Protein AF-A0A7Y2E750-F1 (afdb_monomer_lite)

Radius of gyration: 50.38 Å; chains: 1; bounding box: 94×84×151 Å

Organism: Eiseniibacteriota bacterium (NCBI:txid2212470)

pLDDT: mean 72.68, std 21.28, range [25.08, 98.31]

Foldseek 3Di:
DDDDDDDQPDVVPPPDPPPDPDPDDPDDDDDDPPDDDDDDDPPPDDPVRSVVVCVVVVVVPPDADEDEDADDDPPDDPVVVVVVVVVVVPDPPDPHDYDYQAHDDDDDPPDVRNCRRCPPVLNVQFPCPPCVVVVVPPDDVVVVVVVVVCVVPPDCLPPPLDFFEFEAAPDPDRCVVVVVCVVPPHDGLAYEHFFQDKDFDDPDDDDDPPPPRIGGGHGRSSRVSVLVSLLVVLCVVCVVDDSVLSVLLQSLQQCAFQDHRYHDSLSSLQLSQDFLVCCPPDVRHSVSLQQLQQQDDVALDGDGPSARELSSLSVLVVVQVVQVVQVPPPPSPPDQCCDSSQNQSPSGRHDQAWAAHDLRSPSHQAWDWAQFQNDTDTDRRHTDTSLQSSLRCCLDPSYPYDPVSSCVSNVVNDPFFAKDWDKDWAQEDAAPDWTKIKIAIAGRGSNHGDADWFWKKAKDKDQWDKPDRIDIADRRRIDMTIIHHHPPDFKMKMKMKTADPVGHIDIDIDMHGYDWWKAWPAKWKKKKKWKKKWWDPPDPDIDIDTFDIDIDTDRDDDADKDKDKDKDWDWDDDPRKTKIKMKMKIKIWDFPDDRGHGQKIKIKIKIKIKMFIPDDDLPIFMKIKIKMKIKMKIKMFTHDFWWWKWKWKAWPAQWKWKWKDWDPDTDIATNHPPDPDDHDPPNIRGDTDTGGGGMMMIMIMDIHMDIDGRPPDDRDMDMDIIIMIIMMGIHDGDHDDPPPD

InterPro domains:
  IPR000209 Peptidase S8/S53 domain [PF00082] (153-251)
  IPR036852 Peptidase S8/S53 domain superfamily [G3DSA:3.40.50.200] (2-276)
  IPR036852 Peptidase S8/S53 domain superfamily [SSF52743] (8-253)

Secondary structure (DSSP, 8-state):
-------S--STT-S--SS-------------TT--------TT--HHHHHHHHHHHHTTT-S--B-------TTS-HHHHHHHHHHTT--TT---B-----------TTSHHHHHHH-SHHHHHHH-S-THHHHHHH-THHHHHHHHHHHHS--GGG-TT---EEEE---S-TTTTHHHHTTSS---SEEEE-SSEEEE----SSSS--TTSEEEE-SHHHHHHHHHHHHHHHHHH-TTS-HHHHHHHHHHHHHTSSSTTB--HHHHHHTTSPPGGGTTTSS---HHHHHHH--B-SSSSB---S-BSHHHHHHHHHHHHHHHHHHTSTT--------TT-SS-SS-SSSS--B---SSSSSS-SEEEEEETTEEEEEETTSB-HHHHHHHHHHSTTB-S-HHHHHHH-GGGSSS-PEEEEEE--SEE-TTS-EEEEEEEEEEETTEEEE-TT-EEEEEEESEEES-SEEE--TTSEEEEEEEE-TT-SEEEEEEEEE-TTS-EEEEEEEEEEP--EEEEEEEEEEEEEEEEEEESSTT-EEEEEEEEEEEEE---TTS-EEEEEEEEEEEEETTEEEEEEEEEEEEEEEEEETTEEEEEEEEEEEEEEEEEE---TT--EEEEEEEEEEEEEEEEE-SS-EEEEEEEEE-SS-EEEEEEETTEEEEEE--TTS-S-----SSEEEEEEEPSEEEEEEEEEEEEEEPPTT--S--EEEEEEEEEEEEEEEEE-PPPPP--

Structure (mmCIF, N/CA/C/O backbone):
data_AF-A0A7Y2E750-F1
#
_entry.id   AF-A0A7Y2E750-F1
#
loop_
_atom_site.group_PDB
_atom_site.id
_atom_site.type_symbol
_atom_site.label_atom_id
_atom_site.label_alt_id
_atom_site.label_comp_id
_atom_site.label_asym_id
_atom_site.label_entity_id
_atom_site.label_seq_id
_atom_site.pdbx_PDB_ins_code
_atom_site.Cartn_x
_atom_site.Cartn_y
_atom_site.Cartn_z
_atom_site.occupancy
_atom_site.B_iso_or_equiv
_atom_site.auth_seq_id
_atom_site.auth_comp_id
_atom_site.auth_asym_id
_atom_site.auth_atom_id
_atom_site.pdbx_PDB_model_num
ATOM 1 N N . GLN A 1 1 ? 20.613 -9.552 -49.155 1.00 27.88 1 GLN A N 1
ATOM 2 C CA . GLN A 1 1 ? 21.102 -8.613 -50.188 1.00 27.88 1 GLN A CA 1
ATOM 3 C C . GLN A 1 1 ? 20.060 -7.504 -50.235 1.00 27.88 1 GLN A C 1
ATOM 5 O O . GLN A 1 1 ? 19.144 -7.605 -51.031 1.00 27.88 1 GLN A O 1
ATOM 10 N N . GLY A 1 2 ? 19.993 -6.578 -49.285 1.00 30.22 2 GLY A N 1
ATOM 11 C CA . GLY A 1 2 ? 21.050 -6.000 -48.458 1.00 30.22 2 GLY A CA 1
ATOM 12 C C . GLY A 1 2 ? 21.365 -4.631 -49.043 1.00 30.22 2 GLY A C 1
ATOM 13 O O . GLY A 1 2 ? 22.200 -4.575 -49.936 1.00 30.22 2 GLY A O 1
ATOM 14 N N . GLU A 1 3 ? 20.629 -3.615 -48.597 1.00 25.08 3 GLU A N 1
ATOM 15 C CA . GLU A 1 3 ? 20.937 -2.186 -48.717 1.00 25.08 3 GLU A CA 1
ATOM 16 C C . GLU A 1 3 ? 20.095 -1.474 -47.645 1.00 25.08 3 GLU A C 1
ATOM 18 O O . GLU A 1 3 ? 18.920 -1.169 -47.845 1.00 25.08 3 GLU A O 1
ATOM 23 N N . ASP A 1 4 ? 20.708 -1.343 -46.469 1.00 29.77 4 ASP A N 1
ATOM 24 C CA . ASP A 1 4 ? 20.207 -0.614 -45.310 1.00 29.77 4 ASP A CA 1
ATOM 25 C C . ASP A 1 4 ? 20.499 0.887 -45.441 1.00 29.77 4 ASP A C 1
ATOM 27 O O . ASP A 1 4 ? 21.545 1.293 -45.949 1.00 29.77 4 ASP A O 1
ATOM 31 N N . GLY A 1 5 ? 19.568 1.685 -44.912 1.00 30.70 5 GLY A N 1
ATOM 32 C CA . GLY A 1 5 ? 19.874 2.803 -44.018 1.00 30.70 5 GLY A CA 1
ATOM 33 C C . GLY A 1 5 ? 20.587 4.025 -44.595 1.00 30.70 5 GLY A C 1
ATOM 34 O O . GLY A 1 5 ? 21.800 4.156 -44.478 1.00 30.70 5 GLY A O 1
ATOM 35 N N . ASN A 1 6 ? 19.813 4.997 -45.088 1.00 25.23 6 ASN A N 1
ATOM 36 C CA . ASN A 1 6 ? 20.119 6.421 -44.890 1.00 25.23 6 ASN A CA 1
ATOM 37 C C . ASN A 1 6 ? 18.873 7.270 -45.202 1.00 25.23 6 ASN A C 1
ATOM 39 O O . ASN A 1 6 ? 18.643 7.664 -46.343 1.00 25.23 6 ASN A O 1
ATOM 43 N N . LEU A 1 7 ? 18.029 7.512 -44.193 1.00 28.56 7 LEU A N 1
ATOM 44 C CA . LEU A 1 7 ? 16.773 8.271 -44.329 1.00 28.56 7 LEU A CA 1
ATOM 45 C C . LEU A 1 7 ? 16.793 9.647 -43.627 1.00 28.56 7 LEU A C 1
ATOM 47 O O . LEU A 1 7 ? 15.766 10.310 -43.570 1.00 28.56 7 LEU A O 1
ATOM 51 N N . GLY A 1 8 ? 17.956 10.126 -43.165 1.00 25.86 8 GLY A N 1
ATOM 52 C CA . GLY A 1 8 ? 18.073 11.385 -42.406 1.00 25.86 8 GLY A CA 1
ATOM 53 C C . GLY A 1 8 ? 18.707 12.591 -43.117 1.00 25.86 8 GLY A C 1
ATOM 54 O O . GLY A 1 8 ? 18.756 13.669 -42.538 1.00 25.86 8 GLY A O 1
ATOM 55 N N . PHE A 1 9 ? 19.196 12.475 -44.356 1.00 26.25 9 PHE A N 1
ATOM 56 C CA . PHE A 1 9 ? 20.067 13.506 -44.950 1.00 26.25 9 PHE A CA 1
ATOM 57 C C . PHE A 1 9 ? 19.548 14.094 -46.266 1.00 26.25 9 PHE A C 1
ATOM 59 O O . PHE A 1 9 ? 20.241 14.019 -47.272 1.00 26.25 9 PHE A O 1
ATOM 66 N N . HIS A 1 10 ? 18.364 14.718 -46.307 1.00 27.97 10 HIS A N 1
ATOM 67 C CA . HIS A 1 10 ? 17.957 15.434 -47.534 1.00 27.97 10 HIS A CA 1
ATOM 68 C C . HIS A 1 10 ? 17.258 16.789 -47.372 1.00 27.97 10 HIS A C 1
ATOM 70 O O . HIS A 1 10 ? 16.951 17.412 -48.387 1.00 27.97 10 HIS A O 1
ATOM 76 N N . LEU A 1 11 ? 17.124 17.341 -46.162 1.00 27.88 11 LEU A N 1
ATOM 77 C CA . LEU A 1 11 ? 16.728 18.753 -46.024 1.00 27.88 11 LEU A CA 1
ATOM 78 C C . LEU A 1 11 ? 17.884 19.729 -46.318 1.00 27.88 11 LEU A C 1
ATOM 80 O O . LEU A 1 11 ? 17.647 20.820 -46.827 1.00 27.88 11 LEU A O 1
ATOM 84 N N . ALA A 1 12 ? 19.141 19.311 -46.138 1.00 26.64 12 ALA A N 1
ATOM 85 C CA . ALA A 1 12 ? 20.311 20.140 -46.454 1.00 26.64 12 ALA A CA 1
ATOM 86 C C . ALA A 1 12 ? 20.675 20.184 -47.958 1.00 26.64 12 ALA A C 1
ATOM 88 O O . ALA A 1 12 ? 21.522 20.973 -48.369 1.00 26.64 12 ALA A O 1
ATOM 89 N N . GLY A 1 13 ? 20.055 19.344 -48.798 1.00 28.19 13 GLY A N 1
ATOM 90 C CA . GLY A 1 13 ? 20.457 19.161 -50.200 1.00 28.19 13 GLY A CA 1
ATOM 91 C C . GLY A 1 13 ? 19.719 20.010 -51.240 1.00 28.19 13 GLY A C 1
ATOM 92 O O . GLY A 1 13 ? 20.098 19.984 -52.409 1.00 28.19 13 GLY A O 1
ATOM 93 N N . ILE A 1 14 ? 18.671 20.752 -50.872 1.00 31.77 14 ILE A N 1
ATOM 94 C CA . ILE A 1 14 ? 17.829 21.481 -51.841 1.00 31.77 14 ILE A CA 1
ATOM 95 C C . ILE A 1 14 ? 18.023 22.990 -51.687 1.00 31.77 14 ILE A C 1
ATOM 97 O O . ILE A 1 14 ? 17.073 23.749 -51.535 1.00 31.77 14 ILE A O 1
ATOM 101 N N . ILE A 1 15 ? 19.272 23.458 -51.714 1.00 30.50 15 ILE A N 1
ATOM 102 C CA . ILE A 1 15 ? 19.567 24.894 -51.787 1.00 30.50 15 ILE A CA 1
ATOM 103 C C . ILE A 1 15 ? 20.721 25.108 -52.756 1.00 30.50 15 ILE A C 1
ATOM 105 O O . ILE A 1 15 ? 21.885 24.928 -52.417 1.00 30.50 15 ILE A O 1
ATOM 109 N N . GLY A 1 16 ? 20.375 25.503 -53.983 1.00 33.34 16 GLY A N 1
ATOM 110 C CA . GLY A 1 16 ? 21.351 25.925 -54.989 1.00 33.34 16 GLY A CA 1
ATOM 111 C C . GLY A 1 16 ? 21.148 25.320 -56.375 1.00 33.34 16 GLY A C 1
ATOM 112 O O . GLY A 1 16 ? 22.087 24.787 -56.951 1.00 33.34 16 GLY A O 1
ATOM 113 N N . ALA A 1 17 ? 19.954 25.419 -56.961 1.00 29.28 17 ALA A N 1
ATOM 114 C CA . ALA A 1 17 ? 19.755 25.042 -58.361 1.00 29.28 17 ALA A CA 1
ATOM 115 C C . ALA A 1 17 ? 19.159 26.203 -59.160 1.00 29.28 17 ALA A C 1
ATOM 117 O O . ALA A 1 17 ? 17.967 26.239 -59.440 1.00 29.28 17 ALA A O 1
ATOM 118 N N . ASN A 1 18 ? 20.007 27.160 -59.544 1.00 30.09 18 ASN A N 1
ATOM 119 C CA . ASN A 1 18 ? 19.663 28.126 -60.594 1.00 30.09 18 ASN A CA 1
ATOM 120 C C . ASN A 1 18 ? 20.735 28.248 -61.689 1.00 30.09 18 ASN A C 1
ATOM 122 O O . ASN A 1 18 ? 20.714 29.198 -62.464 1.00 30.09 18 ASN A O 1
ATOM 126 N N . TYR A 1 19 ? 21.663 27.288 -61.785 1.00 32.31 19 TYR A N 1
ATOM 127 C CA . TYR A 1 19 ? 22.736 27.343 -62.784 1.00 32.31 19 TYR A CA 1
ATOM 128 C C . TYR A 1 19 ? 23.097 25.995 -63.424 1.00 32.31 19 TYR A C 1
ATOM 130 O O . TYR A 1 19 ? 24.265 25.731 -63.669 1.00 32.31 19 TYR A O 1
ATOM 138 N N . PHE A 1 20 ? 22.122 25.148 -63.773 1.00 32.81 20 PHE A N 1
ATOM 139 C CA . PHE A 1 20 ? 22.387 24.013 -64.673 1.00 32.81 20 PHE A CA 1
ATOM 140 C C . PHE A 1 20 ? 21.208 23.746 -65.622 1.00 32.81 20 PHE A C 1
ATOM 142 O O . PHE A 1 20 ? 20.169 23.234 -65.222 1.00 32.81 20 PHE A O 1
ATOM 149 N N . ASP A 1 21 ? 21.400 24.043 -66.910 1.00 32.78 21 ASP A N 1
ATOM 150 C CA . ASP A 1 21 ? 20.479 23.766 -68.030 1.00 32.78 21 ASP A CA 1
ATOM 151 C C . ASP A 1 21 ? 20.374 22.259 -68.388 1.00 32.78 21 ASP A C 1
ATOM 153 O O . ASP A 1 21 ? 20.282 21.896 -69.564 1.00 32.78 21 ASP A O 1
ATOM 157 N N . ASN A 1 22 ? 20.410 21.335 -67.418 1.00 31.98 22 ASN A N 1
ATOM 158 C CA . ASN A 1 22 ? 20.314 19.900 -67.715 1.00 31.98 22 ASN A CA 1
ATOM 159 C C . ASN A 1 22 ? 19.293 19.173 -66.815 1.00 31.98 22 ASN A C 1
ATOM 161 O O . ASN A 1 22 ? 19.544 19.008 -65.623 1.00 31.98 22 ASN A O 1
ATOM 165 N N . PRO A 1 23 ? 18.151 18.700 -67.356 1.00 31.08 23 PRO A N 1
ATOM 166 C CA . PRO A 1 23 ? 17.017 18.200 -66.574 1.00 31.08 23 PRO A CA 1
ATOM 167 C C . PRO A 1 23 ? 17.150 16.727 -66.145 1.00 31.08 23 PRO A C 1
ATOM 169 O O . PRO A 1 23 ? 16.158 16.004 -66.112 1.00 31.08 23 PRO A O 1
ATOM 172 N N . SER A 1 24 ? 18.350 16.233 -65.842 1.00 32.84 24 SER A N 1
ATOM 173 C CA . SER A 1 24 ? 18.533 14.831 -65.443 1.00 32.84 24 SER A CA 1
ATOM 174 C C . SER A 1 24 ? 19.296 14.704 -64.131 1.00 32.84 24 SER A C 1
ATOM 176 O O . SER A 1 24 ? 20.501 14.460 -64.134 1.00 32.84 24 SER A O 1
ATOM 178 N N . PHE A 1 25 ? 18.569 14.806 -63.019 1.00 30.20 25 PHE A N 1
ATOM 179 C CA . PHE A 1 25 ? 18.956 14.169 -61.765 1.00 30.20 25 PHE A CA 1
ATOM 180 C C . PHE A 1 25 ? 17.997 13.010 -61.494 1.00 30.20 25 PHE A C 1
ATOM 182 O O . PHE A 1 25 ? 16.807 13.199 -61.265 1.00 30.20 25 PHE A O 1
ATOM 189 N N . SER A 1 26 ? 18.532 11.793 -61.568 1.00 32.25 26 SER A N 1
ATOM 190 C CA . SER A 1 26 ? 17.916 10.575 -61.049 1.00 32.25 26 SER A CA 1
ATOM 191 C C . SER A 1 26 ? 18.435 10.356 -59.627 1.00 32.25 26 SER A C 1
ATOM 193 O O . SER A 1 26 ? 19.367 9.581 -59.422 1.00 32.25 26 SER A O 1
ATOM 195 N N . GLY A 1 27 ? 17.888 11.097 -58.665 1.00 28.20 27 GLY A N 1
ATOM 196 C CA . GLY A 1 27 ? 17.943 10.715 -57.254 1.00 28.20 27 GLY A CA 1
ATOM 197 C C . GLY A 1 27 ? 16.797 9.745 -56.975 1.00 28.20 27 GLY A C 1
ATOM 198 O O . GLY A 1 27 ? 15.706 9.917 -57.520 1.00 28.20 27 GLY A O 1
ATOM 199 N N . ALA A 1 28 ? 17.046 8.692 -56.200 1.00 28.95 28 ALA A N 1
ATOM 200 C CA . ALA A 1 28 ? 16.019 7.727 -55.830 1.00 28.95 28 ALA A CA 1
ATOM 201 C C . ALA A 1 28 ? 14.971 8.409 -54.935 1.00 28.95 28 ALA A C 1
ATOM 203 O O . ALA A 1 28 ? 15.183 8.581 -53.743 1.00 28.95 28 ALA A O 1
ATOM 204 N N . HIS A 1 29 ? 13.848 8.823 -55.522 1.00 33.81 29 HIS A N 1
ATOM 205 C CA . HIS A 1 29 ? 12.656 9.221 -54.779 1.00 33.81 29 HIS A CA 1
ATOM 206 C C . HIS A 1 29 ? 11.906 7.954 -54.337 1.00 33.81 29 HIS A C 1
ATOM 208 O O . HIS A 1 29 ? 11.419 7.224 -55.209 1.00 33.81 29 HIS A O 1
ATOM 214 N N . PRO A 1 30 ? 11.756 7.673 -53.029 1.00 32.94 30 PRO A N 1
ATOM 215 C CA . PRO A 1 30 ? 10.702 6.782 -52.576 1.00 32.94 30 PRO A CA 1
ATOM 216 C C . PRO A 1 30 ? 9.374 7.532 -52.739 1.00 32.94 30 PRO A C 1
ATOM 218 O O . PRO A 1 30 ? 9.250 8.696 -52.361 1.00 32.94 30 PRO A O 1
ATOM 221 N N . GLY A 1 31 ? 8.409 6.900 -53.404 1.00 34.06 31 GLY A N 1
ATOM 222 C CA . GLY A 1 31 ? 7.156 7.523 -53.826 1.00 34.06 31 GLY A CA 1
ATOM 223 C C . GLY A 1 31 ? 6.238 7.911 -52.667 1.00 34.06 31 GLY A C 1
ATOM 224 O O . GLY A 1 31 ? 5.344 7.147 -52.318 1.00 34.06 31 GLY A O 1
ATOM 225 N N . PHE A 1 32 ? 6.422 9.115 -52.131 1.00 37.34 32 PHE A N 1
ATOM 226 C CA . PHE A 1 32 ? 5.449 9.783 -51.273 1.00 37.34 32 PHE A CA 1
ATOM 227 C C . PHE A 1 32 ? 4.779 10.923 -52.046 1.00 37.34 32 PHE A C 1
ATOM 229 O O . PHE A 1 32 ? 5.407 11.931 -52.355 1.00 37.34 32 PHE A O 1
ATOM 236 N N . ASP A 1 33 ? 3.478 10.783 -52.311 1.00 35.47 33 ASP A N 1
ATOM 237 C CA . ASP A 1 33 ? 2.610 11.795 -52.941 1.00 35.47 33 ASP A CA 1
ATOM 238 C C . ASP A 1 33 ? 2.315 13.012 -52.019 1.00 35.47 33 ASP A C 1
ATOM 240 O O . ASP A 1 33 ? 1.374 13.766 -52.267 1.00 35.47 33 ASP A O 1
ATOM 244 N N . GLN A 1 34 ? 3.057 13.195 -50.918 1.00 38.00 34 GLN A N 1
ATOM 245 C CA . GLN A 1 34 ? 2.706 14.137 -49.840 1.00 38.00 34 GLN A CA 1
ATOM 246 C C . GLN A 1 34 ? 3.651 15.336 -49.679 1.00 38.00 34 GLN A C 1
ATOM 248 O O . GLN A 1 34 ? 3.257 16.308 -49.039 1.00 38.00 34 GLN A O 1
ATOM 253 N N . LEU A 1 35 ? 4.843 15.323 -50.288 1.00 36.50 35 LEU A N 1
ATOM 254 C CA . LEU A 1 35 ? 5.761 16.466 -50.264 1.00 36.50 35 LEU A CA 1
ATOM 255 C C . LEU A 1 35 ? 5.878 17.073 -51.669 1.00 36.50 35 LEU A C 1
ATOM 257 O O . LEU A 1 35 ? 6.577 16.548 -52.535 1.00 36.50 35 LEU A O 1
ATOM 261 N N . GLU A 1 36 ? 5.167 18.173 -51.908 1.00 36.91 36 GLU A N 1
ATOM 262 C CA . GLU A 1 36 ? 5.161 18.877 -53.194 1.00 36.91 36 GLU A CA 1
ATOM 263 C C . GLU A 1 36 ? 6.026 20.143 -53.075 1.00 36.91 36 GLU A C 1
ATOM 265 O O . GLU A 1 36 ? 5.681 21.088 -52.367 1.00 36.91 36 GLU A O 1
ATOM 270 N N . VAL A 1 37 ? 7.196 20.144 -53.720 1.00 39.38 37 VAL A N 1
ATOM 271 C CA . VAL A 1 37 ? 8.151 21.263 -53.664 1.00 39.38 37 VAL A CA 1
ATOM 272 C C . VAL A 1 37 ? 7.850 22.244 -54.798 1.00 39.38 37 VAL A C 1
ATOM 274 O O . VAL A 1 37 ? 7.981 21.901 -55.974 1.00 39.38 37 VAL A O 1
ATOM 277 N N . PHE A 1 38 ? 7.480 23.481 -54.457 1.00 37.00 38 PHE A N 1
ATOM 278 C CA . PHE A 1 38 ? 7.175 24.535 -55.428 1.00 37.00 38 PHE A CA 1
ATOM 279 C C . PHE A 1 38 ? 8.268 25.606 -55.471 1.00 37.00 38 PHE A C 1
ATOM 281 O O . PHE A 1 38 ? 8.682 26.133 -54.444 1.00 37.00 38 PHE A O 1
ATOM 288 N N . GLY A 1 39 ? 8.693 25.978 -56.681 1.00 39.69 39 GLY A N 1
ATOM 289 C CA . GLY A 1 39 ? 9.563 27.131 -56.913 1.00 39.69 39 GLY A CA 1
ATOM 290 C C . GLY A 1 39 ? 8.783 28.283 -57.541 1.00 39.69 39 GLY A C 1
ATOM 291 O O . GLY A 1 39 ? 8.276 28.144 -58.654 1.00 39.69 39 GLY A O 1
ATOM 292 N N . VAL A 1 40 ? 8.710 29.432 -56.863 1.00 40.09 40 VAL A N 1
ATOM 293 C CA . VAL A 1 40 ? 8.120 30.655 -57.430 1.00 40.09 40 VAL A CA 1
ATOM 294 C C . VAL A 1 40 ? 9.242 31.602 -57.865 1.00 40.09 40 VAL A C 1
ATOM 296 O O . VAL A 1 40 ? 10.016 32.063 -57.026 1.00 40.09 40 VAL A O 1
ATOM 299 N N . PRO A 1 41 ? 9.367 31.931 -59.163 1.00 41.38 41 PRO A N 1
ATOM 300 C CA . PRO A 1 41 ? 10.330 32.926 -59.610 1.00 41.38 41 PRO A CA 1
ATOM 301 C C . PRO A 1 41 ? 9.868 34.327 -59.186 1.00 41.38 41 PRO A C 1
ATOM 303 O O . PRO A 1 41 ? 8.884 34.863 -59.693 1.00 41.38 41 PRO A O 1
ATOM 306 N N . ILE A 1 42 ? 10.610 34.927 -58.258 1.00 41.81 42 ILE A N 1
ATOM 307 C CA . ILE A 1 42 ? 10.311 36.224 -57.625 1.00 41.81 42 ILE A CA 1
ATOM 308 C C . ILE A 1 42 ? 10.884 37.441 -58.378 1.00 41.81 42 ILE A C 1
ATOM 310 O O . ILE A 1 42 ? 10.867 38.568 -57.886 1.00 41.81 42 ILE A O 1
ATOM 314 N N . THR A 1 43 ? 11.398 37.253 -59.594 1.00 41.56 43 THR A N 1
ATOM 315 C CA . THR A 1 43 ? 12.030 38.331 -60.369 1.00 41.56 43 THR A CA 1
ATOM 316 C C . THR A 1 43 ? 10.995 39.311 -60.936 1.00 41.56 43 THR A C 1
ATOM 318 O O . THR A 1 43 ? 10.129 38.929 -61.720 1.00 41.56 43 THR A O 1
ATOM 321 N N . GLY A 1 44 ? 11.134 40.601 -60.604 1.00 45.12 44 GLY A N 1
ATOM 322 C CA . GLY A 1 44 ? 10.372 41.699 -61.218 1.00 45.12 44 GLY A CA 1
ATOM 323 C C . GLY A 1 44 ? 9.145 42.196 -60.447 1.00 45.12 44 GLY A C 1
ATOM 324 O O . GLY A 1 44 ? 8.477 43.100 -60.944 1.00 45.12 44 GLY A O 1
ATOM 325 N N . TYR A 1 45 ? 8.870 41.658 -59.258 1.00 46.50 45 TYR A N 1
ATOM 326 C CA . TYR A 1 45 ? 7.860 42.195 -58.342 1.00 46.50 45 TYR A CA 1
ATOM 327 C C . TYR A 1 45 ? 8.507 43.166 -57.350 1.00 46.50 45 TYR A C 1
ATOM 329 O O . TYR A 1 45 ? 9.643 42.955 -56.910 1.00 46.50 45 TYR A O 1
ATOM 337 N N . ASP A 1 46 ? 7.806 44.251 -57.019 1.00 52.56 46 ASP A N 1
ATOM 338 C CA . ASP A 1 46 ? 8.158 45.028 -55.836 1.00 52.56 46 ASP A CA 1
ATOM 339 C C . ASP A 1 46 ? 7.651 44.325 -54.567 1.00 52.56 46 ASP A C 1
ATOM 341 O O . ASP A 1 46 ? 6.939 43.324 -54.637 1.00 52.56 46 ASP A O 1
ATOM 345 N N . VAL A 1 47 ? 8.091 44.802 -53.404 1.00 42.78 47 VAL A N 1
ATOM 346 C CA . VAL A 1 47 ? 7.818 44.153 -52.112 1.00 42.78 47 VAL A CA 1
ATOM 347 C C . VAL A 1 47 ? 6.316 44.028 -51.848 1.00 42.78 47 VAL A C 1
ATOM 349 O O . VAL A 1 47 ? 5.878 43.011 -51.325 1.00 42.78 47 VAL A O 1
ATOM 352 N N . PHE A 1 48 ? 5.527 45.021 -52.263 1.00 49.25 48 PHE A N 1
ATOM 353 C CA . PHE A 1 48 ? 4.087 45.038 -52.028 1.00 49.25 48 PHE A CA 1
ATOM 354 C C . PHE A 1 48 ? 3.363 44.063 -52.968 1.00 49.25 48 PHE A C 1
ATOM 356 O O . PHE A 1 48 ? 2.460 43.345 -52.551 1.00 49.25 48 PHE A O 1
ATOM 363 N N . ASP A 1 49 ? 3.801 43.973 -54.226 1.00 51.88 49 ASP A N 1
ATOM 364 C CA . ASP A 1 49 ? 3.284 42.990 -55.181 1.00 51.88 49 ASP A CA 1
ATOM 365 C C . ASP A 1 49 ? 3.675 41.545 -54.819 1.00 51.88 49 ASP A C 1
ATOM 367 O O . ASP A 1 49 ? 2.924 40.614 -55.121 1.00 51.88 49 ASP A O 1
ATOM 371 N N . LEU A 1 50 ? 4.844 41.344 -54.198 1.00 49.75 50 LEU A N 1
ATOM 372 C CA . LEU A 1 50 ? 5.312 40.030 -53.750 1.00 49.75 50 LEU A CA 1
ATOM 373 C C . LEU A 1 50 ? 4.487 39.522 -52.565 1.00 49.75 50 LEU A C 1
ATOM 375 O O . LEU A 1 50 ? 4.027 38.383 -52.589 1.00 49.75 50 LEU A O 1
ATOM 379 N N . ASP A 1 51 ? 4.270 40.395 -51.584 1.00 49.09 51 ASP A N 1
ATOM 380 C CA . ASP A 1 51 ? 3.485 40.132 -50.381 1.00 49.09 51 ASP A CA 1
ATOM 381 C C . ASP A 1 51 ? 2.027 39.790 -50.722 1.00 49.09 51 ASP A C 1
ATOM 383 O O . ASP A 1 51 ? 1.527 38.721 -50.371 1.00 49.09 51 ASP A O 1
ATOM 387 N N . VAL A 1 52 ? 1.380 40.618 -51.553 1.00 56.97 52 VAL A N 1
ATOM 388 C CA . VAL A 1 52 ? 0.008 40.376 -52.027 1.00 56.97 52 VAL A CA 1
ATOM 389 C C . VAL A 1 52 ? -0.092 39.074 -52.828 1.00 56.97 52 VAL A C 1
ATOM 391 O O . VAL A 1 52 ? -1.087 38.355 -52.712 1.00 56.97 52 VAL A O 1
ATOM 394 N N . LYS A 1 53 ? 0.913 38.738 -53.649 1.00 55.56 53 LYS A N 1
ATOM 395 C CA . LYS A 1 53 ? 0.900 37.492 -54.428 1.00 55.56 53 LYS A CA 1
ATOM 396 C C . LYS A 1 53 ? 1.114 36.254 -53.580 1.00 55.56 53 LYS A C 1
ATOM 398 O O . LYS A 1 53 ? 0.449 35.266 -53.859 1.00 55.56 53 LYS A O 1
ATOM 403 N N . LEU A 1 54 ? 2.018 36.294 -52.606 1.00 52.84 54 LEU A N 1
ATOM 404 C CA . LEU A 1 54 ? 2.231 35.189 -51.676 1.00 52.84 54 LEU A CA 1
ATOM 405 C C . LEU A 1 54 ? 0.976 34.957 -50.839 1.00 52.84 54 LEU A C 1
ATOM 407 O O . LEU A 1 54 ? 0.478 33.841 -50.855 1.00 52.84 54 LEU A O 1
ATOM 411 N N . HIS A 1 55 ? 0.383 36.003 -50.261 1.00 54.62 55 HIS A N 1
ATOM 412 C CA . HIS A 1 55 ? -0.879 35.898 -49.522 1.00 54.62 55 HIS A CA 1
ATOM 413 C C . HIS A 1 55 ? -2.018 35.322 -50.374 1.00 54.62 55 HIS A C 1
ATOM 415 O O . HIS A 1 55 ? -2.635 34.331 -49.999 1.00 54.62 55 HIS A O 1
ATOM 421 N N . THR A 1 56 ? -2.223 35.844 -51.590 1.00 57.00 56 THR A N 1
ATOM 422 C CA . THR A 1 56 ? -3.259 35.321 -52.506 1.00 57.00 56 THR A CA 1
ATOM 423 C C . THR A 1 56 ? -3.015 33.852 -52.894 1.00 57.00 56 THR A C 1
ATOM 425 O O . THR A 1 56 ? -3.959 33.140 -53.220 1.00 57.00 56 THR A O 1
ATOM 428 N N . TYR A 1 57 ? -1.759 33.396 -52.910 1.00 52.06 57 TYR A N 1
ATOM 429 C CA . TYR A 1 57 ? -1.393 32.026 -53.284 1.00 52.06 57 TYR A CA 1
ATOM 430 C C . TYR A 1 57 ? -1.440 31.057 -52.093 1.00 52.06 57 TYR A C 1
ATOM 432 O O . TYR A 1 57 ? -1.759 29.885 -52.277 1.00 52.06 57 TYR A O 1
ATOM 440 N N . LEU A 1 58 ? -1.123 31.538 -50.889 1.00 52.38 58 LEU A N 1
ATOM 441 C CA . LEU A 1 58 ? -1.096 30.768 -49.645 1.00 52.38 58 LEU A CA 1
ATOM 442 C C . LEU A 1 58 ? -2.508 30.558 -49.074 1.00 52.38 58 LEU A C 1
ATOM 444 O O . LEU A 1 58 ? -2.817 29.445 -48.645 1.00 52.38 58 LEU A O 1
ATOM 448 N N . ASP A 1 59 ? -3.389 31.560 -49.183 1.00 52.59 59 ASP A N 1
ATOM 449 C CA . ASP A 1 59 ? -4.801 31.475 -48.766 1.00 52.59 59 ASP A CA 1
ATOM 450 C C . ASP A 1 59 ? -5.592 30.388 -49.522 1.00 52.59 59 ASP A C 1
ATOM 452 O O . ASP A 1 59 ? -6.544 29.812 -48.994 1.00 52.59 59 ASP A O 1
ATOM 456 N N . ASP A 1 60 ? -5.194 30.063 -50.756 1.00 49.44 60 ASP A N 1
ATOM 457 C CA . ASP A 1 60 ? -5.887 29.085 -51.607 1.00 49.44 60 ASP A CA 1
ATOM 458 C C . ASP A 1 60 ? -5.534 27.616 -51.277 1.00 49.44 60 ASP A C 1
ATOM 460 O O . ASP A 1 60 ? -6.178 26.700 -51.800 1.00 49.44 60 ASP A O 1
ATOM 464 N N . LEU A 1 61 ? -4.520 27.349 -50.437 1.00 46.91 61 LEU A N 1
ATOM 465 C CA . LEU A 1 61 ? -3.896 26.017 -50.358 1.00 46.91 61 LEU A CA 1
ATOM 466 C C . LEU A 1 61 ? -4.059 25.258 -49.023 1.00 46.91 61 LEU A C 1
ATOM 468 O O . LEU A 1 61 ? -3.777 24.062 -49.012 1.00 46.91 61 LEU A O 1
ATOM 472 N N . ASN A 1 62 ? -4.575 25.877 -47.953 1.00 43.16 62 ASN A N 1
ATOM 473 C CA . ASN A 1 62 ? -5.091 25.234 -46.722 1.00 43.16 62 ASN A CA 1
ATOM 474 C C . ASN A 1 62 ? -4.266 24.027 -46.179 1.00 43.16 62 ASN A C 1
ATOM 476 O O . ASN A 1 62 ? -4.828 22.971 -45.871 1.00 43.16 62 ASN A O 1
ATOM 480 N N . LYS A 1 63 ? -2.931 24.151 -46.115 1.00 44.84 63 LYS A N 1
ATOM 481 C CA . LYS A 1 63 ? -1.969 23.114 -45.672 1.00 44.84 63 LYS A CA 1
ATOM 482 C C . LYS A 1 63 ? -0.868 23.725 -44.790 1.00 44.84 63 LYS A C 1
ATOM 484 O O . LYS A 1 63 ? -0.656 24.930 -44.856 1.00 44.84 63 LYS A O 1
ATOM 489 N N . ASN A 1 64 ? -0.157 22.893 -44.022 1.00 38.78 64 ASN A N 1
ATOM 490 C CA . ASN A 1 64 ? 1.028 23.279 -43.239 1.00 38.78 64 ASN A CA 1
ATOM 491 C C . ASN A 1 64 ? 2.250 23.416 -44.168 1.00 38.78 64 ASN A C 1
ATOM 493 O O . ASN A 1 64 ? 2.483 22.535 -45.001 1.00 38.78 64 ASN A O 1
ATOM 497 N N . TRP A 1 65 ? 3.025 24.498 -44.038 1.00 39.62 65 TRP A N 1
ATOM 498 C CA . TRP A 1 65 ? 4.172 24.801 -44.909 1.00 39.62 65 TRP A CA 1
ATOM 499 C C . TRP A 1 65 ? 5.486 24.836 -44.136 1.00 39.62 65 TRP A C 1
ATOM 501 O O . TRP A 1 65 ? 5.523 25.243 -42.981 1.00 39.62 65 TRP A O 1
ATOM 511 N N . VAL A 1 66 ? 6.575 24.524 -44.840 1.00 36.06 66 VAL A N 1
ATOM 512 C CA . VAL A 1 66 ? 7.931 24.952 -44.482 1.00 36.06 66 VAL A CA 1
ATOM 513 C C . VAL A 1 66 ? 8.386 25.911 -45.577 1.00 36.06 66 VAL A C 1
ATOM 515 O O . VAL A 1 66 ? 8.550 25.511 -46.732 1.00 36.06 66 VAL A O 1
ATOM 518 N N . LEU A 1 67 ? 8.536 27.194 -45.247 1.00 33.94 67 LEU A N 1
ATOM 519 C CA . LEU A 1 67 ? 8.962 28.214 -46.204 1.00 33.94 67 LEU A CA 1
ATOM 520 C C . LEU A 1 67 ? 10.490 28.360 -46.167 1.00 33.94 67 LEU A C 1
ATOM 522 O O . LEU A 1 67 ? 11.045 28.856 -45.193 1.00 33.94 67 LEU A O 1
ATOM 526 N N . ALA A 1 68 ? 11.168 27.990 -47.253 1.00 37.47 68 ALA A N 1
ATOM 527 C CA . ALA A 1 68 ? 12.582 28.298 -47.460 1.00 37.47 68 ALA A CA 1
ATOM 528 C C . ALA A 1 68 ? 12.701 29.398 -48.526 1.00 37.47 68 ALA A C 1
ATOM 530 O O . ALA A 1 68 ? 12.424 29.157 -49.702 1.00 37.47 68 ALA A O 1
ATOM 531 N N . THR A 1 69 ? 13.083 30.619 -48.137 1.00 36.12 69 THR A N 1
ATOM 532 C CA . THR A 1 69 ? 13.277 31.729 -49.090 1.00 36.12 69 THR A CA 1
ATOM 533 C C . THR A 1 69 ? 14.758 32.036 -49.293 1.00 36.12 69 THR A C 1
ATOM 535 O O . THR A 1 69 ? 15.560 31.939 -48.370 1.00 36.12 69 THR A O 1
ATOM 538 N N . CYS A 1 70 ? 15.111 32.441 -50.514 1.00 35.66 70 CYS A N 1
ATOM 539 C CA . CYS A 1 70 ? 16.386 33.073 -50.835 1.00 35.66 70 CYS A CA 1
ATOM 540 C C . CYS A 1 70 ? 16.067 34.402 -51.531 1.00 35.66 70 CYS A C 1
ATOM 542 O O . CYS A 1 70 ? 15.643 34.419 -52.691 1.00 35.66 70 CYS A O 1
ATOM 544 N N . LEU A 1 71 ? 16.202 35.520 -50.813 1.00 37.25 71 LEU A N 1
ATOM 545 C CA . LEU A 1 71 ? 15.955 36.856 -51.354 1.00 37.25 71 LEU A CA 1
ATOM 546 C C . LEU A 1 71 ? 17.265 37.415 -51.928 1.00 37.25 71 LEU A C 1
ATOM 548 O O . LEU A 1 71 ? 18.203 37.688 -51.187 1.00 37.25 71 LEU A O 1
ATOM 552 N N . VAL A 1 72 ? 17.342 37.595 -53.250 1.00 40.53 72 VAL A N 1
ATOM 553 C CA . VAL A 1 72 ? 18.511 38.204 -53.911 1.00 40.53 72 VAL A CA 1
ATOM 554 C C . VAL A 1 72 ? 18.062 39.430 -54.704 1.00 40.53 72 VAL A C 1
ATOM 556 O O . VAL A 1 72 ? 17.464 39.311 -55.775 1.00 40.53 72 VAL A O 1
ATOM 559 N N . ARG A 1 73 ? 18.353 40.626 -54.175 1.00 41.31 73 ARG A N 1
ATOM 560 C CA . ARG A 1 73 ? 18.071 41.928 -54.807 1.00 41.31 73 ARG A CA 1
ATOM 561 C C . ARG A 1 73 ? 19.354 42.769 -54.856 1.00 41.31 73 ARG A C 1
ATOM 563 O O . ARG A 1 73 ? 19.652 43.480 -53.903 1.00 41.31 73 ARG A O 1
ATOM 570 N N . PRO A 1 74 ? 20.133 42.725 -55.950 1.00 41.72 74 PRO A N 1
ATOM 571 C CA . PRO A 1 74 ? 21.403 43.453 -56.046 1.00 41.72 74 PRO A CA 1
ATOM 572 C C . PRO A 1 74 ? 21.249 44.988 -56.069 1.00 41.72 74 PRO A C 1
ATOM 574 O O . PRO A 1 74 ? 22.243 45.707 -56.048 1.00 41.72 74 PRO A O 1
ATOM 577 N N . ASP A 1 75 ? 20.019 45.501 -56.146 1.00 42.81 75 ASP A N 1
ATOM 578 C CA . ASP A 1 75 ? 19.670 46.923 -56.185 1.00 42.81 75 ASP A CA 1
ATOM 579 C C . ASP A 1 75 ? 19.353 47.541 -54.809 1.00 42.81 75 ASP A C 1
ATOM 581 O O . ASP A 1 75 ? 19.186 48.758 -54.725 1.00 42.81 75 ASP A O 1
ATOM 585 N N . ILE A 1 76 ? 19.276 46.737 -53.744 1.00 43.41 76 ILE A N 1
ATOM 586 C CA . ILE A 1 76 ? 18.964 47.196 -52.383 1.00 43.41 76 ILE A CA 1
ATOM 587 C C . ILE A 1 76 ? 20.242 47.164 -51.526 1.00 43.41 76 ILE A C 1
ATOM 589 O O . ILE A 1 76 ? 20.963 46.165 -51.574 1.00 43.41 76 ILE A O 1
ATOM 593 N N . PRO A 1 77 ? 20.544 48.207 -50.727 1.00 48.28 77 PRO A N 1
ATOM 594 C CA . PRO A 1 77 ? 21.660 48.178 -49.784 1.00 48.28 77 PRO A CA 1
ATOM 595 C C . PRO A 1 77 ? 21.578 46.979 -48.815 1.00 48.28 77 PRO A C 1
ATOM 597 O O . PRO A 1 77 ? 20.490 46.672 -48.334 1.00 48.28 77 PRO A O 1
ATOM 600 N N . PRO A 1 78 ? 22.699 46.316 -48.473 1.00 46.47 78 PRO A N 1
ATOM 601 C CA . PRO A 1 78 ? 22.697 45.097 -47.649 1.00 46.47 78 PRO A CA 1
ATOM 602 C C . PRO A 1 78 ? 21.978 45.222 -46.293 1.00 46.47 78 PRO A C 1
ATOM 604 O O . PRO A 1 78 ? 21.298 44.291 -45.873 1.00 46.47 78 PRO A O 1
ATOM 607 N N . MET A 1 79 ? 22.059 46.389 -45.645 1.00 42.94 79 MET A N 1
ATOM 608 C CA . MET A 1 79 ? 21.370 46.667 -44.375 1.00 42.94 79 MET A CA 1
ATOM 609 C C . MET A 1 79 ? 19.841 46.638 -44.528 1.00 42.94 79 MET A C 1
ATOM 611 O O . MET A 1 79 ? 19.138 46.107 -43.677 1.00 42.94 79 MET A O 1
ATOM 615 N N . ASP A 1 80 ? 19.327 47.145 -45.648 1.00 46.09 80 ASP A N 1
ATOM 616 C CA . ASP A 1 80 ? 17.892 47.158 -45.934 1.00 46.09 80 ASP A CA 1
ATOM 617 C C . ASP A 1 80 ? 17.389 45.751 -46.308 1.00 46.09 80 ASP A C 1
ATOM 619 O O . ASP A 1 80 ? 16.236 45.425 -46.041 1.00 46.09 80 ASP A O 1
ATOM 623 N N . GLN A 1 81 ? 18.249 44.888 -46.871 1.00 48.47 81 GLN A N 1
ATOM 624 C CA . GLN A 1 81 ? 17.934 43.468 -47.100 1.00 48.47 81 GLN A CA 1
ATOM 625 C C . GLN A 1 81 ? 17.816 42.690 -45.780 1.00 48.47 81 GLN A C 1
ATOM 627 O O . GLN A 1 81 ? 16.897 41.888 -45.632 1.00 48.47 81 GLN A O 1
ATOM 632 N N . ALA A 1 82 ? 18.701 42.960 -44.813 1.00 44.19 82 ALA A N 1
ATOM 633 C CA . ALA A 1 82 ? 18.636 42.375 -43.473 1.00 44.19 82 ALA A CA 1
ATOM 634 C C . ALA A 1 82 ? 17.392 42.852 -42.700 1.00 44.19 82 ALA A C 1
ATOM 636 O O . ALA A 1 82 ? 16.664 42.037 -42.141 1.00 44.19 82 ALA A O 1
ATOM 637 N N . VAL A 1 83 ? 17.080 44.153 -42.751 1.00 42.78 83 VAL A N 1
ATOM 638 C CA . VAL A 1 83 ? 15.857 44.718 -42.151 1.00 42.78 83 VAL A CA 1
ATOM 639 C C . VAL A 1 83 ? 14.590 44.143 -42.802 1.00 42.78 83 VAL A C 1
ATOM 641 O O . VAL A 1 83 ? 13.635 43.831 -42.099 1.00 42.78 83 VAL A O 1
ATOM 644 N N . LEU A 1 84 ? 14.575 43.929 -44.123 1.00 45.66 84 LEU A N 1
ATOM 645 C CA . LEU A 1 84 ? 13.455 43.286 -44.827 1.00 45.66 84 LEU A CA 1
ATOM 646 C C . LEU A 1 84 ? 13.243 41.823 -44.412 1.00 45.66 84 LEU A C 1
ATOM 648 O O . LEU A 1 84 ? 12.095 41.411 -44.271 1.00 45.66 84 LEU A O 1
ATOM 652 N N . ALA A 1 85 ? 14.317 41.054 -44.197 1.00 45.81 85 ALA A N 1
ATOM 653 C CA . ALA A 1 85 ? 14.231 39.674 -43.710 1.00 45.81 85 ALA A CA 1
ATOM 654 C C . ALA A 1 85 ? 13.675 39.596 -42.275 1.00 45.81 85 ALA A C 1
ATOM 656 O O . ALA A 1 85 ? 12.930 38.677 -41.954 1.00 45.81 85 ALA A O 1
ATOM 657 N N . VAL A 1 86 ? 13.990 40.593 -41.444 1.00 36.91 86 VAL A N 1
ATOM 658 C CA . VAL A 1 86 ? 13.476 40.744 -40.074 1.00 36.91 86 VAL A CA 1
ATOM 659 C C . VAL A 1 86 ? 12.007 41.199 -40.053 1.00 36.91 86 VAL A C 1
ATOM 661 O O . VAL A 1 86 ? 11.218 40.699 -39.259 1.00 36.91 86 VAL A O 1
ATOM 664 N N . MET A 1 87 ? 11.586 42.101 -40.949 1.00 36.53 87 MET A N 1
ATOM 665 C CA . MET A 1 87 ? 10.189 42.571 -41.018 1.00 36.53 87 MET A CA 1
ATOM 666 C C . MET A 1 87 ? 9.180 41.476 -41.410 1.00 36.53 87 MET A C 1
ATOM 668 O O . MET A 1 87 ? 7.999 41.616 -41.111 1.00 36.53 87 MET A O 1
ATOM 672 N N . TRP A 1 88 ? 9.624 40.382 -42.039 1.00 40.94 88 TRP A N 1
ATOM 673 C CA . TRP A 1 88 ? 8.782 39.218 -42.363 1.00 40.94 88 TRP A CA 1
ATOM 674 C C . TRP A 1 88 ? 8.378 38.384 -41.135 1.00 40.94 88 TRP A C 1
ATOM 676 O O . TRP A 1 88 ? 7.552 37.487 -41.253 1.00 40.94 88 TRP A O 1
ATOM 686 N N . GLN A 1 89 ? 8.937 38.681 -39.959 1.00 42.50 89 GLN A N 1
ATOM 687 C CA . GLN A 1 89 ? 8.670 37.974 -38.705 1.00 42.50 89 GLN A CA 1
ATOM 688 C C . GLN A 1 89 ? 7.433 38.509 -37.953 1.00 42.50 89 GLN A C 1
ATOM 690 O O . GLN A 1 89 ? 7.000 37.907 -36.976 1.00 42.50 89 GLN A O 1
ATOM 695 N N . GLN A 1 90 ? 6.864 39.647 -38.372 1.00 33.66 90 GLN A N 1
ATOM 696 C CA . GLN A 1 90 ? 5.839 40.369 -37.609 1.00 33.66 90 GLN A CA 1
ATOM 697 C C . GLN A 1 90 ? 4.402 40.113 -38.098 1.00 33.66 90 GLN A C 1
ATOM 699 O O . GLN A 1 90 ? 3.599 41.045 -38.136 1.00 33.66 90 GLN A O 1
ATOM 704 N N . ASP A 1 91 ? 4.073 38.869 -38.457 1.00 38.78 91 ASP A N 1
ATOM 705 C CA . ASP A 1 91 ? 2.685 38.467 -38.709 1.00 38.78 91 ASP A CA 1
ATOM 706 C C . ASP A 1 91 ? 2.268 37.336 -37.759 1.00 38.78 91 ASP A C 1
ATOM 708 O O . ASP A 1 91 ? 2.704 36.194 -37.875 1.00 38.78 91 ASP A O 1
ATOM 712 N N . THR A 1 92 ? 1.476 37.691 -36.747 1.00 39.75 92 THR A N 1
ATOM 713 C CA . THR A 1 92 ? 1.094 36.834 -35.613 1.00 39.75 92 THR A CA 1
ATOM 714 C C . THR A 1 92 ? -0.156 35.985 -35.876 1.00 39.75 92 THR A C 1
ATOM 716 O O . THR A 1 92 ? -0.685 35.395 -34.939 1.00 39.75 92 THR A O 1
ATOM 719 N N . GLU A 1 93 ? -0.689 35.962 -37.104 1.00 40.31 93 GLU A N 1
ATOM 720 C CA . GLU A 1 93 ? -1.952 35.271 -37.424 1.00 40.31 93 GLU A CA 1
ATOM 721 C C . GLU A 1 93 ? -1.784 33.879 -38.071 1.00 40.31 93 GLU A C 1
ATOM 723 O O . GLU A 1 93 ? -2.788 33.212 -38.322 1.00 40.31 93 GLU A O 1
ATOM 728 N N . LEU A 1 94 ? -0.556 33.401 -38.314 1.00 40.19 94 LEU A N 1
ATOM 729 C CA . LEU A 1 94 ? -0.307 32.117 -38.984 1.00 40.19 94 LEU A CA 1
ATOM 730 C C . LEU A 1 94 ? 0.555 31.173 -38.120 1.00 40.19 94 LEU A C 1
ATOM 732 O O . LEU A 1 94 ? 1.730 31.451 -37.891 1.00 40.19 94 LEU A O 1
ATOM 736 N N . ASP A 1 95 ? -0.009 30.034 -37.699 1.00 35.25 95 ASP A N 1
ATOM 737 C CA . ASP A 1 95 ? 0.712 28.911 -37.065 1.00 35.25 95 ASP A CA 1
ATOM 738 C C . ASP A 1 95 ? 1.667 28.252 -38.086 1.00 35.25 95 ASP A C 1
ATOM 740 O O . ASP A 1 95 ? 1.331 27.268 -38.750 1.00 35.25 95 ASP A O 1
ATOM 744 N N . LEU A 1 96 ? 2.851 28.837 -38.292 1.00 37.50 96 LEU A N 1
ATOM 745 C CA . LEU A 1 96 ? 3.840 28.396 -39.282 1.00 37.50 96 LEU A CA 1
ATOM 746 C C . LEU A 1 96 ? 5.230 28.205 -38.664 1.00 37.50 96 LEU A C 1
ATOM 748 O O . LEU A 1 96 ? 5.724 29.056 -37.930 1.00 37.50 96 LEU A O 1
ATOM 752 N N . PHE A 1 97 ? 5.911 27.125 -39.060 1.00 34.56 97 PHE A N 1
ATOM 753 C CA . PHE A 1 97 ? 7.324 26.888 -38.753 1.00 34.56 97 PHE A CA 1
ATOM 754 C C . PHE A 1 97 ? 8.215 27.464 -39.870 1.00 34.56 97 PHE A C 1
ATOM 756 O O . PHE A 1 97 ? 8.151 27.026 -41.024 1.00 34.56 97 PHE A O 1
ATOM 763 N N . LEU A 1 98 ? 9.058 28.451 -39.545 1.00 36.94 98 LEU A N 1
ATOM 764 C CA . LEU A 1 98 ? 9.982 29.099 -40.484 1.00 36.94 98 LEU A CA 1
ATOM 765 C C . LEU A 1 98 ? 11.435 28.698 -40.183 1.00 36.94 98 LEU A C 1
ATOM 767 O O . LEU A 1 98 ? 11.976 29.055 -39.142 1.00 36.94 98 LEU A O 1
ATOM 771 N N . HIS A 1 99 ? 12.099 28.030 -41.131 1.00 37.16 99 HIS A N 1
ATOM 772 C CA . HIS A 1 99 ? 13.535 27.736 -41.069 1.00 37.16 99 HIS A CA 1
ATOM 773 C C . HIS A 1 99 ? 14.269 28.450 -42.215 1.00 37.16 99 HIS A C 1
ATOM 775 O O . HIS A 1 99 ? 14.076 28.121 -43.387 1.00 37.16 99 HIS A O 1
ATOM 781 N N . VAL A 1 100 ? 15.123 29.428 -41.892 1.00 37.28 100 VAL A N 1
ATOM 782 C CA . VAL A 1 100 ? 15.925 30.176 -42.880 1.00 37.28 100 VAL A CA 1
ATOM 783 C C . VAL A 1 100 ? 17.375 29.704 -42.828 1.00 37.28 100 VAL A C 1
ATOM 785 O O . VAL A 1 100 ? 18.131 30.085 -41.939 1.00 37.28 100 VAL A O 1
ATOM 788 N N . SER A 1 101 ? 17.783 28.898 -43.805 1.00 35.78 101 SER A N 1
ATOM 789 C CA . SER A 1 101 ? 19.100 28.247 -43.809 1.00 35.78 101 SER A CA 1
ATOM 790 C C . SER A 1 101 ? 20.189 28.965 -44.618 1.00 35.78 101 SER A C 1
ATOM 792 O O . SER A 1 101 ? 21.363 28.667 -44.412 1.00 35.78 101 SER A O 1
ATOM 794 N N . LYS A 1 102 ? 19.873 29.916 -45.520 1.00 37.75 102 LYS A N 1
ATOM 795 C CA . LYS A 1 102 ? 20.903 30.688 -46.257 1.00 37.75 102 LYS A CA 1
ATOM 796 C C . LYS A 1 102 ? 20.380 31.985 -46.891 1.00 37.75 102 LYS A C 1
ATOM 798 O O . LYS A 1 102 ? 19.317 31.986 -47.503 1.00 37.75 102 LYS A O 1
ATOM 803 N N . ALA A 1 103 ? 21.179 33.058 -46.853 1.00 31.59 103 ALA A N 1
ATOM 804 C CA . ALA A 1 103 ? 20.934 34.309 -47.581 1.00 31.59 103 ALA A CA 1
ATOM 805 C C . ALA A 1 103 ? 22.059 34.606 -48.601 1.00 31.59 103 ALA A C 1
ATOM 807 O O . ALA A 1 103 ? 23.063 35.220 -48.258 1.00 31.59 103 ALA A O 1
ATOM 808 N N . GLY A 1 104 ? 21.870 34.193 -49.865 1.00 36.78 104 GLY A N 1
ATOM 809 C CA . GLY A 1 104 ? 22.701 34.592 -51.021 1.00 36.78 104 GLY A CA 1
ATOM 810 C C . GLY A 1 104 ? 24.121 33.998 -51.093 1.00 36.78 104 GLY A C 1
ATOM 811 O O . GLY A 1 104 ? 24.654 33.520 -50.101 1.00 36.78 104 GLY A O 1
ATOM 812 N N . ASP A 1 105 ? 24.724 33.977 -52.293 1.00 37.41 105 ASP A N 1
ATOM 813 C CA . ASP A 1 105 ? 26.045 33.348 -52.530 1.00 37.41 105 ASP A CA 1
ATOM 814 C C . ASP A 1 105 ? 26.854 33.997 -53.675 1.00 37.41 105 ASP A C 1
ATOM 816 O O . ASP A 1 105 ? 27.471 33.320 -54.492 1.00 37.41 105 ASP A O 1
ATOM 820 N N . THR A 1 106 ? 26.790 35.324 -53.834 1.00 36.94 106 THR A N 1
ATOM 821 C CA . THR A 1 106 ? 27.353 35.990 -55.032 1.00 36.94 106 THR A CA 1
ATOM 822 C C . THR A 1 106 ? 28.444 37.029 -54.759 1.00 36.94 106 THR A C 1
ATOM 824 O O . THR A 1 106 ? 28.720 37.842 -55.640 1.00 36.94 106 THR A O 1
ATOM 827 N N . GLY A 1 107 ? 29.067 37.031 -53.577 1.00 38.16 107 GLY A N 1
ATOM 828 C CA . GLY A 1 107 ? 30.196 37.920 -53.264 1.00 38.16 107 GLY A CA 1
ATOM 829 C C . GLY A 1 107 ? 31.559 37.294 -53.577 1.00 38.16 107 GLY A C 1
ATOM 830 O O . GLY A 1 107 ? 31.771 36.116 -53.306 1.00 38.16 107 GLY A O 1
ATOM 831 N N . GLU A 1 108 ? 32.506 38.071 -54.118 1.00 43.38 108 GLU A N 1
ATOM 832 C CA . GLU A 1 108 ? 33.922 37.664 -54.150 1.00 43.38 108 GLU A CA 1
ATOM 833 C C . GLU A 1 108 ? 34.479 37.601 -52.711 1.00 43.38 108 GLU A C 1
ATOM 835 O O . GLU A 1 108 ? 34.076 38.381 -51.845 1.00 43.38 108 GLU A O 1
ATOM 840 N N . ALA A 1 109 ? 35.404 36.671 -52.443 1.00 40.28 109 ALA A N 1
ATOM 841 C CA . ALA A 1 109 ? 35.970 36.450 -51.111 1.00 40.28 109 ALA A CA 1
ATOM 842 C C . ALA A 1 109 ? 36.553 37.749 -50.515 1.00 40.28 109 ALA A C 1
ATOM 844 O O . ALA A 1 109 ? 37.531 38.296 -51.030 1.00 40.28 109 ALA A O 1
ATOM 845 N N . GLY A 1 110 ? 35.942 38.228 -49.425 1.00 49.97 110 GLY A N 1
ATOM 846 C CA . GLY A 1 110 ? 36.291 39.481 -48.743 1.00 49.97 110 GLY A CA 1
ATOM 847 C C . GLY A 1 110 ? 35.291 40.632 -48.924 1.00 49.97 110 GLY A C 1
ATOM 848 O O . GLY A 1 110 ? 35.502 41.691 -48.337 1.00 49.97 110 GLY A O 1
ATOM 849 N N . ASP A 1 111 ? 34.214 40.453 -49.695 1.00 40.53 111 ASP A N 1
ATOM 850 C CA . ASP A 1 111 ? 33.111 41.421 -49.780 1.00 40.53 111 ASP A CA 1
ATOM 851 C C . ASP A 1 111 ? 31.998 41.124 -48.751 1.00 40.53 111 ASP A C 1
ATOM 853 O O . ASP A 1 111 ? 31.743 39.976 -48.378 1.00 40.53 111 ASP A O 1
ATOM 857 N N . TYR A 1 112 ? 31.289 42.170 -48.323 1.00 39.00 112 TYR A N 1
ATOM 858 C CA . TYR A 1 112 ? 30.214 42.143 -47.325 1.00 39.00 112 TYR A CA 1
ATOM 859 C C . TYR A 1 112 ? 29.069 41.178 -47.682 1.00 39.00 112 TYR A C 1
ATOM 861 O O . TYR A 1 112 ? 28.343 40.741 -46.798 1.00 39.00 112 TYR A O 1
ATOM 869 N N . THR A 1 113 ? 28.922 40.802 -48.955 1.00 36.75 113 THR A N 1
ATOM 870 C CA . THR A 1 113 ? 27.938 39.818 -49.439 1.00 36.75 113 THR A CA 1
ATOM 871 C C . THR A 1 113 ? 28.371 38.360 -49.251 1.00 36.75 113 THR A C 1
ATOM 873 O O . THR A 1 113 ? 27.512 37.513 -49.032 1.00 36.75 113 THR A O 1
ATOM 876 N N . ALA A 1 114 ? 29.673 38.053 -49.266 1.00 43.38 114 ALA A N 1
ATOM 877 C CA . ALA A 1 114 ? 30.184 36.742 -48.846 1.00 43.38 114 ALA A CA 1
ATOM 878 C C . ALA A 1 114 ? 30.111 36.597 -47.316 1.00 43.38 114 ALA A C 1
ATOM 880 O O . ALA A 1 114 ? 29.801 35.528 -46.798 1.00 43.38 114 ALA A O 1
ATOM 881 N N . ASN A 1 115 ? 30.295 37.707 -46.594 1.00 42.66 115 ASN A N 1
ATOM 882 C CA . ASN A 1 115 ? 30.026 37.760 -45.159 1.00 42.66 115 ASN A CA 1
ATOM 883 C C . ASN A 1 115 ? 28.525 37.683 -44.845 1.00 42.66 115 ASN A C 1
ATOM 885 O O . ASN A 1 115 ? 28.180 37.151 -43.800 1.00 42.66 115 ASN A O 1
ATOM 889 N N . ALA A 1 116 ? 27.635 38.107 -45.752 1.00 37.38 116 ALA A N 1
ATOM 890 C CA . ALA A 1 116 ? 26.187 38.014 -45.550 1.00 37.38 116 ALA A CA 1
ATOM 891 C C . ALA A 1 116 ? 25.673 36.565 -45.422 1.00 37.38 116 ALA A C 1
ATOM 893 O O . ALA A 1 116 ? 24.779 36.286 -44.623 1.00 37.38 116 ALA A O 1
ATOM 894 N N . ALA A 1 117 ? 26.299 35.622 -46.136 1.00 39.78 117 ALA A N 1
ATOM 895 C CA . ALA A 1 117 ? 26.040 34.187 -45.990 1.00 39.78 117 ALA A CA 1
ATOM 896 C C . ALA A 1 117 ? 26.425 33.655 -44.590 1.00 39.78 117 ALA A C 1
ATOM 898 O O . ALA A 1 117 ? 25.801 32.719 -44.090 1.00 39.78 117 ALA A O 1
ATOM 899 N N . ASN A 1 118 ? 27.393 34.304 -43.932 1.00 39.47 118 ASN A N 1
ATOM 900 C CA . ASN A 1 118 ? 27.796 34.054 -42.544 1.00 39.47 118 ASN A CA 1
ATOM 901 C C . ASN A 1 118 ? 27.040 34.931 -41.527 1.00 39.47 118 ASN A C 1
ATOM 903 O O . ASN A 1 118 ? 27.173 34.712 -40.325 1.00 39.47 118 ASN A O 1
ATOM 907 N N . THR A 1 119 ? 26.244 35.911 -41.979 1.00 36.59 119 THR A N 1
ATOM 908 C CA . THR A 1 119 ? 25.503 36.848 -41.117 1.00 36.59 119 THR A CA 1
ATOM 909 C C . THR A 1 119 ? 23.994 36.622 -41.113 1.00 36.59 119 THR A C 1
ATOM 911 O O . THR A 1 119 ? 23.243 37.505 -40.699 1.00 36.59 119 THR A O 1
ATOM 914 N N . SER A 1 120 ? 23.512 35.441 -41.516 1.00 38.34 120 SER A N 1
ATOM 915 C CA . SER A 1 120 ? 22.261 34.962 -40.920 1.00 38.34 120 SER A CA 1
ATOM 916 C C . SER A 1 120 ? 22.454 35.025 -39.404 1.00 38.34 120 SER A C 1
ATOM 918 O O . SER A 1 120 ? 23.458 34.516 -38.899 1.00 38.34 120 SER A O 1
ATOM 920 N N . HIS A 1 121 ? 21.547 35.672 -38.671 1.00 34.84 121 HIS A N 1
ATOM 921 C CA . HIS A 1 121 ? 21.659 35.788 -37.212 1.00 34.84 121 HIS A CA 1
ATOM 922 C C . HIS A 1 121 ? 21.782 34.404 -36.541 1.00 34.84 121 HIS A C 1
ATOM 924 O O . HIS A 1 121 ? 22.405 34.288 -35.490 1.00 34.84 121 HIS A O 1
ATOM 930 N N . TRP A 1 122 ? 21.319 33.346 -37.218 1.00 35.19 122 TRP A N 1
ATOM 931 C CA . TRP A 1 122 ? 21.473 31.948 -36.816 1.00 35.19 122 TRP A CA 1
ATOM 932 C C . TRP A 1 122 ? 22.912 31.395 -36.938 1.00 35.19 122 TRP A C 1
ATOM 934 O O . TRP A 1 122 ? 23.260 30.476 -36.208 1.00 35.19 122 TRP A O 1
ATOM 944 N N . ASN A 1 123 ? 23.781 31.973 -37.783 1.00 35.84 123 ASN A N 1
ATOM 945 C CA . ASN A 1 123 ? 25.193 31.573 -37.953 1.00 35.84 123 ASN A CA 1
ATOM 946 C C . ASN A 1 123 ? 26.212 32.506 -37.262 1.00 35.84 123 ASN A C 1
ATOM 948 O O . ASN A 1 123 ? 27.360 32.106 -37.036 1.00 35.84 123 ASN A O 1
ATOM 952 N N . MET A 1 124 ? 25.833 33.736 -36.886 1.00 32.59 124 MET A N 1
ATOM 953 C CA . MET A 1 124 ? 26.773 34.669 -36.238 1.00 32.59 124 MET A CA 1
ATOM 954 C C . MET A 1 124 ? 27.192 34.236 -34.830 1.00 32.59 124 MET A C 1
ATOM 956 O O . MET A 1 124 ? 28.322 34.516 -34.433 1.00 32.59 124 MET A O 1
ATOM 960 N N . ALA A 1 125 ? 26.335 33.516 -34.099 1.00 34.59 125 ALA A N 1
ATOM 961 C CA . ALA A 1 125 ? 26.646 33.063 -32.742 1.00 34.59 125 ALA A CA 1
ATOM 962 C C . ALA A 1 125 ? 27.815 32.055 -32.690 1.00 34.59 125 ALA A C 1
ATOM 964 O O . ALA A 1 125 ? 28.524 31.997 -31.690 1.00 34.59 125 ALA A O 1
ATOM 965 N N . GLY A 1 126 ? 28.056 31.297 -33.769 1.00 33.00 126 GLY A N 1
ATOM 966 C CA . GLY A 1 126 ? 29.146 30.313 -33.841 1.00 33.00 126 GLY A CA 1
ATOM 967 C C . GLY A 1 126 ? 30.446 30.823 -34.475 1.00 33.00 126 GLY A C 1
ATOM 968 O O . GLY A 1 126 ? 31.505 30.242 -34.254 1.00 33.00 126 GLY A O 1
ATOM 969 N N . SER A 1 127 ? 30.398 31.904 -35.260 1.00 33.56 127 SER A N 1
ATOM 970 C CA . SER A 1 127 ? 31.499 32.261 -36.173 1.00 33.56 127 SER A CA 1
ATOM 971 C C . SER A 1 127 ? 32.514 33.261 -35.601 1.00 33.56 127 SER A C 1
ATOM 973 O O . SER A 1 127 ? 33.619 33.382 -36.131 1.00 33.56 127 SER A O 1
ATOM 975 N N . TYR A 1 128 ? 32.182 33.971 -34.516 1.00 35.47 128 TYR A N 1
ATOM 976 C CA . TYR A 1 128 ? 33.069 34.958 -33.892 1.00 35.47 128 TYR A CA 1
ATOM 977 C C . TYR A 1 128 ? 33.290 34.644 -32.411 1.00 35.47 128 TYR A C 1
ATOM 979 O O . TYR A 1 128 ? 32.521 35.050 -31.548 1.00 35.47 128 TYR A O 1
ATOM 987 N N . VAL A 1 129 ? 34.406 33.972 -32.112 1.00 36.25 129 VAL A N 1
ATOM 988 C CA . VAL A 1 129 ? 34.898 33.761 -30.733 1.00 36.25 129 VAL A CA 1
ATOM 989 C C . VAL A 1 129 ? 35.314 35.089 -30.070 1.00 36.25 129 VAL A C 1
ATOM 991 O O . VAL A 1 129 ? 35.439 35.163 -28.850 1.00 36.25 129 VAL A O 1
ATOM 994 N N . ASP A 1 130 ? 35.488 36.157 -30.856 1.00 39.53 130 ASP A N 1
ATOM 995 C CA . ASP A 1 130 ? 35.750 37.508 -30.363 1.00 39.53 130 ASP A CA 1
ATOM 996 C C . ASP A 1 130 ? 35.019 38.554 -31.224 1.00 39.53 130 ASP A C 1
ATOM 998 O O . ASP A 1 130 ? 35.471 38.942 -32.306 1.00 39.53 130 ASP A O 1
ATOM 1002 N N . LEU A 1 131 ? 33.858 39.006 -30.738 1.00 38.88 131 LEU A N 1
ATOM 1003 C CA . LEU A 1 131 ? 33.016 40.028 -31.372 1.00 38.88 131 LEU A CA 1
ATOM 1004 C C . LEU A 1 131 ? 33.762 41.370 -31.552 1.00 38.88 131 LEU A C 1
ATOM 1006 O O . LEU A 1 131 ? 33.378 42.184 -32.391 1.00 38.88 131 LEU A O 1
ATOM 1010 N N . ALA A 1 132 ? 34.859 41.598 -30.815 1.00 42.84 132 ALA A N 1
ATOM 1011 C CA . ALA A 1 132 ? 35.668 42.812 -30.919 1.00 42.84 132 ALA A CA 1
ATOM 1012 C C . ALA A 1 132 ? 36.349 42.969 -32.291 1.00 42.84 132 ALA A C 1
ATOM 1014 O O . ALA A 1 132 ? 36.540 44.095 -32.746 1.00 42.84 132 ALA A O 1
ATOM 1015 N N . LEU A 1 133 ? 36.653 41.863 -32.982 1.00 42.94 133 LEU A N 1
ATOM 1016 C CA . LEU A 1 133 ? 37.281 41.890 -34.310 1.00 42.94 133 LEU A CA 1
ATOM 1017 C C . LEU A 1 133 ? 36.310 42.314 -35.421 1.00 42.94 133 LEU A C 1
ATOM 1019 O O . LEU A 1 133 ? 36.727 42.940 -36.389 1.00 42.94 133 LEU A O 1
ATOM 1023 N N . PHE A 1 134 ? 35.015 42.020 -35.274 1.00 41.62 134 PHE A N 1
ATOM 1024 C CA . PHE A 1 134 ? 33.980 42.514 -36.189 1.00 41.62 134 PHE A CA 1
ATOM 1025 C C . PHE A 1 134 ? 33.706 44.013 -35.966 1.00 41.62 134 PHE A C 1
ATOM 1027 O O . PHE A 1 134 ? 33.465 44.770 -36.907 1.00 41.62 134 PHE A O 1
ATOM 1034 N N . LEU A 1 135 ? 33.804 44.463 -34.711 1.00 43.75 135 LEU A N 1
ATOM 1035 C CA . LEU A 1 135 ? 33.579 45.852 -34.308 1.00 43.75 135 LEU A CA 1
ATOM 1036 C C . LEU A 1 135 ? 34.746 46.792 -34.670 1.00 43.75 135 LEU A C 1
ATOM 1038 O O . LEU A 1 135 ? 34.508 47.981 -34.887 1.00 43.75 135 LEU A O 1
ATOM 1042 N N . GLU A 1 136 ? 35.980 46.286 -34.791 1.00 49.50 136 GLU A N 1
ATOM 1043 C CA . GLU A 1 136 ? 37.137 47.082 -35.243 1.00 49.50 136 GLU A CA 1
ATOM 1044 C C . GLU A 1 136 ? 37.007 47.569 -36.700 1.00 49.50 136 GLU A C 1
ATOM 1046 O O . GLU A 1 136 ? 37.481 48.664 -37.013 1.00 49.50 136 GLU A O 1
ATOM 1051 N N . ASP A 1 137 ? 36.320 46.819 -37.570 1.00 45.78 137 ASP A N 1
ATOM 1052 C CA . ASP A 1 137 ? 36.171 47.153 -38.998 1.00 45.78 137 ASP A CA 1
ATOM 1053 C C . ASP A 1 137 ? 34.897 47.965 -39.322 1.00 45.78 137 ASP A C 1
ATOM 1055 O O . ASP A 1 137 ? 34.851 48.676 -40.329 1.00 45.78 137 ASP A O 1
ATOM 1059 N N . ALA A 1 138 ? 33.862 47.922 -38.472 1.00 44.91 138 ALA A N 1
ATOM 1060 C CA . ALA A 1 138 ? 32.544 48.497 -38.780 1.00 44.91 138 ALA A CA 1
ATOM 1061 C C . ALA A 1 138 ? 32.416 50.024 -38.560 1.00 44.91 138 ALA A C 1
ATOM 1063 O O . ALA A 1 138 ? 31.480 50.647 -39.075 1.00 44.91 138 ALA A O 1
ATOM 1064 N N . GLY A 1 139 ? 33.356 50.646 -37.838 1.00 48.00 139 GLY A N 1
ATOM 1065 C CA . GLY A 1 139 ? 33.324 52.068 -37.475 1.00 48.00 139 GLY A CA 1
ATOM 1066 C C . GLY A 1 139 ? 32.267 52.414 -36.408 1.00 48.00 139 GLY A C 1
ATOM 1067 O O . GLY A 1 139 ? 31.122 51.973 -36.463 1.00 48.00 139 GLY A O 1
ATOM 1068 N N . GLU A 1 140 ? 32.640 53.269 -35.447 1.00 48.09 140 GLU A N 1
ATOM 1069 C CA . GLU A 1 140 ? 31.873 53.548 -34.214 1.00 48.09 140 GLU A CA 1
ATOM 1070 C C . GLU A 1 140 ? 30.354 53.842 -34.349 1.00 48.09 140 GLU A C 1
ATOM 1072 O O . GLU A 1 140 ? 29.611 53.363 -33.495 1.00 48.09 140 GLU A O 1
ATOM 1077 N N . PRO A 1 141 ? 29.819 54.564 -35.360 1.00 45.41 141 PRO A N 1
ATOM 1078 C CA . PRO A 1 141 ? 28.385 54.884 -35.391 1.00 45.41 141 PRO A CA 1
ATOM 1079 C C . PRO A 1 141 ? 27.460 53.717 -35.786 1.00 45.41 141 PRO A C 1
ATOM 1081 O O . PRO A 1 141 ? 26.249 53.850 -35.634 1.00 45.41 141 PRO A O 1
ATOM 1084 N N . ASN A 1 142 ? 27.987 52.586 -36.269 1.00 47.41 142 ASN A N 1
ATOM 1085 C CA . ASN A 1 142 ? 27.182 51.385 -36.551 1.00 47.41 142 ASN A CA 1
ATOM 1086 C C . ASN A 1 142 ? 27.078 50.436 -35.350 1.00 47.41 142 ASN A C 1
ATOM 1088 O O . ASN A 1 142 ? 26.267 49.516 -35.365 1.00 47.41 142 ASN A O 1
ATOM 1092 N N . ILE A 1 143 ? 27.883 50.665 -34.312 1.00 46.81 143 ILE A N 1
ATOM 1093 C CA . ILE A 1 143 ? 27.954 49.805 -33.131 1.00 46.81 143 ILE A CA 1
ATOM 1094 C C . ILE A 1 143 ? 26.757 50.065 -32.208 1.00 46.81 143 ILE A C 1
ATOM 1096 O O . ILE A 1 143 ? 26.104 49.124 -31.778 1.00 46.81 143 ILE A O 1
ATOM 1100 N N . GLU A 1 144 ? 26.416 51.335 -31.967 1.00 47.25 144 GLU A N 1
ATOM 1101 C CA . GLU A 1 144 ? 25.260 51.723 -31.139 1.00 47.25 144 GLU A CA 1
ATOM 1102 C C . GLU A 1 144 ? 23.933 51.287 -31.780 1.00 47.25 144 GLU A C 1
ATOM 1104 O O . GLU A 1 144 ? 23.082 50.732 -31.101 1.00 47.25 144 GLU A O 1
ATOM 1109 N N . GLY A 1 145 ? 23.793 51.429 -33.105 1.00 48.69 145 GLY A N 1
ATOM 1110 C CA . GLY A 1 145 ? 22.606 50.967 -33.832 1.00 48.69 145 GLY A CA 1
ATOM 1111 C C . GLY A 1 145 ? 22.478 49.443 -33.912 1.00 48.69 145 GLY A C 1
ATOM 1112 O O . GLY A 1 145 ? 21.365 48.950 -34.034 1.00 48.69 145 GLY A O 1
ATOM 1113 N N . PHE A 1 146 ? 23.585 48.697 -33.836 1.00 44.66 146 PHE A N 1
ATOM 1114 C CA . PHE A 1 146 ? 23.568 47.233 -33.792 1.00 44.66 146 PHE A CA 1
ATOM 1115 C C . PHE A 1 146 ? 23.281 46.708 -32.382 1.00 44.66 146 PHE A C 1
ATOM 1117 O O . PHE A 1 146 ? 22.509 45.768 -32.255 1.00 44.66 146 PHE A O 1
ATOM 1124 N N . TYR A 1 147 ? 23.824 47.334 -31.330 1.00 45.78 147 TYR A N 1
ATOM 1125 C CA . TYR A 1 147 ? 23.433 47.019 -29.951 1.00 45.78 147 TYR A CA 1
ATOM 1126 C C . TYR A 1 147 ? 21.970 47.379 -29.687 1.00 45.78 147 TYR A C 1
ATOM 1128 O O . TYR A 1 147 ? 21.257 46.549 -29.145 1.00 45.78 147 TYR A O 1
ATOM 1136 N N . ASP A 1 148 ? 21.487 48.525 -30.178 1.00 47.09 148 ASP A N 1
ATOM 1137 C CA . ASP A 1 148 ? 20.060 48.853 -30.132 1.00 47.09 148 ASP A CA 1
ATOM 1138 C C . ASP A 1 148 ? 19.232 47.858 -30.962 1.00 47.09 148 ASP A C 1
ATOM 1140 O O . ASP A 1 148 ? 18.148 47.490 -30.540 1.00 47.09 148 ASP A O 1
ATOM 1144 N N . LEU A 1 149 ? 19.708 47.374 -32.118 1.00 41.19 149 LEU A N 1
ATOM 1145 C CA . LEU A 1 149 ? 18.987 46.368 -32.912 1.00 41.19 149 LEU A CA 1
ATOM 1146 C C . LEU A 1 149 ? 18.968 44.994 -32.225 1.00 41.19 149 LEU A C 1
ATOM 1148 O O . LEU A 1 149 ? 17.957 44.319 -32.303 1.00 41.19 149 LEU A O 1
ATOM 1152 N N . VAL A 1 150 ? 20.042 44.584 -31.550 1.00 44.88 150 VAL A N 1
ATOM 1153 C CA . VAL A 1 150 ? 20.107 43.335 -30.768 1.00 44.88 150 VAL A CA 1
ATOM 1154 C C . VAL A 1 150 ? 19.300 43.441 -29.466 1.00 44.88 150 VAL A C 1
ATOM 1156 O O . VAL A 1 150 ? 18.721 42.449 -29.048 1.00 44.88 150 VAL A O 1
ATOM 1159 N N . ASP A 1 151 ? 19.198 44.631 -28.867 1.00 41.97 151 ASP A N 1
ATOM 1160 C CA . ASP A 1 151 ? 18.336 44.897 -27.704 1.00 41.97 151 ASP A CA 1
ATOM 1161 C C . ASP A 1 151 ? 16.852 45.111 -28.097 1.00 41.97 151 ASP A C 1
ATOM 1163 O O . ASP A 1 151 ? 15.961 44.906 -27.274 1.00 41.97 151 ASP A O 1
ATOM 1167 N N . ILE A 1 152 ? 16.558 45.540 -29.336 1.00 43.16 152 ILE A N 1
ATOM 1168 C CA . ILE A 1 152 ? 15.193 45.715 -29.883 1.00 43.16 152 ILE A CA 1
ATOM 1169 C C . ILE A 1 152 ? 14.662 44.415 -30.499 1.00 43.16 152 ILE A C 1
ATOM 1171 O O . ILE A 1 152 ? 13.463 44.143 -30.416 1.00 43.16 152 ILE A O 1
ATOM 1175 N N . LEU A 1 153 ? 15.529 43.623 -31.130 1.00 41.81 153 LEU A N 1
ATOM 1176 C CA . LEU A 1 153 ? 15.251 42.246 -31.517 1.00 41.81 153 LEU A CA 1
ATOM 1177 C C . LEU A 1 153 ? 15.433 41.394 -30.272 1.00 41.81 153 LEU A C 1
ATOM 1179 O O . LEU A 1 153 ? 16.467 40.752 -30.126 1.00 41.81 153 LEU A O 1
ATOM 1183 N N . ASP A 1 154 ? 14.437 41.439 -29.385 1.00 39.69 154 ASP A N 1
ATOM 1184 C CA . ASP A 1 154 ? 14.258 40.468 -28.306 1.00 39.69 154 ASP A CA 1
ATOM 1185 C C . ASP A 1 154 ? 14.673 39.097 -28.862 1.00 39.69 154 ASP A C 1
ATOM 1187 O O . ASP A 1 154 ? 14.035 38.627 -29.817 1.00 39.69 154 ASP A O 1
ATOM 1191 N N . PRO A 1 155 ? 15.844 38.553 -28.470 1.00 47.78 155 PRO A N 1
ATOM 1192 C CA . PRO A 1 155 ? 16.457 37.482 -29.229 1.00 47.78 155 PRO A CA 1
ATOM 1193 C C . PRO A 1 155 ? 15.437 36.347 -29.298 1.00 47.78 155 PRO A C 1
ATOM 1195 O O . PRO A 1 155 ? 14.849 36.016 -28.269 1.00 47.78 155 PRO A O 1
ATOM 1198 N N . PRO A 1 156 ? 15.198 35.744 -30.478 1.00 50.28 156 PRO A N 1
ATOM 1199 C CA . PRO A 1 156 ? 14.146 34.743 -30.681 1.00 50.28 156 PRO A CA 1
ATOM 1200 C C . PRO A 1 156 ? 14.219 33.536 -29.731 1.00 50.28 156 PRO A C 1
ATOM 1202 O O . PRO A 1 156 ? 13.304 32.722 -29.724 1.00 50.28 156 PRO A O 1
ATOM 1205 N N . GLY A 1 157 ? 15.247 33.447 -28.885 1.00 47.88 157 GLY A N 1
ATOM 1206 C CA . GLY A 1 157 ? 15.321 32.522 -27.764 1.00 47.88 157 GLY A CA 1
ATOM 1207 C C . GLY A 1 157 ? 14.332 32.748 -26.614 1.00 47.88 157 GLY A C 1
ATOM 1208 O O . GLY A 1 157 ? 14.540 32.172 -25.557 1.00 47.88 157 GLY A O 1
ATOM 1209 N N . GLN A 1 158 ? 13.280 33.556 -26.789 1.00 50.75 158 GLN A N 1
ATOM 1210 C CA . GLN A 1 158 ? 12.115 33.577 -25.886 1.00 50.75 158 GLN A CA 1
ATOM 1211 C C . GLN A 1 158 ? 10.769 33.392 -26.598 1.00 50.75 158 GLN A C 1
ATOM 1213 O O . GLN A 1 158 ? 9.716 33.553 -25.981 1.00 50.75 158 GLN A O 1
ATOM 1218 N N . SER A 1 159 ? 10.757 33.066 -27.895 1.00 59.91 159 SER A N 1
ATOM 1219 C CA . SER A 1 159 ? 9.492 32.676 -28.513 1.00 59.91 159 SER A CA 1
ATOM 1220 C C . SER A 1 159 ? 9.078 31.323 -27.946 1.00 59.91 159 SER A C 1
ATOM 1222 O O . SER A 1 159 ? 9.780 30.340 -28.158 1.00 59.91 159 SER A O 1
ATOM 1224 N N . GLU A 1 160 ? 7.902 31.258 -27.316 1.00 67.50 160 GLU A N 1
ATOM 1225 C CA . GLU A 1 160 ? 7.258 30.006 -26.886 1.00 67.50 160 GLU A CA 1
ATOM 1226 C C . GLU A 1 160 ? 6.993 29.026 -28.050 1.00 67.50 160 GLU A C 1
ATOM 1228 O O . GLU A 1 160 ? 6.355 28.014 -27.829 1.00 67.50 160 GLU A O 1
ATOM 1233 N N . ASN A 1 161 ? 7.450 29.291 -29.279 1.00 71.62 161 ASN A N 1
ATOM 1234 C CA . ASN A 1 161 ? 7.272 28.437 -30.456 1.00 71.62 161 ASN A CA 1
ATOM 1235 C C . ASN A 1 161 ? 8.603 27.907 -31.024 1.00 71.62 161 ASN A C 1
ATOM 1237 O O . ASN A 1 161 ? 8.617 27.308 -32.100 1.00 71.62 161 ASN A O 1
ATOM 1241 N N . LEU A 1 162 ? 9.732 28.156 -30.355 1.00 77.31 162 LEU A N 1
ATOM 1242 C CA . LEU A 1 162 ? 11.058 27.715 -30.788 1.00 77.31 162 LEU A CA 1
ATOM 1243 C C . LEU A 1 162 ? 11.728 26.896 -29.685 1.00 77.31 162 LEU A C 1
ATOM 1245 O O . LEU A 1 162 ? 11.566 27.201 -28.512 1.00 77.31 162 LEU A O 1
ATOM 1249 N N . ILE A 1 163 ? 12.512 25.892 -30.084 1.00 82.56 163 ILE A N 1
ATOM 1250 C CA . ILE A 1 163 ? 13.446 25.195 -29.194 1.00 82.56 163 ILE A CA 1
ATOM 1251 C C . ILE A 1 163 ? 14.825 25.805 -29.416 1.00 82.56 163 ILE A C 1
ATOM 1253 O O . ILE A 1 163 ? 15.382 25.742 -30.519 1.00 82.56 163 ILE A O 1
ATOM 1257 N N . THR A 1 164 ? 15.384 26.401 -28.376 1.00 85.19 164 THR A N 1
ATOM 1258 C CA . THR A 1 164 ? 16.758 26.888 -28.365 1.00 85.19 164 THR A CA 1
ATOM 1259 C C . THR A 1 164 ? 17.714 25.749 -28.040 1.00 85.19 164 THR A C 1
ATOM 1261 O O . THR A 1 164 ? 17.537 25.019 -27.069 1.00 85.19 164 THR A O 1
ATOM 1264 N N . VAL A 1 165 ? 18.740 25.584 -28.881 1.00 84.25 165 VAL A N 1
ATOM 1265 C CA . VAL A 1 165 ? 19.686 24.468 -28.774 1.00 84.25 165 VAL A CA 1
ATOM 1266 C C . VAL A 1 165 ? 21.085 24.984 -28.460 1.00 84.25 165 VAL A C 1
ATOM 1268 O O . VAL A 1 165 ? 21.705 25.674 -29.275 1.00 84.25 165 VAL A O 1
ATOM 1271 N N . GLY A 1 166 ? 21.584 24.639 -27.278 1.00 84.75 166 GLY A N 1
ATOM 1272 C CA . GLY A 1 166 ? 22.980 24.806 -26.898 1.00 84.75 166 GLY A CA 1
ATOM 1273 C C . GLY A 1 166 ? 23.855 23.689 -27.455 1.00 84.75 166 GLY A C 1
ATOM 1274 O O . GLY A 1 166 ? 23.373 22.722 -28.043 1.00 84.75 166 GLY A O 1
ATOM 1275 N N . TYR A 1 167 ? 25.166 23.815 -27.279 1.00 82.88 167 TYR A N 1
ATOM 1276 C CA . TYR A 1 167 ? 26.083 22.733 -27.610 1.00 82.88 167 TYR A CA 1
ATOM 1277 C C . TYR A 1 167 ? 27.049 22.459 -26.469 1.00 82.88 167 TYR A C 1
ATOM 1279 O O . TYR A 1 167 ? 27.580 23.382 -25.849 1.00 82.88 167 TYR A O 1
ATOM 1287 N N . SER A 1 168 ? 27.320 21.179 -26.263 1.00 81.88 168 SER A N 1
ATOM 1288 C CA . SER A 1 168 ? 28.227 20.682 -25.238 1.00 81.88 168 SER A CA 1
ATOM 1289 C C . SER A 1 168 ? 29.504 20.143 -25.895 1.00 81.88 168 SER A C 1
ATOM 1291 O O . SER A 1 168 ? 29.496 19.684 -27.046 1.00 81.88 168 SER A O 1
ATOM 1293 N N . GLU A 1 169 ? 30.623 20.230 -25.171 1.00 82.06 169 GLU A N 1
ATOM 1294 C CA . GLU A 1 169 ? 31.897 19.631 -25.577 1.00 82.06 169 GLU A CA 1
ATOM 1295 C C . GLU A 1 169 ? 31.899 18.121 -25.305 1.00 82.06 169 GLU A C 1
ATOM 1297 O O . GLU A 1 169 ? 31.465 17.687 -24.239 1.00 82.06 169 GLU A O 1
ATOM 1302 N N . LEU A 1 170 ? 32.466 17.330 -26.225 1.00 69.75 170 LEU A N 1
ATOM 1303 C CA . LEU A 1 170 ? 32.867 15.927 -26.011 1.00 69.75 170 LEU A CA 1
ATOM 1304 C C . LEU A 1 170 ? 34.060 15.864 -25.035 1.00 69.75 170 LEU A C 1
ATOM 1306 O O . LEU A 1 170 ? 35.142 15.368 -25.343 1.00 69.75 170 LEU A O 1
ATOM 1310 N N . SER A 1 171 ? 33.912 16.456 -23.854 1.00 63.25 171 SER A N 1
ATOM 1311 C CA . SER A 1 171 ? 34.888 16.352 -22.778 1.00 63.25 171 SER A CA 1
ATOM 1312 C C . SER A 1 171 ? 34.494 15.213 -21.842 1.00 63.25 171 SER A C 1
ATOM 1314 O O . SER A 1 171 ? 33.320 14.888 -21.696 1.00 63.25 171 SER A O 1
ATOM 1316 N N . SER A 1 172 ? 35.475 14.630 -21.154 1.00 53.44 172 SER A N 1
ATOM 1317 C CA . SER A 1 172 ? 35.255 13.611 -20.118 1.00 53.44 172 SER A CA 1
ATOM 1318 C C . SER A 1 172 ? 34.519 14.125 -18.866 1.00 53.44 172 SER A C 1
ATOM 1320 O O . SER A 1 172 ? 34.459 13.409 -17.872 1.00 53.44 172 SER A O 1
ATOM 1322 N N . ASP A 1 173 ? 34.059 15.378 -18.870 1.00 57.84 173 ASP A N 1
ATOM 1323 C CA . ASP A 1 173 ? 33.313 16.024 -17.793 1.00 57.84 173 ASP A CA 1
ATOM 1324 C C . ASP A 1 173 ? 32.047 16.674 -18.392 1.00 57.84 173 ASP A C 1
ATOM 1326 O O . ASP A 1 173 ? 32.102 17.831 -18.826 1.00 57.84 173 ASP A O 1
ATOM 1330 N N . PRO A 1 174 ? 30.920 15.940 -18.477 1.00 53.44 174 PRO A N 1
ATOM 1331 C CA . PRO A 1 174 ? 29.683 16.440 -19.084 1.00 53.44 174 PRO A CA 1
ATOM 1332 C C . PRO A 1 174 ? 29.124 17.696 -18.384 1.00 53.44 174 PRO A C 1
ATOM 1334 O O . PRO A 1 174 ? 28.365 18.438 -18.995 1.00 53.44 174 PRO A O 1
ATOM 1337 N N . GLU A 1 175 ? 29.559 18.017 -17.156 1.00 51.06 175 GLU A N 1
ATOM 1338 C CA . GLU A 1 175 ? 29.142 19.230 -16.432 1.00 51.06 175 GLU A CA 1
ATOM 1339 C C . GLU A 1 175 ? 29.974 20.489 -16.765 1.00 51.06 175 GLU A C 1
ATOM 1341 O O . GLU A 1 175 ? 29.608 21.616 -16.400 1.00 51.06 175 GLU A O 1
ATOM 1346 N N . ALA A 1 176 ? 31.133 20.343 -17.415 1.00 48.94 176 ALA A N 1
ATOM 1347 C CA . ALA A 1 176 ? 32.043 21.458 -17.693 1.00 48.94 176 ALA A CA 1
ATOM 1348 C C . ALA A 1 176 ? 31.459 22.570 -18.607 1.00 48.94 1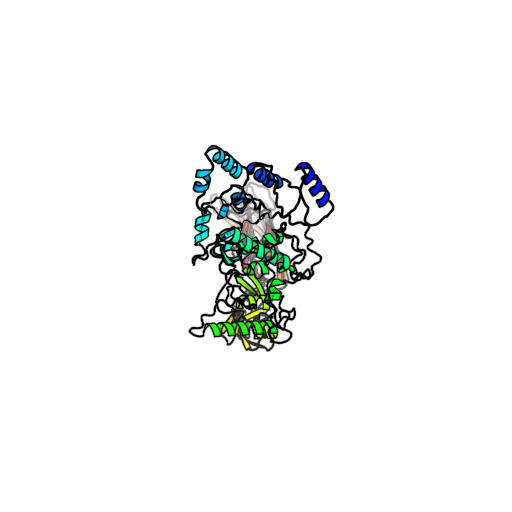76 ALA A C 1
ATOM 1350 O O . ALA A 1 176 ? 31.762 23.746 -18.353 1.00 48.94 176 ALA A O 1
ATOM 1351 N N . PRO A 1 177 ? 30.621 22.275 -19.626 1.00 49.34 177 PRO A N 1
ATOM 1352 C CA . PRO A 1 177 ? 30.027 23.287 -20.508 1.00 49.34 177 PRO A CA 1
ATOM 1353 C C . PRO A 1 177 ? 28.981 24.170 -19.807 1.00 49.34 177 PRO A C 1
ATOM 1355 O O . PRO A 1 177 ? 28.999 25.395 -19.978 1.00 49.34 177 PRO A O 1
ATOM 1358 N N . PHE A 1 178 ? 28.150 23.592 -18.930 1.00 47.94 178 PHE A N 1
ATOM 1359 C CA . PHE A 1 178 ? 27.050 24.298 -18.256 1.00 47.94 178 PHE A CA 1
ATOM 1360 C C . PHE A 1 178 ? 27.552 25.436 -17.352 1.00 47.94 178 PHE A C 1
ATOM 1362 O O . PHE A 1 178 ? 27.019 26.549 -17.338 1.00 47.94 178 PHE A O 1
ATOM 1369 N N . LYS A 1 179 ? 28.694 25.228 -16.678 1.00 48.97 179 LYS A N 1
ATOM 1370 C CA . LYS A 1 179 ? 29.366 26.274 -15.878 1.00 48.97 179 LYS A CA 1
ATOM 1371 C C . LYS A 1 179 ? 29.812 27.489 -16.696 1.00 48.97 179 LYS A C 1
ATOM 1373 O O . LYS A 1 179 ? 30.030 28.554 -16.114 1.00 48.97 179 LYS A O 1
ATOM 1378 N N . LYS A 1 180 ? 29.975 27.356 -18.015 1.00 46.78 180 LYS A N 1
ATOM 1379 C CA . LYS A 1 180 ? 30.391 28.448 -18.905 1.00 46.78 180 LYS A CA 1
ATOM 1380 C C . LYS A 1 180 ? 29.186 29.233 -19.445 1.00 46.78 180 LYS A C 1
ATOM 1382 O O . LYS A 1 180 ? 29.298 30.452 -19.572 1.00 46.78 180 LYS A O 1
ATOM 1387 N N . ALA A 1 181 ? 28.048 28.566 -19.669 1.00 47.91 181 ALA A N 1
ATOM 1388 C CA . ALA A 1 181 ? 26.779 29.167 -20.102 1.00 47.91 181 ALA A CA 1
ATOM 1389 C C . ALA A 1 181 ? 26.009 29.887 -18.973 1.00 47.91 181 ALA A C 1
ATOM 1391 O O . ALA A 1 181 ? 25.359 30.898 -19.234 1.00 47.91 181 ALA A O 1
ATOM 1392 N N . LEU A 1 182 ? 26.183 29.468 -17.710 1.00 46.62 182 LEU A N 1
ATOM 1393 C CA . LEU A 1 182 ? 25.591 30.071 -16.495 1.00 46.62 182 LEU A CA 1
ATOM 1394 C C . LEU A 1 182 ? 25.863 31.580 -16.287 1.00 46.62 182 LEU A C 1
ATOM 1396 O O . LEU A 1 182 ? 25.243 32.205 -15.429 1.00 46.62 182 LEU A O 1
ATOM 1400 N N . ASN A 1 183 ? 26.787 32.184 -17.044 1.00 47.34 183 ASN A N 1
ATOM 1401 C CA . ASN A 1 183 ? 27.031 33.634 -17.024 1.00 47.34 183 ASN A CA 1
ATOM 1402 C C . ASN A 1 183 ? 26.215 34.419 -18.070 1.00 47.34 183 ASN A C 1
ATOM 1404 O O . ASN A 1 183 ? 26.301 35.647 -18.101 1.00 47.34 183 ASN A O 1
ATOM 1408 N N . SER A 1 184 ? 25.442 33.739 -18.919 1.00 50.75 184 SER A N 1
ATOM 1409 C CA . SER A 1 184 ? 24.478 34.347 -19.838 1.00 50.75 184 SER A CA 1
ATOM 1410 C C . SER A 1 184 ? 23.070 34.239 -19.246 1.00 50.75 184 SER A C 1
ATOM 1412 O O . SER A 1 184 ? 22.727 33.239 -18.627 1.00 50.75 184 SER A O 1
ATOM 1414 N N . ALA A 1 185 ? 22.261 35.292 -19.370 1.00 54.09 185 ALA A N 1
ATOM 1415 C CA . ALA A 1 185 ? 20.940 35.374 -18.738 1.00 54.09 185 ALA A CA 1
ATOM 1416 C C . ALA A 1 185 ? 19.870 34.451 -19.369 1.00 54.09 185 ALA A C 1
ATOM 1418 O O . ALA A 1 185 ? 18.715 34.516 -18.959 1.00 54.09 185 ALA A O 1
ATOM 1419 N N . LEU A 1 186 ? 20.235 33.631 -20.360 1.00 62.50 186 LEU A N 1
ATOM 1420 C CA . LEU A 1 186 ? 19.341 32.763 -21.125 1.00 62.50 186 LEU A CA 1
ATOM 1421 C C . LEU A 1 186 ? 20.030 31.406 -21.297 1.00 62.50 186 LEU A C 1
ATOM 1423 O O . LEU A 1 186 ? 21.021 31.311 -22.020 1.00 62.50 186 LEU A O 1
ATOM 1427 N N . LEU A 1 187 ? 19.542 30.385 -20.594 1.00 73.19 187 LEU A N 1
ATOM 1428 C CA . LEU A 1 187 ? 19.940 29.003 -20.850 1.00 73.19 187 LEU A CA 1
ATOM 1429 C C . LEU A 1 187 ? 19.177 28.494 -22.082 1.00 73.19 187 LEU A C 1
ATOM 1431 O O . LEU A 1 187 ? 18.027 28.898 -22.260 1.00 73.19 187 LEU A O 1
ATOM 1435 N N . PRO A 1 188 ? 19.799 27.664 -22.936 1.00 81.88 188 PRO A N 1
ATOM 1436 C CA . PRO A 1 188 ? 19.069 26.974 -23.990 1.00 81.88 188 PRO A CA 1
ATOM 1437 C C . PRO A 1 188 ? 18.045 26.003 -23.381 1.00 81.88 188 PRO A C 1
ATOM 1439 O O . PRO A 1 188 ? 18.242 25.527 -22.263 1.00 81.88 188 PRO A O 1
ATOM 1442 N N . ASP A 1 189 ? 16.988 25.682 -24.126 1.00 83.81 189 ASP A N 1
ATOM 1443 C CA . ASP A 1 189 ? 15.973 24.708 -23.705 1.00 83.81 189 ASP A CA 1
ATOM 1444 C C . ASP A 1 189 ? 16.590 23.306 -23.609 1.00 83.81 189 ASP A C 1
ATOM 1446 O O . ASP A 1 189 ? 16.372 22.587 -22.635 1.00 83.81 189 ASP A O 1
ATOM 1450 N N . ILE A 1 190 ? 17.416 22.948 -24.601 1.00 88.62 190 ILE A N 1
ATOM 1451 C CA . ILE A 1 190 ? 18.155 21.681 -24.665 1.00 88.62 190 ILE A CA 1
ATOM 1452 C C . ILE A 1 190 ? 19.546 21.873 -25.282 1.00 88.62 190 ILE A C 1
ATOM 1454 O O . ILE A 1 190 ? 19.838 22.861 -25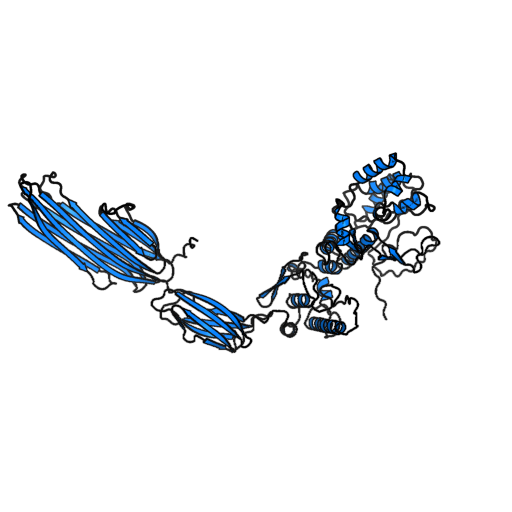.952 1.00 88.62 190 ILE A O 1
ATOM 1458 N N . GLU A 1 191 ? 20.420 20.897 -25.107 1.00 88.75 191 GLU A N 1
ATOM 1459 C CA . GLU A 1 191 ? 21.783 20.838 -25.615 1.00 88.75 191 GLU A CA 1
ATOM 1460 C C . GLU A 1 191 ? 22.042 19.490 -26.292 1.00 88.75 191 GLU A C 1
ATOM 1462 O O . GLU A 1 191 ? 21.320 18.509 -26.124 1.00 88.75 191 GLU A O 1
ATOM 1467 N N . THR A 1 192 ? 23.105 19.422 -27.082 1.00 88.69 192 THR A N 1
ATOM 1468 C CA . THR A 1 192 ? 23.653 18.156 -27.572 1.00 88.69 192 THR A CA 1
ATOM 1469 C C . THR A 1 192 ? 25.123 18.336 -27.922 1.00 88.69 192 THR A C 1
ATOM 1471 O O . THR A 1 192 ? 25.654 19.451 -27.893 1.00 88.69 192 THR A O 1
ATOM 1474 N N . TYR A 1 193 ? 25.807 17.255 -28.283 1.00 87.44 193 TYR A N 1
ATOM 1475 C CA . TYR A 1 193 ? 27.177 17.352 -28.762 1.00 87.44 193 TYR A CA 1
ATOM 1476 C C . TYR A 1 193 ? 27.228 18.193 -30.036 1.00 87.44 193 TYR A C 1
ATOM 1478 O O . TYR A 1 193 ? 26.647 17.846 -31.066 1.00 87.44 193 TYR A O 1
ATOM 1486 N N . GLY A 1 194 ? 27.957 19.302 -29.958 1.00 83.19 194 GLY A N 1
ATOM 1487 C CA . GLY A 1 194 ? 28.202 20.179 -31.098 1.00 83.19 194 GLY A CA 1
ATOM 1488 C C . GLY A 1 194 ? 29.663 20.552 -31.236 1.00 83.19 194 GLY A C 1
ATOM 1489 O O . GLY A 1 194 ? 29.955 21.548 -31.881 1.00 83.19 194 GLY A O 1
ATOM 1490 N N . THR A 1 195 ? 30.581 19.799 -30.628 1.00 84.31 195 THR A N 1
ATOM 1491 C CA . THR A 1 195 ? 32.022 19.969 -30.829 1.00 84.31 195 THR A CA 1
ATOM 1492 C C . THR A 1 195 ? 32.619 18.772 -31.516 1.00 84.31 195 THR A C 1
ATOM 1494 O O . THR A 1 195 ? 32.307 17.637 -31.172 1.00 84.31 195 THR A O 1
ATOM 1497 N N . ASP A 1 196 ? 33.529 19.043 -32.431 1.00 85.75 196 ASP A N 1
ATOM 1498 C CA . ASP A 1 196 ? 34.236 18.038 -33.197 1.00 85.75 196 ASP A CA 1
ATOM 1499 C C . ASP A 1 196 ? 33.326 17.026 -33.923 1.00 85.75 196 ASP A C 1
ATOM 1501 O O . ASP A 1 196 ? 33.692 15.874 -34.163 1.00 85.75 196 ASP A O 1
ATOM 1505 N N . ILE A 1 197 ? 32.145 17.481 -34.342 1.00 83.06 197 ILE A N 1
ATOM 1506 C CA . ILE A 1 197 ? 31.178 16.651 -35.053 1.00 83.06 197 ILE A CA 1
ATOM 1507 C C . ILE A 1 197 ? 31.607 16.508 -36.505 1.00 83.06 197 ILE A C 1
ATOM 1509 O O . ILE A 1 197 ? 31.809 17.492 -37.218 1.00 83.06 197 ILE A O 1
ATOM 1513 N N . LEU A 1 198 ? 31.724 15.269 -36.965 1.00 86.19 198 LEU A N 1
ATOM 1514 C CA . LEU A 1 198 ? 32.037 14.978 -38.353 1.00 86.19 198 LEU A CA 1
ATOM 1515 C C . LEU A 1 198 ? 30.794 15.206 -39.227 1.00 86.19 198 LEU A C 1
ATOM 1517 O O . LEU A 1 198 ? 29.845 14.430 -39.177 1.00 86.19 198 LEU A O 1
ATOM 1521 N N . GLY A 1 199 ? 30.811 16.259 -40.043 1.00 82.69 199 GLY A N 1
ATOM 1522 C CA . GLY A 1 199 ? 29.733 16.589 -40.977 1.00 82.69 199 GLY A CA 1
ATOM 1523 C C . GLY A 1 199 ? 30.210 16.621 -42.430 1.00 82.69 199 GLY A C 1
ATOM 1524 O O . GLY A 1 199 ? 31.411 16.753 -42.679 1.00 82.69 199 GLY A O 1
ATOM 1525 N N . PRO A 1 200 ? 29.301 16.523 -43.415 1.00 80.12 200 PRO A N 1
ATOM 1526 C CA . PRO A 1 200 ? 29.665 16.664 -44.821 1.00 80.12 200 PRO A CA 1
ATOM 1527 C C . PRO A 1 200 ? 30.199 18.074 -45.112 1.00 80.12 200 PRO A C 1
ATOM 1529 O O . PRO A 1 200 ? 29.709 19.059 -44.558 1.00 80.12 200 PRO A O 1
ATOM 1532 N N . CYS A 1 201 ? 31.169 18.185 -46.019 1.00 80.94 201 CYS A N 1
ATOM 1533 C CA . CYS A 1 201 ? 31.625 19.467 -46.564 1.00 80.94 201 CYS A CA 1
ATOM 1534 C C . CYS A 1 201 ? 31.640 19.450 -48.091 1.00 80.94 201 CYS A C 1
ATOM 1536 O O . CYS A 1 201 ? 31.836 18.412 -48.725 1.00 80.94 201 CYS A O 1
ATOM 1538 N N . ALA A 1 202 ? 31.402 20.618 -48.693 1.00 71.00 202 ALA A N 1
ATOM 1539 C CA . ALA A 1 202 ? 31.450 20.758 -50.140 1.00 71.00 202 ALA A CA 1
ATOM 1540 C C . ALA A 1 202 ? 32.904 20.586 -50.626 1.00 71.00 202 ALA A C 1
ATOM 1542 O O . ALA A 1 202 ? 33.792 21.272 -50.116 1.00 71.00 202 ALA A O 1
ATOM 1543 N N . PRO A 1 203 ? 33.172 19.720 -51.620 1.00 63.50 203 PRO A N 1
ATOM 1544 C CA . PRO A 1 203 ? 34.519 19.485 -52.150 1.00 63.50 203 PRO A CA 1
ATOM 1545 C C . PRO A 1 203 ? 35.053 20.635 -53.035 1.00 63.50 203 PRO A C 1
ATOM 1547 O O . PRO A 1 203 ? 35.956 20.435 -53.853 1.00 63.50 203 PRO A O 1
ATOM 1550 N N . ASP A 1 204 ? 34.510 21.844 -52.908 1.00 55.91 204 ASP A N 1
ATOM 1551 C CA . ASP A 1 204 ? 34.675 22.894 -53.905 1.00 55.91 204 ASP A CA 1
ATOM 1552 C C . ASP A 1 204 ? 35.986 23.667 -53.709 1.00 55.91 204 ASP A C 1
ATOM 1554 O O . ASP A 1 204 ? 36.093 24.628 -52.954 1.00 55.91 204 ASP A O 1
ATOM 1558 N N . GLY A 1 205 ? 36.995 23.202 -54.446 1.00 57.75 205 GLY A N 1
ATOM 1559 C CA . GLY A 1 205 ? 38.007 24.003 -55.132 1.00 57.75 205 GLY A CA 1
ATOM 1560 C C . GLY A 1 205 ? 38.584 25.213 -54.392 1.00 57.75 205 GLY A C 1
ATOM 1561 O O . GLY A 1 205 ? 38.130 26.335 -54.587 1.00 57.75 205 GLY A O 1
ATOM 1562 N N . GLU A 1 206 ? 39.721 24.978 -53.730 1.00 54.31 206 GLU A N 1
ATOM 1563 C CA . GLU A 1 206 ? 40.834 25.927 -53.514 1.00 54.31 206 GLU A CA 1
ATOM 1564 C C . GLU A 1 206 ? 40.919 26.711 -52.185 1.00 54.31 206 GLU A C 1
ATOM 1566 O O . GLU A 1 206 ? 41.864 27.487 -52.050 1.00 54.31 206 GLU A O 1
ATOM 1571 N N . ALA A 1 207 ? 40.082 26.493 -51.159 1.00 54.53 207 ALA A N 1
ATOM 1572 C CA . ALA A 1 207 ? 40.321 27.190 -49.873 1.00 54.53 207 ALA A CA 1
ATOM 1573 C C . ALA A 1 207 ? 40.044 26.436 -48.562 1.00 54.53 207 ALA A C 1
ATOM 1575 O O . ALA A 1 207 ? 40.597 26.840 -47.540 1.00 54.53 207 ALA A O 1
ATOM 1576 N N . PHE A 1 208 ? 39.279 25.344 -48.558 1.00 57.78 208 PHE A N 1
ATOM 1577 C CA . PHE A 1 208 ? 39.073 24.538 -47.351 1.00 57.78 208 PHE A CA 1
ATOM 1578 C C . PHE A 1 208 ? 39.404 23.072 -47.639 1.00 57.78 208 PHE A C 1
ATOM 1580 O O . PHE A 1 208 ? 38.795 22.449 -48.507 1.00 57.78 208 PHE A O 1
ATOM 1587 N N . ASP A 1 209 ? 40.414 22.543 -46.941 1.00 61.25 209 ASP A N 1
ATOM 1588 C CA . ASP A 1 209 ? 40.778 21.124 -46.976 1.00 61.25 209 ASP A CA 1
ATOM 1589 C C . ASP A 1 209 ? 39.589 20.307 -46.445 1.00 61.25 209 ASP A C 1
ATOM 1591 O O . ASP A 1 209 ? 39.378 20.201 -45.239 1.00 61.25 209 ASP A O 1
ATOM 1595 N N . CYS A 1 210 ? 38.813 19.733 -47.365 1.00 74.00 210 CYS A N 1
ATOM 1596 C CA . CYS A 1 210 ? 37.759 18.744 -47.133 1.00 74.00 210 CYS A CA 1
ATOM 1597 C C . CYS A 1 210 ? 38.195 17.423 -47.805 1.00 74.00 210 CYS A C 1
ATOM 1599 O O . CYS A 1 210 ? 37.640 17.045 -48.840 1.00 74.00 210 CYS A O 1
ATOM 1601 N N . PRO A 1 211 ? 39.263 16.750 -47.323 1.00 66.06 211 PRO A N 1
ATOM 1602 C CA . PRO A 1 211 ? 39.990 15.754 -48.116 1.00 66.06 211 PRO A CA 1
ATOM 1603 C C . PRO A 1 211 ? 39.154 14.510 -48.437 1.00 66.06 211 PRO A C 1
ATOM 1605 O O . PRO A 1 211 ? 39.359 13.893 -49.481 1.00 66.06 211 PRO A O 1
ATOM 1608 N N . ASP A 1 212 ? 38.184 14.195 -47.574 1.00 76.75 212 ASP A N 1
ATOM 1609 C CA . ASP A 1 212 ? 37.366 12.980 -47.637 1.00 76.75 212 ASP A CA 1
ATOM 1610 C C . ASP A 1 212 ? 35.858 13.273 -47.795 1.00 76.75 212 ASP A C 1
ATOM 1612 O O . ASP A 1 212 ? 35.027 12.388 -47.606 1.00 76.75 212 ASP A O 1
ATOM 1616 N N . GLY A 1 213 ? 35.474 14.513 -48.137 1.00 79.12 213 GLY A N 1
ATOM 1617 C CA . GLY A 1 213 ? 34.060 14.920 -48.226 1.00 79.12 213 GLY A CA 1
ATOM 1618 C C . GLY A 1 213 ? 33.379 15.154 -46.871 1.00 79.12 213 GLY A C 1
ATOM 1619 O O . GLY A 1 213 ? 32.177 15.417 -46.824 1.00 79.12 213 GLY A O 1
ATOM 1620 N N . ALA A 1 214 ? 34.141 15.084 -45.778 1.00 81.94 214 ALA A N 1
ATOM 1621 C CA . ALA A 1 214 ? 33.695 15.385 -44.428 1.00 81.94 214 ALA A CA 1
ATOM 1622 C C . ALA A 1 214 ? 34.718 16.264 -43.697 1.00 81.94 214 ALA A C 1
ATOM 1624 O O . ALA A 1 214 ? 35.926 16.159 -43.929 1.00 81.94 214 ALA A O 1
ATOM 1625 N N . MET A 1 215 ? 34.227 17.138 -42.823 1.00 82.50 215 MET A N 1
ATOM 1626 C CA . MET A 1 215 ? 35.038 17.951 -41.927 1.00 82.50 215 MET A CA 1
ATOM 1627 C C . MET A 1 215 ? 34.407 17.986 -40.545 1.00 82.50 215 MET A C 1
ATOM 1629 O O . MET A 1 215 ? 33.188 17.970 -40.381 1.00 82.50 215 MET A O 1
ATOM 1633 N N . THR A 1 216 ? 35.280 18.067 -39.559 1.00 84.44 216 THR A N 1
ATOM 1634 C CA . THR A 1 216 ? 34.937 18.293 -38.167 1.00 84.44 216 THR A CA 1
ATOM 1635 C C . THR A 1 216 ? 34.434 19.728 -37.987 1.00 84.44 216 THR A C 1
ATOM 1637 O O . THR A 1 216 ? 35.113 20.677 -38.384 1.00 84.44 216 THR A O 1
ATOM 1640 N N . GLN A 1 217 ? 33.241 19.889 -37.422 1.00 81.56 217 GLN A N 1
ATOM 1641 C CA . GLN A 1 217 ? 32.584 21.173 -37.188 1.00 81.56 217 GLN A CA 1
ATOM 1642 C C . GLN A 1 217 ? 32.256 21.338 -35.705 1.00 81.56 217 GLN A C 1
ATOM 1644 O O . GLN A 1 217 ? 31.953 20.367 -35.010 1.00 81.56 217 GLN A O 1
ATOM 1649 N N . THR A 1 218 ? 32.305 22.587 -35.242 1.00 81.50 218 THR A N 1
ATOM 1650 C CA . THR A 1 218 ? 32.003 22.951 -33.859 1.00 81.50 218 THR A CA 1
ATOM 1651 C C . THR A 1 218 ? 31.079 24.163 -33.824 1.00 81.50 218 THR A C 1
ATOM 1653 O O . THR A 1 218 ? 31.365 25.169 -34.470 1.00 81.50 218 THR A O 1
ATOM 1656 N N . GLY A 1 219 ? 29.997 24.084 -33.051 1.00 77.62 219 GLY A N 1
ATOM 1657 C CA . GLY A 1 219 ? 29.098 25.197 -32.758 1.00 77.62 219 GLY A CA 1
ATOM 1658 C C . GLY A 1 219 ? 27.643 24.771 -32.560 1.00 77.62 219 GLY A C 1
ATOM 1659 O O . GLY A 1 219 ? 27.236 23.673 -32.943 1.00 77.62 219 GLY A O 1
ATOM 1660 N N . SER A 1 220 ? 26.835 25.686 -32.016 1.00 77.19 220 SER A N 1
ATOM 1661 C CA . SER A 1 220 ? 25.396 25.475 -31.797 1.00 77.19 220 SER A CA 1
ATOM 1662 C C . SER A 1 220 ? 24.644 25.145 -33.081 1.00 77.19 220 SER A C 1
ATOM 1664 O O . SER A 1 220 ? 23.743 24.327 -33.037 1.00 77.19 220 SER A O 1
ATOM 1666 N N . ALA A 1 221 ? 25.051 25.672 -34.240 1.00 77.25 221 ALA A N 1
ATOM 1667 C CA . ALA A 1 221 ? 24.430 25.336 -35.525 1.00 77.25 221 ALA A CA 1
ATOM 1668 C C . ALA A 1 221 ? 24.483 23.826 -35.845 1.00 77.25 221 ALA A C 1
ATOM 1670 O O . ALA A 1 221 ? 23.542 23.276 -36.416 1.00 77.25 221 ALA A O 1
ATOM 1671 N N . VAL A 1 222 ? 25.565 23.148 -35.447 1.00 81.75 222 VAL A N 1
ATOM 1672 C CA . VAL A 1 222 ? 25.716 21.695 -35.610 1.00 81.75 222 VAL A CA 1
ATOM 1673 C C . VAL A 1 222 ? 24.816 20.953 -34.618 1.00 81.75 222 VAL A C 1
ATOM 1675 O O . VAL A 1 222 ? 24.097 20.035 -35.004 1.00 81.75 222 VAL A O 1
ATOM 1678 N N . ALA A 1 223 ? 24.799 21.397 -33.359 1.00 82.12 223 ALA A N 1
ATOM 1679 C CA . ALA A 1 223 ? 23.934 20.844 -32.321 1.00 82.12 223 ALA A CA 1
ATOM 1680 C C . ALA A 1 223 ? 22.437 21.003 -32.660 1.00 82.12 223 ALA A C 1
ATOM 1682 O O . ALA A 1 223 ? 21.661 20.055 -32.555 1.00 82.12 223 ALA A O 1
ATOM 1683 N N . THR A 1 224 ? 22.029 22.167 -33.173 1.00 85.56 224 THR A N 1
ATOM 1684 C CA . THR A 1 224 ? 20.672 22.417 -33.674 1.00 85.56 224 THR A CA 1
ATOM 1685 C C . THR A 1 224 ? 20.300 21.443 -34.790 1.00 85.56 224 THR A C 1
ATOM 1687 O O . THR A 1 224 ? 19.177 20.946 -34.809 1.00 85.56 224 THR A O 1
ATOM 1690 N N . ALA A 1 225 ? 21.220 21.127 -35.708 1.00 84.75 225 ALA A N 1
ATOM 1691 C CA . ALA A 1 225 ? 20.952 20.166 -36.777 1.00 84.75 225 ALA A CA 1
ATOM 1692 C C . ALA A 1 225 ? 20.722 18.740 -36.244 1.00 84.75 225 ALA A C 1
ATOM 1694 O O . ALA A 1 225 ? 19.865 18.031 -36.772 1.00 84.75 225 ALA A O 1
ATOM 1695 N N . HIS A 1 226 ? 21.430 18.332 -35.185 1.00 85.94 226 HIS A N 1
ATOM 1696 C CA . HIS A 1 226 ? 21.192 17.052 -34.509 1.00 85.94 226 HIS A CA 1
ATOM 1697 C C . HIS A 1 226 ? 19.797 16.995 -33.879 1.00 85.94 226 HIS A C 1
ATOM 1699 O O . HIS A 1 226 ? 19.030 16.085 -34.188 1.00 85.94 226 HIS A O 1
ATOM 1705 N N . VAL A 1 227 ? 19.434 17.996 -33.071 1.00 89.75 227 VAL A N 1
ATOM 1706 C CA . VAL A 1 227 ? 18.096 18.095 -32.462 1.00 89.75 227 VAL A CA 1
ATOM 1707 C C . VAL A 1 227 ? 17.000 18.106 -33.528 1.00 89.75 227 VAL A C 1
ATOM 1709 O O . VAL A 1 227 ? 16.009 17.390 -33.406 1.00 89.75 227 VAL A O 1
ATOM 1712 N N . ALA A 1 228 ? 17.180 18.870 -34.610 1.00 88.81 228 ALA A N 1
ATOM 1713 C CA . ALA A 1 228 ? 16.225 18.910 -35.715 1.00 88.81 228 ALA A CA 1
ATOM 1714 C C . ALA A 1 228 ? 16.079 17.543 -36.405 1.00 88.81 228 ALA A C 1
ATOM 1716 O O . ALA A 1 228 ? 14.976 17.164 -36.798 1.00 88.81 228 ALA A O 1
ATOM 1717 N N . GLY A 1 229 ? 17.175 16.787 -36.527 1.00 89.06 229 GLY A N 1
ATOM 1718 C CA . GLY A 1 229 ? 17.159 15.408 -37.008 1.00 89.06 229 GLY A CA 1
ATOM 1719 C C . GLY A 1 229 ? 16.332 14.486 -36.110 1.00 89.06 229 GLY A C 1
ATOM 1720 O O . GLY A 1 229 ? 15.496 13.741 -36.623 1.00 89.06 229 GLY A O 1
ATOM 1721 N N . VAL A 1 230 ? 16.497 14.589 -34.786 1.00 90.75 230 VAL A N 1
ATOM 1722 C CA . VAL A 1 230 ? 15.672 13.851 -33.812 1.00 90.75 230 VAL A CA 1
ATOM 1723 C C . VAL A 1 230 ? 14.204 14.255 -33.955 1.00 90.75 230 VAL A C 1
ATOM 1725 O O . VAL A 1 230 ? 13.360 13.390 -34.156 1.00 90.75 230 VAL A O 1
ATOM 1728 N N . GLY A 1 231 ? 13.880 15.550 -33.975 1.00 92.50 231 GLY A N 1
ATOM 1729 C CA . GLY A 1 231 ? 12.501 16.026 -34.150 1.00 92.50 231 GLY A CA 1
ATOM 1730 C C . GLY A 1 231 ? 11.839 15.538 -35.446 1.00 92.50 231 GLY A C 1
ATOM 1731 O O . GLY A 1 231 ? 10.683 15.105 -35.439 1.00 92.50 231 GLY A O 1
ATOM 1732 N N . ALA A 1 232 ? 12.579 15.531 -36.558 1.00 89.25 232 ALA A N 1
ATOM 1733 C CA . ALA A 1 232 ? 12.100 14.980 -37.825 1.00 89.25 232 ALA A CA 1
ATOM 1734 C C . ALA A 1 232 ? 11.846 13.467 -37.733 1.00 89.25 232 ALA A C 1
ATOM 1736 O O . ALA A 1 232 ? 10.848 12.974 -38.263 1.00 89.25 232 ALA A O 1
ATOM 1737 N N . TYR A 1 233 ? 12.715 12.735 -37.033 1.00 89.56 233 TYR A N 1
ATOM 1738 C CA . TYR A 1 233 ? 12.552 11.304 -36.798 1.00 89.56 233 TYR A CA 1
ATOM 1739 C C . TYR A 1 233 ? 11.312 11.005 -35.946 1.00 89.56 233 TYR A C 1
ATOM 1741 O O . TYR A 1 233 ? 10.474 10.199 -36.351 1.00 89.56 233 TYR A O 1
ATOM 1749 N N . LEU A 1 234 ? 11.122 11.728 -34.841 1.00 91.69 234 LEU A N 1
ATOM 1750 C CA . LEU A 1 234 ? 9.941 11.615 -33.981 1.00 91.69 234 LEU A CA 1
ATOM 1751 C C . LEU A 1 234 ? 8.641 11.895 -34.750 1.00 91.69 234 LEU A C 1
ATOM 1753 O O . LEU A 1 234 ? 7.684 11.125 -34.664 1.00 91.69 234 LEU A O 1
ATOM 1757 N N . THR A 1 235 ? 8.641 12.943 -35.579 1.00 91.25 235 THR A N 1
ATOM 1758 C CA . THR A 1 235 ? 7.512 13.285 -36.462 1.00 91.25 235 THR A CA 1
ATOM 1759 C C . THR A 1 235 ? 7.232 12.175 -37.478 1.00 91.25 235 THR A C 1
ATOM 1761 O O . THR A 1 235 ? 6.086 11.940 -37.844 1.00 91.25 235 THR A O 1
ATOM 1764 N N . SER A 1 236 ? 8.260 11.458 -37.941 1.00 90.06 236 SER A N 1
ATOM 1765 C CA . SER A 1 236 ? 8.073 10.335 -38.865 1.00 90.06 236 SER A CA 1
ATOM 1766 C C . SER A 1 236 ? 7.468 9.095 -38.195 1.00 90.06 236 SER A C 1
ATOM 1768 O O . SER A 1 236 ? 6.702 8.378 -38.839 1.00 90.06 236 SER A O 1
ATOM 1770 N N . ILE A 1 237 ? 7.771 8.865 -36.911 1.00 87.88 237 ILE A N 1
ATOM 1771 C CA . ILE A 1 237 ? 7.211 7.764 -36.112 1.00 87.88 237 ILE A CA 1
ATOM 1772 C C . ILE A 1 237 ? 5.757 8.059 -35.728 1.00 87.88 237 ILE A C 1
ATOM 1774 O O . ILE A 1 237 ? 4.912 7.164 -35.776 1.00 87.88 237 ILE A O 1
ATOM 1778 N N . SER A 1 238 ? 5.469 9.306 -35.350 1.00 91.25 238 SER A N 1
ATOM 1779 C CA . SER A 1 238 ? 4.147 9.758 -34.899 1.00 91.25 238 SER A CA 1
ATOM 1780 C C . SER A 1 238 ? 3.662 10.968 -35.710 1.00 91.25 238 SER A C 1
ATOM 1782 O O . SER A 1 238 ? 3.549 12.066 -35.160 1.00 91.25 238 SER A O 1
ATOM 1784 N N . PRO A 1 239 ? 3.371 10.807 -37.017 1.00 91.50 239 PRO A N 1
ATOM 1785 C CA . PRO A 1 239 ? 2.956 11.908 -37.896 1.00 91.50 239 PRO A CA 1
ATOM 1786 C C . PRO A 1 239 ? 1.611 12.534 -37.507 1.00 91.50 239 PRO A C 1
ATOM 1788 O O . PRO A 1 239 ? 1.235 13.579 -38.034 1.00 91.50 239 PRO A O 1
ATOM 1791 N N . GLU A 1 240 ? 0.856 11.881 -36.626 1.00 90.62 240 GLU A N 1
ATOM 1792 C CA . GLU A 1 240 ? -0.377 12.391 -36.043 1.00 90.62 240 GLU A CA 1
ATOM 1793 C C . GLU A 1 240 ? -0.170 13.410 -34.916 1.00 90.62 240 GLU A C 1
ATOM 1795 O O . GLU A 1 240 ? -1.124 14.121 -34.597 1.00 90.62 240 GLU A O 1
ATOM 1800 N N . LYS A 1 241 ? 1.023 13.470 -34.308 1.00 88.88 241 LYS A N 1
ATOM 1801 C CA . LYS A 1 241 ? 1.314 14.412 -33.222 1.00 88.88 241 LYS A CA 1
ATOM 1802 C C . LYS A 1 241 ? 1.487 15.820 -33.769 1.00 88.88 241 LYS A C 1
ATOM 1804 O O . LYS A 1 241 ? 2.100 16.025 -34.819 1.00 88.88 241 LYS A O 1
ATOM 1809 N N . ALA A 1 242 ? 0.955 16.792 -33.040 1.00 92.50 242 ALA A N 1
ATOM 1810 C CA . ALA A 1 242 ? 1.162 18.192 -33.364 1.00 92.50 242 ALA A CA 1
ATOM 1811 C C . ALA A 1 242 ? 2.634 18.593 -33.116 1.00 92.50 242 ALA A C 1
ATOM 1813 O O . ALA A 1 242 ? 3.297 17.987 -32.268 1.00 92.50 242 ALA A O 1
ATOM 1814 N N . PRO A 1 243 ? 3.170 19.604 -33.825 1.00 89.44 243 PRO A N 1
ATOM 1815 C CA . PRO A 1 243 ? 4.531 20.096 -33.600 1.00 89.44 243 PRO A CA 1
ATOM 1816 C C . PRO A 1 243 ? 4.823 20.455 -32.138 1.00 89.44 243 PRO A C 1
ATOM 1818 O O . PRO A 1 243 ? 5.927 20.206 -31.660 1.00 89.44 243 PRO A O 1
ATOM 1821 N N . GLU A 1 244 ? 3.832 20.977 -31.416 1.00 90.19 244 GLU A N 1
ATOM 1822 C CA . GLU A 1 244 ? 3.934 21.318 -29.996 1.00 90.19 244 GLU A CA 1
ATOM 1823 C C . GLU A 1 244 ? 4.159 20.064 -29.141 1.00 90.19 244 GLU A C 1
ATOM 1825 O O . GLU A 1 244 ? 5.025 20.056 -28.276 1.00 90.19 244 GLU A O 1
ATOM 1830 N N . GLU A 1 245 ? 3.478 18.954 -29.443 1.00 92.19 245 GLU A N 1
ATOM 1831 C CA . GLU A 1 245 ? 3.683 17.688 -28.728 1.00 92.19 245 GLU A CA 1
ATOM 1832 C C . GLU A 1 245 ? 5.062 17.078 -29.013 1.00 92.19 245 GLU A C 1
ATOM 1834 O O . GLU A 1 245 ? 5.640 16.434 -28.138 1.00 92.19 245 GLU A O 1
ATOM 1839 N N . ILE A 1 246 ? 5.588 17.249 -30.234 1.00 94.12 246 ILE A N 1
ATOM 1840 C CA . ILE A 1 246 ? 6.956 16.832 -30.581 1.00 94.12 246 ILE A CA 1
ATOM 1841 C C . ILE A 1 246 ? 7.975 17.690 -29.834 1.00 94.12 246 ILE A C 1
ATOM 1843 O O . ILE A 1 246 ? 8.982 17.170 -29.356 1.00 94.12 246 ILE A O 1
ATOM 1847 N N . ARG A 1 247 ? 7.705 18.991 -29.703 1.00 93.38 247 ARG A N 1
ATOM 1848 C CA . ARG A 1 247 ? 8.524 19.886 -28.893 1.00 93.38 247 ARG A CA 1
ATOM 1849 C C . ARG A 1 247 ? 8.533 19.466 -27.427 1.00 93.38 247 ARG A C 1
ATOM 1851 O O . ARG A 1 247 ? 9.621 19.297 -26.894 1.00 93.38 247 ARG A O 1
ATOM 1858 N N . ASP A 1 248 ? 7.373 19.217 -26.823 1.00 93.56 248 ASP A N 1
ATOM 1859 C CA . ASP A 1 248 ? 7.282 18.764 -25.429 1.00 93.56 248 ASP A CA 1
ATOM 1860 C C . ASP A 1 248 ? 8.087 17.474 -25.195 1.00 93.56 248 ASP A C 1
ATOM 1862 O O . ASP A 1 248 ? 8.711 17.298 -24.152 1.00 93.56 248 ASP A O 1
ATOM 1866 N N . VAL A 1 249 ? 8.094 16.562 -26.176 1.00 95.38 249 VAL A N 1
ATOM 1867 C CA . VAL A 1 249 ? 8.889 15.324 -26.134 1.00 95.38 249 VAL A CA 1
ATOM 1868 C C . VAL A 1 249 ? 10.392 15.605 -26.188 1.00 95.38 249 VAL A C 1
ATOM 1870 O O . VAL A 1 249 ? 11.150 14.987 -25.443 1.00 95.38 249 VAL A O 1
ATOM 1873 N N . LEU A 1 250 ? 10.833 16.518 -27.057 1.00 94.69 250 LEU A N 1
ATOM 1874 C CA . LEU A 1 250 ? 12.241 16.909 -27.159 1.00 94.69 250 LEU A CA 1
ATOM 1875 C C . LEU A 1 250 ? 12.719 17.639 -25.902 1.00 94.69 250 LEU A C 1
ATOM 1877 O O . LEU A 1 250 ? 13.823 17.373 -25.437 1.00 94.69 250 LEU A O 1
ATOM 1881 N N . GLU A 1 251 ? 11.897 18.535 -25.355 1.00 92.88 251 GLU A N 1
ATOM 1882 C CA . GLU A 1 251 ? 12.193 19.236 -24.105 1.00 92.88 251 GLU A CA 1
ATOM 1883 C C . GLU A 1 251 ? 12.295 18.243 -22.949 1.00 92.88 251 GLU A C 1
ATOM 1885 O O . GLU A 1 251 ? 13.323 18.227 -22.284 1.00 92.88 251 GLU A O 1
ATOM 1890 N N . PHE A 1 252 ? 11.318 17.343 -22.783 1.00 94.50 252 PHE A N 1
ATOM 1891 C CA . PHE A 1 252 ? 11.377 16.275 -21.778 1.00 94.50 252 PHE A CA 1
ATOM 1892 C C . PHE A 1 252 ? 12.660 15.444 -21.895 1.00 94.50 252 PHE A C 1
ATOM 1894 O O . PHE A 1 252 ? 13.377 15.255 -20.914 1.00 94.50 252 PHE A O 1
ATOM 1901 N N . ALA A 1 253 ? 12.985 14.988 -23.104 1.00 94.12 253 ALA A N 1
ATOM 1902 C CA . ALA A 1 253 ? 14.173 14.181 -23.346 1.00 94.12 253 ALA A CA 1
ATOM 1903 C C . ALA A 1 253 ? 15.492 14.939 -23.144 1.00 94.12 253 ALA A C 1
ATOM 1905 O O . ALA A 1 253 ? 16.529 14.305 -22.969 1.00 94.12 253 ALA A O 1
ATOM 1906 N N . GLY A 1 254 ? 15.471 16.273 -23.190 1.00 90.25 254 GLY A N 1
ATOM 1907 C CA . GLY A 1 254 ? 16.612 17.105 -22.835 1.00 90.25 254 GLY A CA 1
ATOM 1908 C C . GLY A 1 254 ? 16.684 17.413 -21.343 1.00 90.25 254 GLY A C 1
ATOM 1909 O O . GLY A 1 254 ? 17.764 17.369 -20.775 1.00 90.25 254 GLY A O 1
ATOM 1910 N N . THR A 1 255 ? 15.569 17.721 -20.681 1.00 88.06 255 THR A N 1
ATOM 1911 C CA . THR A 1 255 ? 15.570 18.128 -19.267 1.00 88.06 255 THR A CA 1
ATOM 1912 C C . THR A 1 255 ? 15.696 16.952 -18.316 1.00 88.06 255 THR A C 1
ATOM 1914 O O . THR A 1 255 ? 16.407 17.050 -17.322 1.00 88.06 255 THR A O 1
ATOM 1917 N N . GLU A 1 256 ? 14.999 15.858 -18.611 1.00 85.69 256 GLU A N 1
ATOM 1918 C CA . GLU A 1 256 ? 14.946 14.694 -17.732 1.00 85.69 256 GLU A CA 1
ATOM 1919 C C . GLU A 1 256 ? 15.920 13.600 -18.162 1.00 85.69 256 GLU A C 1
ATOM 1921 O O . GLU A 1 256 ? 16.237 12.786 -17.316 1.00 85.69 256 GLU A O 1
ATOM 1926 N N . GLY A 1 257 ? 16.435 13.592 -19.402 1.00 81.25 257 GLY A N 1
ATOM 1927 C CA . GLY A 1 257 ? 17.305 12.534 -19.944 1.00 81.25 257 GLY A CA 1
ATOM 1928 C C . GLY A 1 257 ? 18.565 12.204 -19.119 1.00 81.25 257 GLY A C 1
ATOM 1929 O O . GLY A 1 257 ? 18.865 12.825 -18.101 1.00 81.25 257 GLY A O 1
ATOM 1930 N N . GLN A 1 258 ? 19.354 11.218 -19.572 1.00 76.56 258 GLN A N 1
ATOM 1931 C CA . GLN A 1 258 ? 20.530 10.707 -18.831 1.00 76.56 258 GLN A CA 1
ATOM 1932 C C . GLN A 1 258 ? 21.518 11.794 -18.364 1.00 76.56 258 GLN A C 1
ATOM 1934 O O . GLN A 1 258 ? 22.216 11.631 -17.356 1.00 76.56 258 GLN A O 1
ATOM 1939 N N . HIS A 1 259 ? 21.583 12.910 -19.088 1.00 82.00 259 HIS A N 1
ATOM 1940 C CA . HIS A 1 259 ? 22.331 14.095 -18.705 1.00 82.00 259 HIS A CA 1
ATOM 1941 C C . HIS A 1 259 ? 21.408 15.311 -18.742 1.00 82.00 259 HIS A C 1
ATOM 1943 O O . HIS A 1 259 ? 20.783 15.579 -19.765 1.00 82.00 259 HIS A O 1
ATOM 1949 N N . GLU A 1 260 ? 21.360 16.060 -17.637 1.00 77.81 260 GLU A N 1
ATOM 1950 C CA . GLU A 1 260 ? 20.536 17.265 -17.517 1.00 77.81 260 GLU A CA 1
ATOM 1951 C C . GLU A 1 260 ? 20.844 18.230 -18.673 1.00 77.81 260 GLU A C 1
ATOM 1953 O O . GLU A 1 260 ? 22.000 18.574 -18.931 1.00 77.81 260 GLU A O 1
ATOM 1958 N N . HIS A 1 261 ? 19.792 18.646 -19.372 1.00 81.56 261 HIS A N 1
ATOM 1959 C CA . HIS A 1 261 ? 19.806 19.469 -20.580 1.00 81.56 261 HIS A CA 1
ATOM 1960 C C . HIS A 1 261 ? 20.366 18.823 -21.850 1.00 81.56 261 HIS A C 1
ATOM 1962 O O . HIS A 1 261 ? 20.252 19.455 -22.892 1.00 81.56 261 HIS A O 1
ATOM 1968 N N . MET A 1 262 ? 20.915 17.605 -21.860 1.00 89.56 262 MET A N 1
ATOM 1969 C CA . MET A 1 262 ? 21.331 16.971 -23.118 1.00 89.56 262 MET A CA 1
ATOM 1970 C C . MET A 1 262 ? 20.217 16.116 -23.710 1.00 89.56 262 MET A C 1
ATOM 1972 O O . MET A 1 262 ? 19.688 15.231 -23.047 1.00 89.56 262 MET A O 1
ATOM 1976 N N . ILE A 1 263 ? 19.915 16.324 -24.992 1.00 92.25 263 ILE A N 1
ATOM 1977 C CA . ILE A 1 263 ? 18.915 15.523 -25.699 1.00 92.25 263 ILE A CA 1
ATOM 1978 C C . ILE A 1 263 ? 19.292 14.037 -25.696 1.00 92.25 263 ILE A C 1
ATOM 1980 O O . ILE A 1 263 ? 20.329 13.634 -26.231 1.00 92.25 263 ILE A O 1
ATOM 1984 N N . ASP A 1 264 ? 18.396 13.222 -25.157 1.00 92.88 264 ASP A N 1
ATOM 1985 C CA . ASP A 1 264 ? 18.448 11.770 -25.239 1.00 92.88 264 ASP A CA 1
ATOM 1986 C C . ASP A 1 264 ? 17.436 11.277 -26.285 1.00 92.88 264 ASP A C 1
ATOM 1988 O O . ASP A 1 264 ? 16.221 11.289 -26.082 1.00 92.88 264 ASP A O 1
ATOM 1992 N N . ALA A 1 265 ? 17.940 10.845 -27.443 1.00 92.38 265 ALA A N 1
ATOM 1993 C CA . ALA A 1 265 ? 17.089 10.379 -28.534 1.00 92.38 265 ALA A CA 1
ATOM 1994 C C . ALA A 1 265 ? 16.303 9.103 -28.180 1.00 92.38 265 ALA A C 1
ATOM 1996 O O . ALA A 1 265 ? 15.202 8.921 -28.699 1.00 92.38 265 ALA A O 1
ATOM 1997 N N . TYR A 1 266 ? 16.839 8.242 -27.310 1.00 93.31 266 TYR A N 1
ATOM 1998 C CA . TYR A 1 266 ? 16.161 7.026 -26.868 1.00 93.31 266 TYR A CA 1
ATOM 1999 C C . TYR A 1 266 ? 14.978 7.383 -25.964 1.00 93.31 266 TYR A C 1
ATOM 2001 O O . TYR A 1 266 ? 13.835 7.027 -26.268 1.00 93.31 266 TYR A O 1
ATOM 2009 N N . THR A 1 267 ? 15.221 8.222 -24.953 1.00 94.81 267 THR A N 1
ATOM 2010 C CA . THR A 1 267 ? 14.168 8.789 -24.094 1.00 94.81 267 THR A CA 1
ATOM 2011 C C . THR A 1 267 ? 13.107 9.532 -24.917 1.00 94.81 267 THR A C 1
ATOM 2013 O O . THR A 1 267 ? 11.909 9.343 -24.699 1.00 94.81 267 THR A O 1
ATOM 2016 N N . ALA A 1 268 ? 13.511 10.315 -25.926 1.00 95.69 268 ALA A N 1
ATOM 2017 C CA . ALA A 1 268 ? 12.584 11.037 -26.799 1.00 95.69 268 ALA A CA 1
ATOM 2018 C C . ALA A 1 268 ? 11.662 10.099 -27.595 1.00 95.69 268 ALA A C 1
ATOM 2020 O O . ALA A 1 268 ? 10.463 10.353 -27.715 1.00 95.69 268 ALA A O 1
ATOM 2021 N N . VAL A 1 269 ? 12.200 9.000 -28.135 1.00 95.19 269 VAL A N 1
ATOM 2022 C CA . VAL A 1 269 ? 11.406 8.010 -28.875 1.00 95.19 269 VAL A CA 1
ATOM 2023 C C . VAL A 1 269 ? 10.394 7.329 -27.953 1.00 95.19 269 VAL A C 1
ATOM 2025 O O . VAL A 1 269 ? 9.227 7.217 -28.327 1.00 95.19 269 VAL A O 1
ATOM 2028 N N . LEU A 1 270 ? 10.791 6.941 -26.738 1.00 95.44 270 LEU A N 1
ATOM 2029 C CA . LEU A 1 270 ? 9.877 6.338 -25.763 1.00 95.44 270 LEU A CA 1
ATOM 2030 C C . LEU A 1 270 ? 8.803 7.328 -25.278 1.00 95.44 270 LEU A C 1
ATOM 2032 O O . LEU A 1 270 ? 7.652 6.942 -25.079 1.00 95.44 270 LEU A O 1
ATOM 2036 N N . ALA A 1 271 ? 9.119 8.616 -25.150 1.00 95.88 271 ALA A N 1
ATOM 2037 C CA . ALA A 1 271 ? 8.166 9.653 -24.739 1.00 95.88 271 ALA A CA 1
ATOM 2038 C C . ALA A 1 271 ? 7.076 9.978 -25.787 1.00 95.88 271 ALA A C 1
ATOM 2040 O O . ALA A 1 271 ? 6.132 10.734 -25.506 1.00 95.88 271 ALA A O 1
ATOM 2041 N N . LEU A 1 272 ? 7.167 9.400 -26.995 1.00 95.19 272 LEU A N 1
ATOM 2042 C CA . LEU A 1 272 ? 6.085 9.438 -27.981 1.00 95.19 272 LEU A CA 1
ATOM 2043 C C . LEU A 1 272 ? 4.877 8.601 -27.564 1.00 95.19 272 LEU A C 1
ATOM 2045 O O . LEU A 1 272 ? 3.753 8.917 -27.975 1.00 95.19 272 LEU A O 1
ATOM 2049 N N . ASP A 1 273 ? 5.087 7.552 -26.774 1.00 95.00 273 ASP A N 1
ATOM 2050 C CA . ASP A 1 273 ? 3.993 6.708 -26.319 1.00 95.00 273 ASP A CA 1
ATOM 2051 C C . ASP A 1 273 ? 3.020 7.499 -25.427 1.00 95.00 273 ASP A C 1
ATOM 2053 O O . ASP A 1 273 ? 3.414 8.435 -24.727 1.00 95.00 273 ASP A O 1
ATOM 2057 N N . PRO A 1 274 ? 1.722 7.159 -25.451 1.00 92.19 274 PRO A N 1
ATOM 2058 C CA . PRO A 1 274 ? 0.770 7.748 -24.521 1.00 92.19 274 PRO A CA 1
ATOM 2059 C C . PRO A 1 274 ? 1.048 7.270 -23.081 1.00 92.19 274 PRO A C 1
ATOM 2061 O O . PRO A 1 274 ? 1.547 6.153 -22.905 1.00 92.19 274 PRO A O 1
ATOM 2064 N N . PRO A 1 275 ? 0.641 8.041 -22.053 1.00 92.12 275 PRO A N 1
ATOM 2065 C CA . PRO A 1 275 ? 0.761 7.625 -20.655 1.00 92.12 275 PRO A CA 1
ATOM 2066 C C . PRO A 1 275 ? 0.111 6.264 -20.389 1.00 92.12 275 PRO A C 1
ATOM 2068 O O . PRO A 1 275 ? -0.940 5.958 -20.963 1.00 92.12 275 PRO A O 1
ATOM 2071 N N . GLN A 1 276 ? 0.667 5.482 -19.460 1.00 89.31 276 GLN A N 1
ATOM 2072 C CA . GLN A 1 276 ? 0.224 4.115 -19.150 1.00 89.31 276 GLN A CA 1
ATOM 2073 C C . GLN A 1 276 ? -1.274 3.998 -18.851 1.00 89.31 276 GLN A C 1
ATOM 2075 O O . GLN A 1 276 ? -1.936 3.056 -19.294 1.00 89.31 276 GLN A O 1
ATOM 2080 N N . SER A 1 277 ? -1.852 5.000 -18.185 1.00 86.50 277 SER A N 1
ATOM 2081 C CA . SER A 1 277 ? -3.297 5.078 -17.917 1.00 86.50 277 SER A CA 1
ATOM 2082 C C . SER A 1 277 ? -4.185 5.002 -19.176 1.00 86.50 277 SER A C 1
ATOM 2084 O O . SER A 1 277 ? -5.376 4.686 -19.080 1.00 86.50 277 SER A O 1
ATOM 2086 N N . GLN A 1 278 ? -3.620 5.261 -20.360 1.00 87.06 278 GLN A N 1
ATOM 2087 C CA . GLN A 1 278 ? -4.315 5.285 -21.645 1.00 87.06 278 GLN A CA 1
ATOM 2088 C C . GLN A 1 278 ? -4.071 4.050 -22.523 1.00 87.06 278 GLN A C 1
ATOM 2090 O O . GLN A 1 278 ? -4.811 3.884 -23.499 1.00 87.06 278 GLN A O 1
ATOM 2095 N N . TRP A 1 279 ? -3.121 3.162 -22.189 1.00 86.00 279 TRP A N 1
ATOM 2096 C CA . TRP A 1 279 ? -2.745 2.013 -23.038 1.00 86.00 279 TRP A CA 1
ATOM 2097 C C . TRP A 1 279 ? -3.941 1.113 -23.404 1.00 86.00 279 TRP A C 1
ATOM 2099 O O . TRP A 1 279 ? -3.991 0.532 -24.486 1.00 86.00 279 TRP A O 1
ATOM 2109 N N . PHE A 1 280 ? -4.968 1.062 -22.553 1.00 73.50 280 PHE A N 1
ATOM 2110 C CA . PHE A 1 280 ? -6.156 0.225 -22.757 1.00 73.50 280 PHE A CA 1
ATOM 2111 C C . PHE A 1 280 ? -7.370 0.921 -23.354 1.00 73.50 280 PHE A C 1
ATOM 2113 O O . PHE A 1 280 ? -8.316 0.254 -23.774 1.00 73.50 280 PHE A O 1
ATOM 2120 N N . GLN A 1 281 ? -7.408 2.251 -23.325 1.00 65.62 281 GLN A N 1
ATOM 2121 C CA . GLN A 1 281 ? -8.659 2.966 -23.567 1.00 65.62 281 GLN A CA 1
ATOM 2122 C C . GLN A 1 281 ? -8.919 3.196 -25.061 1.00 65.62 281 GLN A C 1
ATOM 2124 O O . GLN A 1 281 ? -10.080 3.283 -25.455 1.00 65.62 281 GLN A O 1
ATOM 2129 N N . ASN A 1 282 ? -7.878 3.245 -25.906 1.00 52.72 282 ASN A N 1
ATOM 2130 C CA . ASN A 1 282 ? -7.997 3.880 -27.227 1.00 52.72 282 ASN A CA 1
ATOM 2131 C C . ASN A 1 282 ? -7.343 3.150 -28.417 1.00 52.72 282 ASN A C 1
ATOM 2133 O O . ASN A 1 282 ? -7.161 3.772 -29.460 1.00 52.72 282 ASN A O 1
ATOM 2137 N N . ALA A 1 283 ? -6.972 1.865 -28.312 1.00 53.47 283 ALA A N 1
ATOM 2138 C CA . ALA A 1 283 ? -6.134 1.184 -29.325 1.00 53.47 283 ALA A CA 1
ATOM 2139 C C . ALA A 1 283 ? -4.791 1.905 -29.610 1.00 53.47 283 ALA A C 1
ATOM 2141 O O . ALA A 1 283 ? -4.107 1.601 -30.589 1.00 53.47 283 ALA A O 1
ATOM 2142 N N . ALA A 1 284 ? -4.420 2.859 -28.751 1.00 60.03 284 ALA A N 1
ATOM 2143 C CA . ALA A 1 284 ? -3.144 3.548 -28.747 1.00 60.03 284 ALA A CA 1
ATOM 2144 C C . ALA A 1 284 ? -2.154 2.679 -27.965 1.00 60.03 284 ALA A C 1
ATOM 2146 O O . ALA A 1 284 ? -1.932 2.873 -26.773 1.00 60.03 284 ALA A O 1
ATOM 2147 N N . THR A 1 285 ? -1.646 1.651 -28.638 1.00 72.81 285 THR A N 1
ATOM 2148 C CA . THR A 1 285 ? -0.567 0.807 -28.126 1.00 72.81 285 THR A CA 1
ATOM 2149 C C . THR A 1 285 ? 0.699 1.661 -27.999 1.00 72.81 285 THR A C 1
ATOM 2151 O O . THR A 1 285 ? 0.955 2.437 -28.925 1.00 72.81 285 THR A O 1
ATOM 2154 N N . PRO A 1 286 ? 1.487 1.550 -26.913 1.00 88.75 286 PRO A N 1
ATOM 2155 C CA . PRO A 1 286 ? 2.786 2.213 -26.818 1.00 88.75 286 PRO A CA 1
ATOM 2156 C C . PRO A 1 286 ? 3.746 1.604 -27.849 1.00 88.75 286 PRO A C 1
ATOM 2158 O O . PRO A 1 286 ? 4.391 0.586 -27.610 1.00 88.75 286 PRO A O 1
ATOM 2161 N N . ARG A 1 287 ? 3.747 2.169 -29.061 1.00 90.25 287 ARG A N 1
ATOM 2162 C CA . ARG A 1 287 ? 4.432 1.616 -30.234 1.00 90.25 287 ARG A CA 1
ATOM 2163 C C . ARG A 1 287 ? 5.939 1.590 -30.041 1.00 90.25 287 ARG A C 1
ATOM 2165 O O . ARG A 1 287 ? 6.562 0.638 -30.494 1.00 90.25 287 ARG A O 1
ATOM 2172 N N . ALA A 1 288 ? 6.501 2.617 -29.405 1.00 92.38 288 ALA A N 1
ATOM 2173 C CA . ALA A 1 288 ? 7.937 2.705 -29.195 1.00 92.38 288 ALA A CA 1
ATOM 2174 C C . ALA A 1 288 ? 8.400 1.627 -28.209 1.00 92.38 288 ALA A C 1
ATOM 2176 O O . ALA A 1 288 ? 9.265 0.829 -28.558 1.00 92.38 288 ALA A O 1
ATOM 2177 N N . ARG A 1 289 ? 7.757 1.518 -27.037 1.00 94.44 289 ARG A N 1
ATOM 2178 C CA . ARG A 1 289 ? 8.054 0.444 -26.071 1.00 94.44 289 ARG A CA 1
ATOM 2179 C C . ARG A 1 289 ? 7.821 -0.946 -26.652 1.00 94.44 289 ARG A C 1
ATOM 2181 O O . ARG A 1 289 ? 8.665 -1.813 -26.476 1.00 94.44 289 ARG A O 1
ATOM 2188 N N . MET A 1 290 ? 6.723 -1.166 -27.379 1.00 93.06 290 MET A N 1
ATOM 2189 C CA . MET A 1 290 ? 6.479 -2.468 -28.011 1.00 93.06 290 MET A CA 1
ATOM 2190 C C . MET A 1 290 ? 7.566 -2.831 -29.022 1.00 93.06 290 MET A C 1
ATOM 2192 O O . MET A 1 290 ? 7.996 -3.970 -29.022 1.00 93.06 290 MET A O 1
ATOM 2196 N N . ALA A 1 291 ? 8.049 -1.885 -29.832 1.00 91.81 291 ALA A N 1
ATOM 2197 C CA . ALA A 1 291 ? 9.122 -2.149 -30.794 1.00 91.81 291 ALA A CA 1
ATOM 2198 C C . ALA A 1 291 ? 10.467 -2.505 -30.131 1.00 91.81 291 ALA A C 1
ATOM 2200 O O . ALA A 1 291 ? 11.298 -3.154 -30.756 1.00 91.81 291 ALA A O 1
ATOM 2201 N N . VAL A 1 292 ? 10.685 -2.071 -28.886 1.00 93.44 292 VAL A N 1
ATOM 2202 C CA . VAL A 1 292 ? 11.864 -2.436 -28.086 1.00 93.44 292 VAL A CA 1
ATOM 2203 C C . VAL A 1 292 ? 11.675 -3.791 -27.389 1.00 93.44 292 VAL A C 1
ATOM 2205 O O . VAL A 1 292 ? 12.638 -4.525 -27.195 1.00 93.44 292 VAL A O 1
ATOM 2208 N N . LEU A 1 293 ? 10.442 -4.135 -27.008 1.00 96.50 293 LEU A N 1
ATOM 2209 C CA . LEU A 1 293 ? 10.134 -5.347 -26.242 1.00 96.50 293 LEU A CA 1
ATOM 2210 C C . LEU A 1 293 ? 9.841 -6.580 -27.114 1.00 96.50 293 LEU A C 1
ATOM 2212 O O . LEU A 1 293 ? 10.112 -7.691 -26.673 1.00 96.50 293 LEU A O 1
ATOM 2216 N N . ASP A 1 294 ? 9.286 -6.399 -28.312 1.00 96.19 294 ASP A N 1
ATOM 2217 C CA . ASP A 1 294 ? 8.958 -7.447 -29.293 1.00 96.19 294 ASP A CA 1
ATOM 2218 C C . ASP A 1 294 ? 10.198 -7.783 -30.136 1.00 96.19 294 ASP A C 1
ATOM 2220 O O . ASP A 1 294 ? 10.415 -7.241 -31.221 1.00 96.19 294 ASP A O 1
ATOM 2224 N N . VAL A 1 295 ? 11.062 -8.630 -29.575 1.00 96.19 295 VAL A N 1
ATOM 2225 C CA . VAL A 1 295 ? 12.367 -9.006 -30.144 1.00 96.19 295 VAL A CA 1
ATOM 2226 C C . VAL A 1 295 ? 12.428 -10.465 -30.602 1.00 96.19 295 VAL A C 1
ATOM 2228 O O . VAL A 1 295 ? 13.469 -10.924 -31.095 1.00 96.19 295 VAL A O 1
ATOM 2231 N N . ALA A 1 296 ? 11.331 -11.210 -30.464 1.00 96.62 296 ALA A N 1
ATOM 2232 C CA . ALA A 1 296 ? 11.181 -12.576 -30.932 1.00 96.62 296 ALA A CA 1
ATOM 2233 C C . ALA A 1 296 ? 10.051 -12.720 -31.969 1.00 96.62 296 ALA A C 1
ATOM 2235 O O . ALA A 1 296 ? 9.006 -12.084 -31.927 1.00 96.62 296 ALA A O 1
ATOM 2236 N N . GLY A 1 297 ? 10.246 -13.621 -32.937 1.00 93.38 297 GLY A N 1
ATOM 2237 C CA . GLY A 1 297 ? 9.154 -14.041 -33.826 1.00 93.38 297 GLY A CA 1
ATOM 2238 C C . GLY A 1 297 ? 8.187 -15.028 -33.148 1.00 93.38 297 GLY A C 1
ATOM 2239 O O . GLY A 1 297 ? 8.222 -15.245 -31.946 1.00 93.38 297 GLY A O 1
ATOM 2240 N N . ASP A 1 298 ? 7.401 -15.778 -33.933 1.00 93.06 298 ASP A N 1
ATOM 2241 C CA . ASP A 1 298 ? 6.592 -16.928 -33.441 1.00 93.06 298 ASP A CA 1
ATOM 2242 C C . ASP A 1 298 ? 7.441 -18.108 -32.882 1.00 93.06 298 ASP A C 1
ATOM 2244 O O . ASP A 1 298 ? 6.967 -19.231 -32.682 1.00 93.06 298 ASP A O 1
ATOM 2248 N N . SER A 1 299 ? 8.747 -17.909 -32.740 1.00 90.44 299 SER A N 1
ATOM 2249 C CA . SER A 1 299 ? 9.725 -18.877 -32.259 1.00 90.44 299 SER A CA 1
ATOM 2250 C C . SER A 1 299 ? 10.729 -18.148 -31.375 1.00 90.44 299 SER A C 1
ATOM 2252 O O . SER A 1 299 ? 10.897 -16.950 -31.552 1.00 90.44 299 SER A O 1
ATOM 2254 N N . ASP A 1 300 ? 11.473 -18.876 -30.536 1.00 90.81 300 ASP A N 1
ATOM 2255 C CA . ASP A 1 300 ? 12.603 -18.369 -29.722 1.00 90.81 300 ASP A CA 1
ATOM 2256 C C . ASP A 1 300 ? 13.794 -17.828 -30.574 1.00 90.81 300 ASP A C 1
ATOM 2258 O O . ASP A 1 300 ? 14.956 -17.944 -30.192 1.00 90.81 300 ASP A O 1
ATOM 2262 N N . ALA A 1 301 ? 13.551 -17.334 -31.790 1.00 92.19 301 ALA A N 1
ATOM 2263 C CA . ALA A 1 301 ? 14.534 -16.752 -32.689 1.00 92.19 301 ALA A CA 1
ATOM 2264 C C . ALA A 1 301 ? 14.304 -15.235 -32.794 1.00 92.19 301 ALA A C 1
ATOM 2266 O O . ALA A 1 301 ? 13.141 -14.828 -32.879 1.00 92.19 301 ALA A O 1
ATOM 2267 N N . PRO A 1 302 ? 15.382 -14.427 -32.882 1.00 92.50 302 PRO A N 1
ATOM 2268 C CA . PRO A 1 302 ? 15.266 -12.984 -33.057 1.00 92.50 302 PRO A CA 1
ATOM 2269 C C . PRO A 1 302 ? 14.365 -12.615 -34.241 1.00 92.50 302 PRO A C 1
ATOM 2271 O O . PRO A 1 302 ? 14.510 -13.174 -35.337 1.00 92.50 302 PRO A O 1
ATOM 2274 N N . GLY A 1 303 ? 13.440 -11.690 -34.017 1.00 92.50 303 GLY A N 1
ATOM 2275 C CA . GLY A 1 303 ? 12.409 -11.274 -34.964 1.00 92.50 303 GLY A CA 1
ATOM 2276 C C . GLY A 1 303 ? 11.405 -10.343 -34.291 1.00 92.50 303 GLY A C 1
ATOM 2277 O O . GLY A 1 303 ? 11.672 -9.862 -33.210 1.00 92.50 303 GLY A O 1
ATOM 2278 N N . GLU A 1 304 ? 10.271 -10.100 -34.930 1.00 93.69 304 GLU A N 1
ATOM 2279 C CA . GLU A 1 304 ? 9.151 -9.353 -34.344 1.00 93.69 304 GLU A CA 1
ATOM 2280 C C . GLU A 1 304 ? 7.857 -10.055 -34.781 1.00 93.69 304 GLU A C 1
ATOM 2282 O O . GLU A 1 304 ? 7.759 -10.525 -35.929 1.00 93.69 304 GLU A O 1
ATOM 2287 N N . ASN A 1 305 ? 6.878 -10.188 -33.887 1.00 93.88 305 ASN A N 1
ATOM 2288 C CA . ASN A 1 305 ? 5.569 -10.786 -34.188 1.00 93.88 305 ASN A CA 1
ATOM 2289 C C . ASN A 1 305 ? 4.378 -9.858 -33.848 1.00 93.88 305 ASN A C 1
ATOM 2291 O O . ASN A 1 305 ? 3.226 -10.170 -34.175 1.00 93.88 305 ASN A O 1
ATOM 2295 N N . GLY A 1 306 ? 4.656 -8.687 -33.276 1.00 92.88 306 GLY A N 1
ATOM 2296 C CA . GLY A 1 306 ? 3.710 -7.675 -32.819 1.00 92.88 306 GLY A CA 1
ATOM 2297 C C . GLY A 1 306 ? 3.226 -7.859 -31.377 1.00 92.88 306 GLY A C 1
ATOM 2298 O O . GLY A 1 306 ? 2.262 -7.191 -30.990 1.00 92.88 306 GLY A O 1
ATOM 2299 N N . ILE A 1 307 ? 3.804 -8.785 -30.609 1.00 94.31 307 ILE A N 1
ATOM 2300 C CA . ILE A 1 307 ? 3.337 -9.215 -29.288 1.00 94.31 307 ILE A CA 1
ATOM 2301 C C . ILE A 1 307 ? 4.548 -9.367 -28.372 1.00 94.31 307 ILE A C 1
ATOM 2303 O O . ILE A 1 307 ? 5.500 -10.030 -28.731 1.00 94.31 307 ILE A O 1
ATOM 2307 N N . PHE A 1 308 ? 4.468 -8.810 -27.165 1.00 96.25 308 PHE A N 1
ATOM 2308 C CA . PHE A 1 308 ? 5.461 -9.044 -26.124 1.00 96.25 308 PHE A CA 1
ATOM 2309 C C . PHE A 1 308 ? 5.017 -10.229 -25.248 1.00 96.25 308 PHE A C 1
ATOM 2311 O O . PHE A 1 308 ? 4.057 -10.120 -24.474 1.00 96.25 308 PHE A O 1
ATOM 2318 N N . ASP A 1 309 ? 5.664 -11.383 -25.399 1.00 96.94 309 ASP A N 1
ATOM 2319 C CA . ASP A 1 309 ? 5.325 -12.649 -24.748 1.00 96.94 309 ASP A CA 1
ATOM 2320 C C . ASP A 1 309 ? 6.549 -13.410 -24.176 1.00 96.94 309 ASP A C 1
ATOM 2322 O O . ASP A 1 309 ? 7.614 -12.846 -23.916 1.00 96.94 309 ASP A O 1
ATOM 2326 N N . ASP A 1 310 ? 6.379 -14.688 -23.803 1.00 97.31 310 ASP A N 1
ATOM 2327 C CA . ASP A 1 310 ? 7.465 -15.490 -23.224 1.00 97.31 310 ASP A CA 1
ATOM 2328 C C . ASP A 1 310 ? 8.623 -15.797 -24.192 1.00 97.31 310 ASP A C 1
ATOM 2330 O O . ASP A 1 310 ? 9.723 -16.113 -23.730 1.00 97.31 310 ASP A O 1
ATOM 2334 N N . HIS A 1 311 ? 8.417 -15.693 -25.505 1.00 97.50 311 HIS A N 1
ATOM 2335 C CA . HIS A 1 311 ? 9.486 -15.806 -26.492 1.00 97.50 311 HIS A CA 1
ATOM 2336 C C . HIS A 1 311 ? 10.421 -14.591 -26.425 1.00 97.50 311 HIS A C 1
ATOM 2338 O O . HIS A 1 311 ? 11.642 -14.767 -26.421 1.00 97.50 311 HIS A O 1
ATOM 2344 N N . ASP A 1 312 ? 9.868 -13.388 -26.270 1.00 97.81 312 ASP A N 1
ATOM 2345 C CA . ASP A 1 312 ? 10.639 -12.147 -26.153 1.00 97.81 312 ASP A CA 1
ATOM 2346 C C . ASP A 1 312 ? 11.476 -12.100 -24.883 1.00 97.81 312 ASP A C 1
ATOM 2348 O O . ASP A 1 312 ? 12.680 -11.852 -24.943 1.00 97.81 312 ASP A O 1
ATOM 2352 N N . ILE A 1 313 ? 10.866 -12.423 -23.733 1.00 97.75 313 ILE A N 1
ATOM 2353 C CA . ILE A 1 313 ? 11.575 -12.488 -22.445 1.00 97.75 313 ILE A CA 1
ATOM 2354 C C . ILE A 1 313 ? 12.784 -13.416 -22.561 1.00 97.75 313 ILE A C 1
ATOM 2356 O O . ILE A 1 313 ? 13.873 -13.090 -22.091 1.00 97.75 313 ILE A O 1
ATOM 2360 N N . ARG A 1 314 ? 12.612 -14.574 -23.205 1.00 97.19 314 ARG A N 1
ATOM 2361 C CA . ARG A 1 314 ? 13.699 -15.532 -23.388 1.00 97.19 314 ARG A CA 1
ATOM 2362 C C . ARG A 1 314 ? 14.819 -14.972 -24.256 1.00 97.19 314 ARG A C 1
ATOM 2364 O O . ARG A 1 314 ? 15.978 -15.110 -23.876 1.00 97.19 314 ARG A O 1
ATOM 2371 N N . VAL A 1 315 ? 14.486 -14.354 -25.391 1.00 97.12 315 VAL A N 1
ATOM 2372 C CA . VAL A 1 315 ? 15.489 -13.744 -26.274 1.00 97.12 315 VAL A CA 1
ATOM 2373 C C . VAL A 1 315 ? 16.237 -12.632 -25.536 1.00 97.12 315 VAL A C 1
ATOM 2375 O O . VAL A 1 315 ? 17.464 -12.637 -25.571 1.00 97.12 315 VAL A O 1
ATOM 2378 N N . LEU A 1 316 ? 15.549 -11.751 -24.805 1.00 97.38 316 LEU A N 1
ATOM 2379 C CA . LEU A 1 316 ? 16.182 -10.688 -24.013 1.00 97.38 316 LEU A CA 1
ATOM 2380 C C . LEU A 1 316 ? 17.152 -11.253 -22.965 1.00 97.38 316 LEU A C 1
ATOM 2382 O O . LEU A 1 316 ? 18.318 -10.864 -22.940 1.00 97.38 316 LEU A O 1
ATOM 2386 N N . LEU A 1 317 ? 16.725 -12.235 -22.165 1.00 97.19 317 LEU A N 1
ATOM 2387 C CA . LEU A 1 317 ? 17.581 -12.867 -21.150 1.00 97.19 317 LEU A CA 1
ATOM 2388 C C . LEU A 1 317 ? 18.794 -13.594 -21.758 1.00 97.19 317 LEU A C 1
ATOM 2390 O O . LEU A 1 317 ? 19.900 -13.539 -21.206 1.00 97.19 317 LEU A O 1
ATOM 2394 N N . ASP A 1 318 ? 18.609 -14.260 -22.902 1.00 96.38 318 ASP A N 1
ATOM 2395 C CA . ASP A 1 318 ? 19.700 -14.905 -23.635 1.00 96.38 318 ASP A CA 1
ATOM 2396 C C . ASP A 1 318 ? 20.722 -13.864 -24.128 1.00 96.38 318 ASP A C 1
ATOM 2398 O O . ASP A 1 318 ? 21.931 -14.112 -24.060 1.00 96.38 318 ASP A O 1
ATOM 2402 N N . GLN A 1 319 ? 20.265 -12.690 -24.582 1.00 96.25 319 GLN A N 1
ATOM 2403 C CA . GLN A 1 319 ? 21.144 -11.594 -24.999 1.00 96.25 319 GLN A CA 1
ATOM 2404 C C . GLN A 1 319 ? 21.860 -10.951 -23.812 1.00 96.25 319 GLN A C 1
ATOM 2406 O O . GLN A 1 319 ? 23.076 -10.781 -23.890 1.00 96.25 319 GLN A O 1
ATOM 2411 N N . PHE A 1 320 ? 21.176 -10.693 -22.692 1.00 96.19 320 PHE A N 1
ATOM 2412 C CA . PHE A 1 320 ? 21.816 -10.185 -21.468 1.00 96.19 320 PHE A CA 1
ATOM 2413 C C . PHE A 1 320 ? 22.970 -11.103 -21.054 1.00 96.19 320 PHE A C 1
ATOM 2415 O O . PHE A 1 320 ? 24.111 -10.665 -20.904 1.00 96.19 320 PHE A O 1
ATOM 2422 N N . THR A 1 321 ? 22.704 -12.411 -21.001 1.00 95.62 321 THR A N 1
ATOM 2423 C CA . THR A 1 321 ? 23.711 -13.424 -20.658 1.00 95.62 321 THR A CA 1
ATOM 2424 C C . THR A 1 321 ? 24.869 -13.449 -21.660 1.00 95.62 321 THR A C 1
ATOM 2426 O O . THR A 1 321 ? 26.032 -13.590 -21.271 1.00 95.62 321 THR A O 1
ATOM 2429 N N . PHE A 1 322 ? 24.574 -13.341 -22.959 1.00 94.69 322 PHE A N 1
ATOM 2430 C CA . PHE A 1 322 ? 25.586 -13.340 -24.014 1.00 94.69 322 PHE A CA 1
ATOM 2431 C C . PHE A 1 322 ? 26.527 -12.133 -23.901 1.00 94.69 322 PHE A C 1
ATOM 2433 O O . PHE A 1 322 ? 27.747 -12.318 -23.863 1.00 94.69 322 PHE A O 1
ATOM 2440 N N . TYR A 1 323 ? 25.981 -10.919 -23.805 1.00 93.81 323 TYR A N 1
ATOM 2441 C CA . TYR A 1 323 ? 26.773 -9.692 -23.737 1.00 93.81 323 TYR A CA 1
ATOM 2442 C C . TYR A 1 323 ? 27.569 -9.589 -22.430 1.00 93.81 323 TYR A C 1
ATOM 2444 O O . TYR A 1 323 ? 28.752 -9.241 -22.461 1.00 93.81 323 TYR A O 1
ATOM 2452 N N . GLU A 1 324 ? 27.000 -9.995 -21.292 1.00 92.31 324 GLU A N 1
ATOM 2453 C CA . GLU A 1 324 ? 27.744 -10.095 -20.030 1.00 92.31 324 GLU A CA 1
ATOM 2454 C C . GLU A 1 324 ? 28.927 -11.068 -20.126 1.00 92.31 324 GLU A C 1
ATOM 2456 O O . GLU A 1 324 ? 30.039 -10.761 -19.677 1.00 92.31 324 GLU A O 1
ATOM 2461 N N . ALA A 1 325 ? 28.716 -12.238 -20.738 1.00 92.69 325 ALA A N 1
ATOM 2462 C CA . ALA A 1 325 ? 29.770 -13.229 -20.919 1.00 92.69 325 ALA A CA 1
ATOM 2463 C C . ALA A 1 325 ? 30.889 -12.716 -21.837 1.00 92.69 325 ALA A C 1
ATOM 2465 O O . ALA A 1 325 ? 32.065 -12.936 -21.535 1.00 92.69 325 ALA A O 1
ATOM 2466 N N . GLU A 1 326 ? 30.546 -12.014 -22.921 1.00 91.81 326 GLU A N 1
ATOM 2467 C CA . GLU A 1 326 ? 31.520 -11.402 -23.829 1.00 91.81 326 GLU A CA 1
ATOM 2468 C C . GLU A 1 326 ? 32.332 -10.298 -23.132 1.00 91.81 326 GLU A C 1
ATOM 2470 O O . GLU A 1 326 ? 33.557 -10.265 -23.289 1.00 91.81 326 GLU A O 1
ATOM 2475 N N . ARG A 1 327 ? 31.701 -9.458 -22.295 1.00 89.88 327 ARG A N 1
ATOM 2476 C CA . ARG A 1 327 ? 32.393 -8.421 -21.499 1.00 89.88 327 ARG A CA 1
ATOM 2477 C C . ARG A 1 327 ? 33.334 -9.011 -20.451 1.00 89.88 327 ARG A C 1
ATOM 2479 O O . ARG A 1 327 ? 34.368 -8.425 -20.134 1.00 89.88 327 ARG A O 1
ATOM 2486 N N . ALA A 1 328 ? 33.017 -10.192 -19.922 1.00 89.62 328 ALA A N 1
ATOM 2487 C CA . ALA A 1 328 ? 33.866 -10.878 -18.952 1.00 89.62 328 ALA A CA 1
ATOM 2488 C C . ALA A 1 328 ? 35.162 -11.457 -19.563 1.00 89.62 328 ALA A C 1
ATOM 2490 O O . ALA A 1 328 ? 36.063 -11.863 -18.817 1.00 89.62 328 ALA A O 1
ATOM 2491 N N . VAL A 1 329 ? 35.294 -11.516 -20.897 1.00 90.50 329 VAL A N 1
ATOM 2492 C CA . VAL A 1 329 ? 36.493 -12.033 -21.575 1.00 90.50 329 VAL A CA 1
ATOM 2493 C C . VAL A 1 329 ? 37.647 -11.020 -21.468 1.00 90.50 329 VAL A C 1
ATOM 2495 O O . VAL A 1 329 ? 37.567 -9.925 -22.023 1.00 90.50 329 VAL A O 1
ATOM 2498 N N . PRO A 1 330 ? 38.786 -11.360 -20.824 1.00 89.19 330 PRO A N 1
ATOM 2499 C CA . PRO A 1 330 ? 39.892 -10.416 -20.670 1.00 89.19 330 PRO A CA 1
ATOM 2500 C C . PRO A 1 330 ? 40.460 -9.944 -22.015 1.00 89.19 330 PRO A C 1
ATOM 2502 O O . PRO A 1 330 ? 40.935 -10.755 -22.812 1.00 89.19 330 PRO A O 1
ATOM 2505 N N . GLY A 1 331 ? 40.484 -8.626 -22.224 1.00 84.81 331 GLY A N 1
ATOM 2506 C CA . GLY A 1 331 ? 40.962 -8.000 -23.461 1.00 84.81 331 GLY A CA 1
ATOM 2507 C C . GLY A 1 331 ? 39.899 -7.863 -24.553 1.00 84.81 331 GLY A C 1
ATOM 2508 O O . GLY A 1 331 ? 40.233 -7.381 -25.632 1.00 84.81 331 GLY A O 1
ATOM 2509 N N . ASN A 1 332 ? 38.657 -8.269 -24.277 1.00 80.12 332 ASN A N 1
ATOM 2510 C CA . ASN A 1 332 ? 37.491 -7.887 -25.058 1.00 80.12 332 ASN A CA 1
ATOM 2511 C C . ASN A 1 332 ? 36.985 -6.551 -24.499 1.00 80.12 332 ASN A C 1
ATOM 2513 O O . ASN A 1 332 ? 36.122 -6.509 -23.627 1.00 80.12 332 ASN A O 1
ATOM 2517 N N . GLU A 1 333 ? 37.610 -5.452 -24.922 1.00 71.12 333 GLU A N 1
ATOM 2518 C CA . GLU A 1 333 ? 36.968 -4.142 -24.813 1.00 71.12 333 GLU A CA 1
ATOM 2519 C C . GLU A 1 333 ? 35.836 -4.174 -25.838 1.00 71.12 333 GLU A C 1
ATOM 2521 O O . GLU A 1 333 ? 36.061 -3.899 -27.015 1.00 71.12 333 GLU A O 1
ATOM 2526 N N . LEU A 1 334 ? 34.659 -4.654 -25.427 1.00 68.12 334 LEU A N 1
ATOM 2527 C CA . LEU A 1 334 ? 33.476 -4.441 -26.243 1.00 68.12 334 LEU A CA 1
ATOM 2528 C C . LEU A 1 334 ? 33.268 -2.931 -26.306 1.00 68.12 334 LEU A C 1
ATOM 2530 O O . LEU A 1 334 ? 33.179 -2.268 -25.270 1.00 68.12 334 LEU A O 1
ATOM 2534 N N . ASP A 1 335 ? 33.243 -2.411 -27.530 1.00 76.12 335 ASP A N 1
ATOM 2535 C CA . ASP A 1 335 ? 32.644 -1.113 -27.799 1.00 76.12 335 ASP A CA 1
ATOM 2536 C C . ASP A 1 335 ? 31.191 -1.144 -27.289 1.00 76.12 335 ASP A C 1
ATOM 2538 O O . ASP A 1 335 ? 30.587 -2.220 -27.224 1.00 76.12 335 ASP A O 1
ATOM 2542 N N . PHE A 1 336 ? 30.643 0.021 -26.930 1.00 79.88 336 PHE A N 1
ATOM 2543 C CA . PHE A 1 336 ? 29.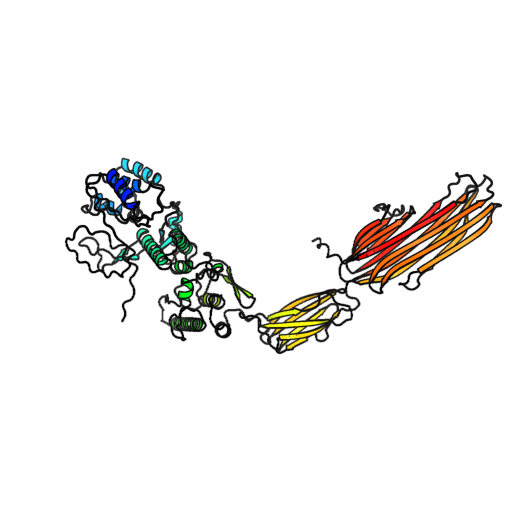216 0.173 -26.631 1.00 79.88 336 PHE A CA 1
ATOM 2544 C C . PHE A 1 336 ? 28.382 -0.583 -27.672 1.00 79.88 336 PHE A C 1
ATOM 2546 O O . PHE A 1 336 ? 28.576 -0.388 -28.878 1.00 79.88 336 PHE A O 1
ATOM 2553 N N . ASP A 1 337 ? 27.511 -1.485 -27.216 1.00 82.62 337 ASP A N 1
ATOM 2554 C CA . ASP A 1 337 ? 26.807 -2.385 -28.126 1.00 82.62 337 ASP A CA 1
ATOM 2555 C C . ASP A 1 337 ? 25.607 -1.702 -28.786 1.00 82.62 337 ASP A C 1
ATOM 2557 O O . ASP A 1 337 ? 25.323 -2.015 -29.947 1.00 82.62 337 ASP A O 1
ATOM 2561 N N . PHE A 1 338 ? 24.969 -0.750 -28.083 1.00 80.56 338 PHE A N 1
ATOM 2562 C CA . PHE A 1 338 ? 23.741 -0.052 -28.495 1.00 80.56 338 PHE A CA 1
ATOM 2563 C C . PHE A 1 338 ? 22.754 -1.002 -29.187 1.00 80.56 338 PHE A C 1
ATOM 2565 O O . PHE A 1 338 ? 22.125 -0.661 -30.198 1.00 80.56 338 PHE A O 1
ATOM 2572 N N . ALA A 1 339 ? 22.717 -2.253 -28.722 1.00 86.88 339 ALA A N 1
ATOM 2573 C CA . ALA A 1 339 ? 21.934 -3.278 -29.371 1.00 86.88 339 ALA A CA 1
ATOM 2574 C C . ALA A 1 339 ? 20.452 -3.006 -29.087 1.00 86.88 339 ALA A C 1
ATOM 2576 O O . ALA A 1 339 ? 20.125 -2.381 -28.084 1.00 86.88 339 ALA A O 1
ATOM 2577 N N . PRO A 1 340 ? 19.522 -3.536 -29.896 1.00 87.38 340 PRO A N 1
ATOM 2578 C CA . PRO A 1 340 ? 18.090 -3.427 -29.599 1.00 87.38 340 PRO A CA 1
ATOM 2579 C C . PRO A 1 340 ? 17.673 -4.005 -28.233 1.00 87.38 340 PRO A C 1
ATOM 2581 O O . PRO A 1 340 ? 16.534 -3.831 -27.824 1.00 87.38 340 PRO A O 1
ATOM 2584 N N . TYR A 1 341 ? 18.574 -4.730 -27.566 1.00 94.88 341 TYR A N 1
ATOM 2585 C CA . TYR A 1 341 ? 18.370 -5.363 -26.268 1.00 94.88 341 TYR A CA 1
ATOM 2586 C C . TYR A 1 341 ? 18.859 -4.500 -25.089 1.00 94.88 341 TYR A C 1
ATOM 2588 O O . TYR A 1 341 ? 18.620 -4.881 -23.951 1.00 94.88 341 TYR A O 1
ATOM 2596 N N . ASP A 1 342 ? 19.545 -3.383 -25.339 1.00 95.62 342 ASP A N 1
ATOM 2597 C CA . ASP A 1 342 ? 19.873 -2.365 -24.333 1.00 95.62 342 ASP A CA 1
ATOM 2598 C C . ASP A 1 342 ? 18.590 -1.572 -24.030 1.00 95.62 342 ASP A C 1
ATOM 2600 O O . ASP A 1 342 ? 18.192 -0.673 -24.773 1.00 95.62 342 ASP A O 1
ATOM 2604 N N . LEU A 1 343 ? 17.870 -2.001 -22.993 1.00 96.56 343 LEU A N 1
ATOM 2605 C CA . LEU A 1 343 ? 16.541 -1.501 -22.657 1.00 96.56 343 LEU A CA 1
ATOM 2606 C C . LEU A 1 343 ? 16.603 -0.172 -21.905 1.00 96.56 343 LEU A C 1
ATOM 2608 O O . LEU A 1 343 ? 15.655 0.609 -22.013 1.00 96.56 343 LEU A O 1
ATOM 2612 N N . ASN A 1 344 ? 17.663 0.087 -21.136 1.00 94.81 344 ASN A N 1
ATOM 2613 C CA . ASN A 1 344 ? 17.854 1.338 -20.400 1.00 94.81 344 ASN A CA 1
ATOM 2614 C C . ASN A 1 344 ? 18.594 2.413 -21.230 1.00 94.81 344 ASN A C 1
ATOM 2616 O O . ASN A 1 344 ? 18.598 3.585 -20.846 1.00 94.81 344 ASN A O 1
ATOM 2620 N N . GLY A 1 345 ? 19.161 2.034 -22.380 1.00 92.44 345 GLY A N 1
ATOM 2621 C CA . GLY A 1 345 ? 19.810 2.923 -23.338 1.00 92.44 345 GLY A CA 1
ATOM 2622 C C . GLY A 1 345 ? 21.166 3.454 -22.875 1.00 92.44 345 GLY A C 1
ATOM 2623 O O . GLY A 1 345 ? 21.579 4.523 -23.333 1.00 92.44 345 GLY A O 1
ATOM 2624 N N . ASP A 1 346 ? 21.847 2.797 -21.934 1.00 91.31 346 ASP A N 1
ATOM 2625 C CA . ASP A 1 346 ? 23.159 3.239 -21.436 1.00 91.31 346 ASP A CA 1
ATOM 2626 C C . ASP A 1 346 ? 24.348 2.809 -22.319 1.00 91.31 346 ASP A C 1
ATOM 2628 O O . ASP A 1 346 ? 25.511 3.129 -22.035 1.00 91.31 346 ASP A O 1
ATOM 2632 N N . GLY A 1 347 ? 24.051 2.117 -23.419 1.00 91.00 347 GLY A N 1
ATOM 2633 C CA . GLY A 1 347 ? 24.997 1.575 -24.380 1.00 91.00 347 GLY A CA 1
ATOM 2634 C C . GLY A 1 347 ? 25.483 0.164 -24.049 1.00 91.00 347 GLY A C 1
ATOM 2635 O O . GLY A 1 347 ? 26.378 -0.330 -24.751 1.00 91.00 347 GLY A O 1
ATOM 2636 N N . TRP A 1 348 ? 24.936 -0.480 -23.014 1.00 93.12 348 TRP A N 1
ATOM 2637 C CA . TRP A 1 348 ? 25.308 -1.819 -22.572 1.00 93.12 348 TRP A CA 1
ATOM 2638 C C . TRP A 1 348 ? 24.088 -2.719 -22.395 1.00 93.12 348 TRP A C 1
ATOM 2640 O O . TRP A 1 348 ? 23.301 -2.556 -21.482 1.00 93.12 348 TRP A O 1
ATOM 2650 N N . THR A 1 349 ? 24.016 -3.795 -23.176 1.00 94.94 349 THR A N 1
ATOM 2651 C CA . THR A 1 349 ? 22.984 -4.821 -22.988 1.00 94.94 349 THR A CA 1
ATOM 2652 C C . THR A 1 349 ? 23.270 -5.677 -21.744 1.00 94.94 349 THR A C 1
ATOM 2654 O O . THR A 1 349 ? 24.267 -6.408 -21.715 1.00 94.94 349 THR A O 1
ATOM 2657 N N . GLY A 1 350 ? 22.387 -5.668 -20.750 1.00 93.62 350 GLY A N 1
ATOM 2658 C CA . GLY A 1 350 ? 22.438 -6.447 -19.509 1.00 93.62 350 GLY A CA 1
ATOM 2659 C C . GLY A 1 350 ? 23.430 -5.925 -18.457 1.00 93.62 350 GLY A C 1
ATOM 2660 O O . GLY A 1 350 ? 24.188 -4.982 -18.669 1.00 93.62 350 GLY A O 1
ATOM 2661 N N . GLY A 1 351 ? 23.532 -6.626 -17.327 1.00 91.38 351 GLY A N 1
ATOM 2662 C CA . GLY A 1 351 ? 24.446 -6.301 -16.231 1.00 91.38 351 GLY A CA 1
ATOM 2663 C C . GLY A 1 351 ? 23.849 -5.402 -15.145 1.00 91.38 351 GLY A C 1
ATOM 2664 O O . GLY A 1 351 ? 22.640 -5.304 -14.969 1.00 91.38 351 GLY A O 1
ATOM 2665 N N . GLU A 1 352 ? 24.738 -4.781 -14.364 1.00 93.69 352 GLU A N 1
ATOM 2666 C CA . GLU A 1 352 ? 24.385 -3.925 -13.216 1.00 93.69 352 GLU A CA 1
ATOM 2667 C C . GLU A 1 352 ? 24.433 -2.421 -13.545 1.00 93.69 352 GLU A C 1
ATOM 2669 O O . GLU A 1 352 ? 24.326 -1.589 -12.642 1.00 93.69 352 GLU A O 1
ATOM 2674 N N . SER A 1 353 ? 24.660 -2.065 -14.813 1.00 93.06 353 SER A N 1
ATOM 2675 C CA . SER A 1 353 ? 24.652 -0.667 -15.238 1.00 93.06 353 SER A CA 1
ATOM 2676 C C . SER A 1 353 ? 23.232 -0.115 -15.144 1.00 93.06 353 SER A C 1
ATOM 2678 O O . SER A 1 353 ? 22.258 -0.833 -15.371 1.00 93.06 353 SER A O 1
ATOM 2680 N N . VAL A 1 354 ? 23.123 1.135 -14.704 1.00 94.94 354 VAL A N 1
ATOM 2681 C CA . VAL A 1 354 ? 21.838 1.778 -14.439 1.00 94.94 354 VAL A CA 1
ATOM 2682 C C . VAL A 1 354 ? 21.711 3.061 -15.234 1.00 94.94 354 VAL A C 1
ATOM 2684 O O . VAL A 1 354 ? 22.654 3.851 -15.301 1.00 94.94 354 VAL A O 1
ATOM 2687 N N . SER A 1 355 ? 20.509 3.291 -15.748 1.00 94.31 355 SER A N 1
ATOM 2688 C CA . SER A 1 355 ? 20.141 4.492 -16.481 1.00 94.31 355 SER A CA 1
ATOM 2689 C C . SER A 1 355 ? 18.742 4.949 -16.094 1.00 94.31 355 SER A C 1
ATOM 2691 O O . SER A 1 355 ? 17.924 4.113 -15.688 1.00 94.31 355 SER A O 1
ATOM 2693 N N . PRO A 1 356 ? 18.439 6.253 -16.163 1.00 95.12 356 PRO A N 1
ATOM 2694 C CA . PRO A 1 356 ? 17.083 6.710 -15.967 1.00 95.12 356 PRO A CA 1
ATOM 2695 C C . PRO A 1 356 ? 16.181 6.365 -17.168 1.00 95.12 356 PRO A C 1
ATOM 2697 O O . PRO A 1 356 ? 16.593 6.504 -18.317 1.00 95.12 356 PRO A O 1
ATOM 2700 N N . LEU A 1 357 ? 14.946 5.929 -16.905 1.00 95.88 357 LEU A N 1
ATOM 2701 C CA . LEU A 1 357 ? 13.932 5.641 -17.924 1.00 95.88 357 LEU A CA 1
ATOM 2702 C C . LEU A 1 357 ? 12.517 5.757 -17.339 1.00 95.88 357 LEU A C 1
ATOM 2704 O O . LEU A 1 357 ? 12.217 5.172 -16.304 1.00 95.88 357 LEU A O 1
ATOM 2708 N N . ASP A 1 358 ? 11.640 6.473 -18.043 1.00 96.69 358 ASP A N 1
ATOM 2709 C CA . ASP A 1 358 ? 10.217 6.628 -17.711 1.00 96.69 358 ASP A CA 1
ATOM 2710 C C . ASP A 1 358 ? 9.476 5.325 -18.061 1.00 96.69 358 ASP A C 1
ATOM 2712 O O . ASP A 1 358 ? 9.284 4.987 -19.235 1.00 96.69 358 ASP A O 1
ATOM 2716 N N . LEU A 1 359 ? 9.105 4.548 -17.048 1.00 96.56 359 LEU A N 1
ATOM 2717 C CA . LEU A 1 359 ? 8.457 3.246 -17.178 1.00 96.56 359 LEU A CA 1
ATOM 2718 C C . LEU A 1 359 ? 6.955 3.381 -17.465 1.00 96.56 359 LEU A C 1
ATOM 2720 O O . LEU A 1 359 ? 6.398 2.576 -18.219 1.00 96.56 359 LEU A O 1
ATOM 2724 N N . ASP A 1 360 ? 6.293 4.390 -16.893 1.00 94.88 360 ASP A N 1
ATOM 2725 C CA . ASP A 1 360 ? 4.838 4.581 -16.983 1.00 94.88 360 ASP A CA 1
ATOM 2726 C C . ASP A 1 360 ? 4.398 5.599 -18.064 1.00 94.88 360 ASP A C 1
ATOM 2728 O O . ASP A 1 360 ? 3.200 5.850 -18.256 1.00 94.88 360 ASP A O 1
ATOM 2732 N N . ALA A 1 361 ? 5.356 6.121 -18.832 1.00 94.31 361 ALA A N 1
ATOM 2733 C CA . ALA A 1 361 ? 5.178 7.090 -19.912 1.00 94.31 361 ALA A CA 1
ATOM 2734 C C . ALA A 1 361 ? 4.516 8.407 -19.460 1.00 94.31 361 ALA A C 1
ATOM 2736 O O . ALA A 1 361 ? 3.784 9.036 -20.236 1.00 94.31 361 ALA A O 1
ATOM 2737 N N . ASN A 1 362 ? 4.707 8.819 -18.203 1.00 94.12 362 ASN A N 1
ATOM 2738 C CA . ASN A 1 362 ? 4.125 10.050 -17.663 1.00 94.12 362 ASN A CA 1
ATOM 2739 C C . ASN A 1 362 ? 4.952 11.320 -17.970 1.00 94.12 362 ASN A C 1
ATOM 2741 O O . ASN A 1 362 ? 4.491 12.423 -17.661 1.00 94.12 362 ASN A O 1
ATOM 2745 N N . ARG A 1 363 ? 6.112 11.170 -18.629 1.00 93.75 363 ARG A N 1
ATOM 2746 C CA . ARG A 1 363 ? 7.098 12.218 -18.944 1.00 93.75 363 ARG A CA 1
ATOM 2747 C C . ARG A 1 363 ? 7.703 12.878 -17.706 1.00 93.75 363 ARG A C 1
ATOM 2749 O O . ARG A 1 363 ? 7.900 14.093 -17.660 1.00 93.75 363 ARG A O 1
ATOM 2756 N N . SER A 1 364 ? 8.007 12.080 -16.695 1.00 93.19 364 SER A N 1
ATOM 2757 C CA . SER A 1 364 ? 8.740 12.486 -15.503 1.00 93.19 364 SER A CA 1
ATOM 2758 C C . SER A 1 364 ? 9.454 11.274 -14.927 1.00 93.19 364 SER A C 1
ATOM 2760 O O . SER A 1 364 ? 8.902 10.184 -14.929 1.00 93.19 364 SER A O 1
ATOM 2762 N N . PHE A 1 365 ? 10.671 11.455 -14.414 1.00 93.50 365 PHE A N 1
ATOM 2763 C CA . PHE A 1 365 ? 11.362 10.376 -13.716 1.00 93.50 365 PHE A CA 1
ATOM 2764 C C . PHE A 1 365 ? 11.050 10.423 -12.222 1.00 93.50 365 PHE A C 1
ATOM 2766 O O . PHE A 1 365 ? 11.487 11.324 -11.491 1.00 93.50 365 PHE A O 1
ATOM 2773 N N . GLY A 1 366 ? 10.315 9.423 -11.754 1.00 94.19 366 GLY A N 1
ATOM 2774 C CA . GLY A 1 366 ? 9.914 9.272 -10.368 1.00 94.19 366 GLY A CA 1
ATOM 2775 C C . GLY A 1 366 ? 9.929 7.821 -9.905 1.00 94.19 366 GLY A C 1
ATOM 2776 O O . GLY A 1 366 ? 10.845 7.052 -10.189 1.00 94.19 366 GLY A O 1
ATOM 2777 N N . ASP A 1 367 ? 8.924 7.487 -9.108 1.00 95.94 367 ASP A N 1
ATOM 2778 C CA . ASP A 1 367 ? 8.691 6.140 -8.615 1.00 95.94 367 ASP A CA 1
ATOM 2779 C C . ASP A 1 367 ? 7.547 5.527 -9.427 1.00 95.94 367 ASP A C 1
ATOM 2781 O O . ASP A 1 367 ? 6.393 5.941 -9.291 1.00 95.94 367 ASP A O 1
ATOM 2785 N N . ALA A 1 368 ? 7.857 4.523 -10.245 1.00 95.56 368 ALA A N 1
ATOM 2786 C CA . ALA A 1 368 ? 6.859 3.781 -11.002 1.00 95.56 368 ALA A CA 1
ATOM 2787 C C . ALA A 1 368 ? 6.296 2.643 -10.149 1.00 95.56 368 ALA A C 1
ATOM 2789 O O . ALA A 1 368 ? 7.019 1.724 -9.748 1.00 95.56 368 ALA A O 1
ATOM 2790 N N . ALA A 1 369 ? 4.992 2.693 -9.885 1.00 93.00 369 ALA A N 1
ATOM 2791 C CA . ALA A 1 369 ? 4.273 1.634 -9.193 1.00 93.00 369 ALA A CA 1
ATOM 2792 C C . ALA A 1 369 ? 3.787 0.570 -10.187 1.00 93.00 369 ALA A C 1
ATOM 2794 O O . ALA A 1 369 ? 3.147 0.879 -11.192 1.00 93.00 369 ALA A O 1
ATOM 2795 N N . LEU A 1 370 ? 4.051 -0.694 -9.875 1.00 89.81 370 LEU A N 1
ATOM 2796 C CA . LEU A 1 370 ? 3.581 -1.851 -10.620 1.00 89.81 370 LEU A CA 1
ATOM 2797 C C . LEU A 1 370 ? 2.792 -2.775 -9.697 1.00 89.81 370 LEU A C 1
ATOM 2799 O O . LEU A 1 370 ? 3.336 -3.290 -8.723 1.00 89.81 370 LEU A O 1
ATOM 2803 N N . GLU A 1 371 ? 1.537 -3.037 -10.048 1.00 87.69 371 GLU A N 1
ATOM 2804 C CA . GLU A 1 371 ? 0.708 -4.033 -9.371 1.00 87.69 371 GLU A CA 1
ATOM 2805 C C . GLU A 1 371 ? 0.948 -5.421 -9.975 1.00 87.69 371 GLU A C 1
ATOM 2807 O O . GLU A 1 371 ? 0.434 -5.739 -11.048 1.00 87.69 371 GLU A O 1
ATOM 2812 N N . ALA A 1 372 ? 1.714 -6.261 -9.281 1.00 81.00 372 ALA A N 1
ATOM 2813 C CA . ALA A 1 372 ? 2.003 -7.630 -9.694 1.00 81.00 372 ALA A CA 1
ATOM 2814 C C . ALA A 1 372 ? 1.642 -8.598 -8.563 1.00 81.00 372 ALA A C 1
ATOM 2816 O O . ALA A 1 372 ? 2.239 -8.586 -7.489 1.00 81.00 372 ALA A O 1
ATOM 2817 N N . GLY A 1 373 ? 0.623 -9.429 -8.788 1.00 70.31 373 GLY A N 1
ATOM 2818 C CA . GLY A 1 373 ? 0.254 -10.501 -7.862 1.00 70.31 373 GLY A CA 1
ATOM 2819 C C . GLY A 1 373 ? -0.244 -10.041 -6.494 1.00 70.31 373 GLY A C 1
ATOM 2820 O O . GLY A 1 373 ? -0.072 -10.753 -5.510 1.00 70.31 373 GLY A O 1
ATOM 2821 N N . GLY A 1 374 ? -0.871 -8.863 -6.429 1.00 72.00 374 GLY A N 1
ATOM 2822 C CA . GLY A 1 374 ? -1.358 -8.271 -5.178 1.00 72.00 374 GLY A CA 1
ATOM 2823 C C . GLY A 1 374 ? -0.313 -7.438 -4.432 1.00 72.00 374 GLY A C 1
ATOM 2824 O O . GLY A 1 374 ? -0.573 -7.020 -3.306 1.00 72.00 374 GLY A O 1
ATOM 2825 N N . PHE A 1 375 ? 0.842 -7.191 -5.054 1.00 71.00 375 PHE A N 1
ATOM 2826 C CA . PHE A 1 375 ? 1.866 -6.285 -4.555 1.00 71.00 375 PHE A CA 1
ATOM 2827 C C . PHE A 1 375 ? 2.026 -5.062 -5.429 1.00 71.00 375 PHE A C 1
ATOM 2829 O O . PHE A 1 375 ? 2.154 -5.187 -6.645 1.00 71.00 375 PHE A O 1
ATOM 2836 N N . THR A 1 376 ? 2.215 -3.925 -4.773 1.00 83.88 376 THR A N 1
ATOM 2837 C CA . THR A 1 376 ? 2.804 -2.744 -5.388 1.00 83.88 376 THR A CA 1
ATOM 2838 C C . THR A 1 376 ? 4.327 -2.849 -5.311 1.00 83.88 376 THR A C 1
ATOM 2840 O O . THR A 1 376 ? 4.917 -2.707 -4.237 1.00 83.88 376 THR A O 1
ATOM 2843 N N . VAL A 1 377 ? 4.986 -3.090 -6.442 1.00 86.69 377 VAL A N 1
ATOM 2844 C CA . VAL A 1 377 ? 6.436 -2.911 -6.571 1.00 86.69 377 VAL A CA 1
ATOM 2845 C C . VAL A 1 377 ? 6.715 -1.502 -7.046 1.00 86.69 377 VAL A C 1
ATOM 2847 O O . VAL A 1 377 ? 6.146 -1.054 -8.034 1.00 86.69 377 VAL A O 1
ATOM 2850 N N . ILE A 1 378 ? 7.607 -0.815 -6.340 1.00 91.12 378 ILE A N 1
ATOM 2851 C CA . ILE A 1 378 ? 8.041 0.532 -6.692 1.00 91.12 378 ILE A CA 1
ATOM 2852 C C . ILE A 1 378 ? 9.430 0.434 -7.318 1.00 91.12 378 ILE A C 1
ATOM 2854 O O . ILE A 1 378 ? 10.357 -0.092 -6.695 1.00 91.12 378 ILE A O 1
ATOM 2858 N N . LYS A 1 379 ? 9.567 0.919 -8.552 1.00 94.25 379 LYS A N 1
ATOM 2859 C CA . LYS A 1 379 ? 10.845 1.046 -9.254 1.00 94.25 379 LYS A CA 1
ATOM 2860 C C . LYS A 1 379 ? 11.230 2.521 -9.323 1.00 94.25 379 LYS A C 1
ATOM 2862 O O . LYS A 1 379 ? 10.429 3.344 -9.748 1.00 94.25 379 LYS A O 1
ATOM 2867 N N . ASN A 1 380 ? 12.454 2.834 -8.904 1.00 96.75 380 ASN A N 1
ATOM 2868 C CA . ASN A 1 380 ? 13.012 4.175 -9.034 1.00 96.75 380 ASN A CA 1
ATOM 2869 C C . ASN A 1 380 ? 13.479 4.371 -10.478 1.00 96.75 380 ASN A C 1
ATOM 2871 O O . ASN A 1 380 ? 14.509 3.825 -10.877 1.00 96.75 380 ASN A O 1
ATOM 2875 N N . GLU A 1 381 ? 12.743 5.177 -11.232 1.00 96.69 381 GLU A N 1
ATOM 2876 C CA . GLU A 1 381 ? 12.983 5.438 -12.650 1.00 96.69 381 GLU A CA 1
ATOM 2877 C C . GLU A 1 381 ? 14.298 6.157 -12.924 1.00 96.69 381 GLU A C 1
ATOM 2879 O O . GLU A 1 381 ? 14.709 6.231 -14.070 1.00 96.69 381 GLU A O 1
ATOM 2884 N N . LYS A 1 382 ? 15.001 6.657 -11.901 1.00 95.81 382 LYS A N 1
ATOM 2885 C CA . LYS A 1 382 ? 16.307 7.318 -12.057 1.00 95.81 382 LYS A CA 1
ATOM 2886 C C . LYS A 1 382 ? 17.495 6.357 -12.068 1.00 95.81 382 LYS A C 1
ATOM 2888 O O . LYS A 1 382 ? 18.633 6.802 -12.191 1.00 95.81 382 LYS A O 1
ATOM 2893 N N . SER A 1 383 ? 17.262 5.069 -11.828 1.00 96.00 383 SER A N 1
ATOM 2894 C CA . SER A 1 383 ? 18.329 4.087 -11.630 1.00 96.00 383 SER A CA 1
ATOM 2895 C C . SER A 1 383 ? 17.842 2.681 -11.978 1.00 96.00 383 SER A C 1
ATOM 2897 O O . SER A 1 383 ? 17.687 1.844 -11.086 1.00 96.00 383 SER A O 1
ATOM 2899 N N . LEU A 1 384 ? 17.607 2.427 -13.266 1.00 96.56 384 LEU A N 1
ATOM 2900 C CA . LEU A 1 384 ? 17.087 1.157 -13.769 1.00 96.56 384 LEU A CA 1
ATOM 2901 C C . LEU A 1 384 ? 18.148 0.381 -14.549 1.00 96.56 384 LEU A C 1
ATOM 2903 O O . LEU A 1 384 ? 18.818 0.931 -15.423 1.00 96.56 384 LEU A O 1
ATOM 2907 N N . THR A 1 385 ? 18.269 -0.911 -14.254 1.00 97.06 385 THR A N 1
ATOM 2908 C CA . THR A 1 385 ? 18.978 -1.872 -15.114 1.00 97.06 385 THR A CA 1
ATOM 2909 C C . THR A 1 385 ? 18.065 -2.361 -16.241 1.00 97.06 385 THR A C 1
ATOM 2911 O O . THR A 1 385 ? 16.839 -2.264 -16.135 1.00 97.06 385 THR A O 1
ATOM 2914 N N . ASP A 1 386 ? 18.620 -2.983 -17.283 1.00 97.50 386 ASP A N 1
ATOM 2915 C CA . ASP A 1 386 ? 17.796 -3.647 -18.306 1.00 97.50 386 ASP A CA 1
ATOM 2916 C C . ASP A 1 386 ? 16.889 -4.725 -17.715 1.00 97.50 386 ASP A C 1
ATOM 2918 O O . ASP A 1 386 ? 15.736 -4.881 -18.123 1.00 97.50 386 ASP A O 1
ATOM 2922 N N . LEU A 1 387 ? 17.383 -5.453 -16.707 1.00 96.81 387 LEU A N 1
ATOM 2923 C CA . LEU A 1 387 ? 16.583 -6.451 -16.013 1.00 96.81 387 LEU A CA 1
ATOM 2924 C C . LEU A 1 387 ? 15.415 -5.795 -15.273 1.00 96.81 387 LEU A C 1
ATOM 2926 O O . LEU A 1 387 ? 14.306 -6.309 -15.355 1.00 96.81 387 LEU A O 1
ATOM 2930 N N . ASP A 1 388 ? 15.612 -4.652 -14.609 1.00 96.62 388 ASP A N 1
ATOM 2931 C CA . ASP A 1 388 ? 14.519 -3.927 -13.949 1.00 96.62 388 ASP A CA 1
ATOM 2932 C C . ASP A 1 388 ? 13.420 -3.523 -14.932 1.00 96.62 388 ASP A C 1
ATOM 2934 O O . ASP A 1 388 ? 12.235 -3.667 -14.616 1.00 96.62 388 ASP A O 1
ATOM 2938 N N . ILE A 1 389 ? 13.809 -3.059 -16.120 1.00 97.56 389 ILE A N 1
ATOM 2939 C CA . ILE A 1 389 ? 12.891 -2.650 -17.186 1.00 97.56 389 ILE A CA 1
ATOM 2940 C C . ILE A 1 389 ? 12.138 -3.864 -17.739 1.00 97.56 389 ILE A C 1
ATOM 2942 O O . ILE A 1 389 ? 10.908 -3.834 -17.844 1.00 97.56 389 ILE A O 1
ATOM 2946 N N . LEU A 1 390 ? 12.848 -4.962 -18.019 1.00 97.50 390 LEU A N 1
ATOM 2947 C CA . LEU A 1 390 ? 12.242 -6.222 -18.449 1.00 97.50 390 LEU A CA 1
ATOM 2948 C C . LEU A 1 390 ? 11.253 -6.747 -17.403 1.00 97.50 390 LEU A C 1
ATOM 2950 O O . LEU A 1 390 ? 10.124 -7.097 -17.742 1.00 97.50 390 LEU A O 1
ATOM 2954 N N . CYS A 1 391 ? 11.643 -6.758 -16.126 1.00 96.00 391 CYS A N 1
ATOM 2955 C CA . CYS A 1 391 ? 10.777 -7.135 -15.014 1.00 96.00 391 CYS A CA 1
ATOM 2956 C C . CYS A 1 391 ? 9.530 -6.247 -14.956 1.00 96.00 391 CYS A C 1
ATOM 2958 O O . CYS A 1 391 ? 8.420 -6.759 -14.818 1.00 96.00 391 CYS A O 1
ATOM 2960 N N . TYR A 1 392 ? 9.689 -4.927 -15.077 1.00 95.94 392 TYR A N 1
ATOM 2961 C CA . TYR A 1 392 ? 8.560 -4.006 -15.037 1.00 95.94 392 TYR A CA 1
ATOM 2962 C C . TYR A 1 392 ? 7.559 -4.319 -16.153 1.00 95.94 392 TYR A C 1
ATOM 2964 O O . TYR A 1 392 ? 6.382 -4.568 -15.884 1.00 95.94 392 TYR A O 1
ATOM 2972 N N . TYR A 1 393 ? 8.019 -4.390 -17.405 1.00 96.75 393 TYR A N 1
ATOM 2973 C CA . TYR A 1 393 ? 7.115 -4.597 -18.531 1.00 96.75 393 TYR A CA 1
ATOM 2974 C C . TYR A 1 393 ? 6.544 -6.010 -18.597 1.00 96.75 393 TYR A C 1
ATOM 2976 O O . TYR A 1 393 ? 5.369 -6.154 -18.941 1.00 96.75 393 TYR A O 1
ATOM 2984 N N . ALA A 1 394 ? 7.309 -7.042 -18.229 1.00 95.88 394 ALA A N 1
ATOM 2985 C CA . ALA A 1 394 ? 6.831 -8.425 -18.219 1.00 95.88 394 ALA A CA 1
ATOM 2986 C C . ALA A 1 394 ? 5.654 -8.625 -17.257 1.00 95.88 394 ALA A C 1
ATOM 2988 O O . ALA A 1 394 ? 4.779 -9.454 -17.502 1.00 95.88 394 ALA A O 1
ATOM 2989 N N . TYR A 1 395 ? 5.610 -7.866 -16.164 1.00 93.94 395 TYR A N 1
ATOM 2990 C CA . TYR A 1 395 ? 4.511 -7.904 -15.199 1.00 93.94 395 TYR A CA 1
ATOM 2991 C C . TYR A 1 395 ? 3.491 -6.784 -15.394 1.00 93.94 395 TYR A C 1
ATOM 2993 O O . TYR A 1 395 ? 2.415 -6.821 -14.797 1.00 93.94 395 TYR A O 1
ATOM 3001 N N . SER A 1 396 ? 3.785 -5.842 -16.288 1.00 93.12 396 SER A N 1
ATOM 3002 C CA . SER A 1 396 ? 2.809 -4.904 -16.809 1.00 93.12 396 SER A CA 1
ATOM 3003 C C . SER A 1 396 ? 1.803 -5.609 -17.718 1.00 93.12 396 SER A C 1
ATOM 3005 O O . SER A 1 396 ? 1.831 -6.809 -17.992 1.00 93.12 396 SER A O 1
ATOM 3007 N N . THR A 1 397 ? 0.894 -4.808 -18.231 1.00 91.62 397 THR A N 1
ATOM 3008 C CA . THR A 1 397 ? -0.204 -5.258 -19.070 1.00 91.62 397 THR A CA 1
ATOM 3009 C C . THR A 1 397 ? 0.139 -5.296 -20.555 1.00 91.62 397 THR A C 1
ATOM 3011 O O . THR A 1 397 ? -0.688 -5.724 -21.358 1.00 91.62 397 THR A O 1
ATOM 3014 N N . LEU A 1 398 ? 1.360 -4.880 -20.909 1.00 92.69 398 LEU A N 1
ATOM 3015 C CA . LEU A 1 398 ? 1.936 -5.078 -22.237 1.00 92.69 398 LEU A CA 1
ATOM 3016 C C . LEU A 1 398 ? 2.295 -6.538 -22.495 1.00 92.69 398 LEU A C 1
ATOM 3018 O O . LEU A 1 398 ? 2.298 -6.968 -23.644 1.00 92.69 398 LEU A O 1
ATOM 3022 N N . TYR A 1 399 ? 2.556 -7.304 -21.437 1.00 95.00 399 TYR A N 1
ATOM 3023 C CA . TYR A 1 399 ? 2.836 -8.722 -21.551 1.00 95.00 399 TYR A CA 1
ATOM 3024 C C . TYR A 1 399 ? 1.569 -9.515 -21.887 1.00 95.00 399 TYR A C 1
ATOM 3026 O O . TYR A 1 399 ? 0.578 -9.487 -21.153 1.00 95.00 399 TYR A O 1
ATOM 3034 N N . MET A 1 400 ? 1.611 -10.259 -22.991 1.00 95.06 400 MET A N 1
ATOM 3035 C CA . MET A 1 400 ? 0.485 -11.049 -23.505 1.00 95.06 400 MET A CA 1
ATOM 3036 C C . MET A 1 400 ? 0.748 -12.565 -23.501 1.00 95.06 400 MET A C 1
ATOM 3038 O O . MET A 1 400 ? -0.093 -13.333 -23.976 1.00 95.06 400 MET A O 1
ATOM 3042 N N . GLY A 1 401 ? 1.897 -12.998 -22.973 1.00 94.81 401 GLY A N 1
ATOM 3043 C CA . GLY A 1 401 ? 2.309 -14.401 -22.920 1.00 94.81 401 GLY A CA 1
ATOM 3044 C C . GLY A 1 401 ? 1.753 -15.199 -21.736 1.00 94.81 401 GLY A C 1
ATOM 3045 O O . GLY A 1 401 ? 0.804 -14.805 -21.053 1.00 94.81 401 GLY A O 1
ATOM 3046 N N . SER A 1 402 ? 2.351 -16.366 -21.486 1.00 95.25 402 SER A N 1
ATOM 3047 C CA . SER A 1 402 ? 1.978 -17.222 -20.353 1.00 95.25 402 SER A CA 1
ATOM 3048 C C . SER A 1 402 ? 2.556 -16.715 -19.028 1.00 95.25 402 SER A C 1
ATOM 3050 O O . SER A 1 402 ? 3.771 -16.739 -18.831 1.00 95.25 402 SER A O 1
ATOM 3052 N N . THR A 1 403 ? 1.692 -16.365 -18.069 1.00 92.38 403 THR A N 1
ATOM 3053 C CA . THR A 1 403 ? 2.104 -15.928 -16.719 1.00 92.38 403 THR A CA 1
ATOM 3054 C C . THR A 1 403 ? 2.971 -16.969 -16.002 1.00 92.38 403 THR A C 1
ATOM 3056 O O . THR A 1 403 ? 3.986 -16.619 -15.415 1.00 92.38 403 THR A O 1
ATOM 3059 N N . GLU A 1 404 ? 2.654 -18.261 -16.147 1.00 89.56 404 GLU A N 1
ATOM 3060 C CA . GLU A 1 404 ? 3.443 -19.358 -15.566 1.00 89.56 404 GLU A CA 1
ATOM 3061 C C . GLU A 1 404 ? 4.873 -19.396 -16.134 1.00 89.56 404 GLU A C 1
ATOM 3063 O O . GLU A 1 404 ? 5.838 -19.548 -15.386 1.00 89.56 404 GLU A O 1
ATOM 3068 N N . ARG A 1 405 ? 5.030 -19.208 -17.454 1.00 94.31 405 ARG A N 1
ATOM 3069 C CA . ARG A 1 405 ? 6.354 -19.218 -18.106 1.00 94.31 405 ARG A CA 1
ATOM 3070 C C . ARG A 1 405 ? 7.143 -17.954 -17.785 1.00 94.31 405 ARG A C 1
ATOM 3072 O O . ARG A 1 405 ? 8.350 -18.037 -17.573 1.00 94.31 405 ARG A O 1
ATOM 3079 N N . ARG A 1 406 ? 6.472 -16.801 -17.720 1.00 94.62 406 ARG A N 1
ATOM 3080 C CA . ARG A 1 406 ? 7.062 -15.549 -17.239 1.00 94.62 406 ARG A CA 1
ATOM 3081 C C . ARG A 1 406 ? 7.657 -15.734 -15.848 1.00 94.62 406 ARG A C 1
ATOM 3083 O O . ARG A 1 406 ? 8.833 -15.444 -15.661 1.00 94.62 406 ARG A O 1
ATOM 3090 N N . SER A 1 407 ? 6.872 -16.246 -14.904 1.00 89.06 407 SER A N 1
ATOM 3091 C CA . SER A 1 407 ? 7.295 -16.432 -13.513 1.00 89.06 407 SER A CA 1
ATOM 3092 C C . SER A 1 407 ? 8.437 -17.442 -13.363 1.00 89.06 407 SER A C 1
ATOM 3094 O O . SER A 1 407 ? 9.292 -17.264 -12.501 1.00 89.06 407 SER A O 1
ATOM 3096 N N . GLU A 1 408 ? 8.510 -18.461 -14.229 1.00 90.19 408 GLU A N 1
ATOM 3097 C CA . GLU A 1 408 ? 9.654 -19.385 -14.290 1.00 90.19 408 GLU A CA 1
ATOM 3098 C C . GLU A 1 408 ? 10.954 -18.680 -14.720 1.00 90.19 408 GLU A C 1
ATOM 3100 O O . GLU A 1 408 ? 12.013 -18.957 -14.163 1.00 90.19 408 GLU A O 1
ATOM 3105 N N . MET A 1 409 ? 10.888 -17.779 -15.706 1.00 94.94 409 MET A N 1
ATOM 3106 C CA . MET A 1 409 ? 12.071 -17.097 -16.253 1.00 94.94 409 MET A CA 1
ATOM 3107 C C . MET A 1 409 ? 12.496 -15.871 -15.440 1.00 94.94 409 MET A C 1
ATOM 3109 O O . MET A 1 409 ? 13.668 -15.512 -15.439 1.00 94.94 409 MET A O 1
ATOM 3113 N N . LEU A 1 410 ? 11.547 -15.233 -14.758 1.00 93.06 410 LEU A N 1
ATOM 3114 C CA . LEU A 1 410 ? 11.718 -13.969 -14.046 1.00 93.06 410 LEU A CA 1
ATOM 3115 C C . LEU A 1 410 ? 11.486 -14.126 -12.537 1.00 93.06 410 LEU A C 1
ATOM 3117 O O . LEU A 1 410 ? 10.952 -13.223 -11.888 1.00 93.06 410 LEU A O 1
ATOM 3121 N N . SER A 1 411 ? 11.878 -15.271 -11.970 1.00 84.88 411 SER A N 1
ATOM 3122 C CA . SER A 1 411 ? 11.738 -15.552 -10.533 1.00 84.88 411 SER A CA 1
ATOM 3123 C C . SER A 1 411 ? 12.480 -14.548 -9.651 1.00 84.88 411 SER A C 1
ATOM 3125 O O . SER A 1 411 ? 12.073 -14.309 -8.518 1.00 84.88 411 SER A O 1
ATOM 3127 N N . ASP A 1 412 ? 13.545 -13.951 -10.187 1.00 83.88 412 ASP A N 1
ATOM 3128 C CA . ASP A 1 412 ? 14.447 -13.057 -9.459 1.00 83.88 412 ASP A CA 1
ATOM 3129 C C . ASP A 1 412 ? 14.011 -11.581 -9.538 1.00 83.88 412 ASP A C 1
ATOM 3131 O O . ASP A 1 412 ? 14.564 -10.730 -8.845 1.00 83.88 412 ASP A O 1
ATOM 3135 N N . CYS A 1 413 ? 12.991 -11.264 -10.349 1.00 88.00 413 CYS A N 1
ATOM 3136 C CA . CYS A 1 413 ? 12.479 -9.898 -10.522 1.00 88.00 413 CYS A CA 1
ATOM 3137 C C . CYS A 1 413 ? 11.820 -9.317 -9.269 1.00 88.00 413 CYS A C 1
ATOM 3139 O O . CYS A 1 413 ? 11.686 -8.097 -9.135 1.00 88.00 413 CYS A O 1
ATOM 3141 N N . PHE A 1 414 ? 11.377 -10.191 -8.373 1.00 77.81 414 PHE A N 1
ATOM 3142 C CA . PHE A 1 414 ? 10.721 -9.833 -7.130 1.00 77.81 414 PHE A CA 1
ATOM 3143 C C . PHE A 1 414 ? 11.543 -10.428 -5.993 1.00 77.81 414 PHE A C 1
ATOM 3145 O O . PHE A 1 414 ? 12.081 -11.529 -6.141 1.00 77.81 414 PHE A O 1
ATOM 3152 N N . PRO A 1 415 ? 11.662 -9.731 -4.851 1.00 68.56 415 PRO A N 1
ATOM 3153 C CA . PRO A 1 415 ? 12.255 -10.344 -3.674 1.00 68.56 415 PRO A CA 1
ATOM 3154 C C . PRO A 1 415 ? 11.538 -11.673 -3.382 1.00 68.56 415 PRO A C 1
ATOM 3156 O O . PRO A 1 415 ? 10.340 -11.773 -3.675 1.00 68.56 415 PRO A O 1
ATOM 3159 N N . PRO A 1 416 ? 12.246 -12.676 -2.817 1.00 63.62 416 PRO A N 1
ATOM 3160 C CA . PRO A 1 416 ? 11.669 -13.972 -2.484 1.00 63.62 416 PRO A CA 1
ATOM 3161 C C . PRO A 1 416 ? 10.292 -13.772 -1.863 1.00 63.62 416 PRO A C 1
ATOM 3163 O O . PRO A 1 416 ? 10.157 -13.010 -0.902 1.00 63.62 416 PRO A O 1
ATOM 3166 N N . SER A 1 417 ? 9.285 -14.366 -2.507 1.00 64.56 417 SER A N 1
ATOM 3167 C CA . SER A 1 417 ? 7.861 -14.203 -2.218 1.00 64.56 417 SER A CA 1
ATOM 3168 C C . SER A 1 417 ? 7.625 -14.064 -0.715 1.00 64.56 417 SER A C 1
ATOM 3170 O O . SER A 1 417 ? 7.771 -15.047 0.018 1.00 64.56 417 SER A O 1
ATOM 3172 N N . ALA A 1 418 ? 7.273 -12.860 -0.249 1.00 77.00 418 ALA A N 1
ATOM 3173 C CA . ALA A 1 418 ? 6.868 -12.678 1.139 1.00 77.00 418 ALA A CA 1
ATOM 3174 C C . ALA A 1 418 ? 5.729 -13.662 1.442 1.00 77.00 418 ALA A C 1
ATOM 3176 O O . ALA A 1 418 ? 4.953 -14.015 0.552 1.00 77.00 418 ALA A O 1
ATOM 3177 N N . ILE A 1 419 ? 5.624 -14.151 2.673 1.00 86.19 419 ILE A N 1
ATOM 3178 C CA . ILE A 1 419 ? 4.513 -15.039 3.019 1.00 86.19 419 ILE A CA 1
ATOM 3179 C C . ILE A 1 419 ? 3.224 -14.212 2.974 1.00 86.19 419 ILE A C 1
ATOM 3181 O O . ILE A 1 419 ? 3.095 -13.224 3.694 1.00 86.19 419 ILE A O 1
ATOM 3185 N N . ALA A 1 420 ? 2.278 -14.605 2.122 1.00 89.62 420 ALA A N 1
ATOM 3186 C CA . ALA A 1 420 ? 0.918 -14.092 2.168 1.00 89.62 420 ALA A CA 1
ATOM 3187 C C . ALA A 1 420 ? 0.239 -14.718 3.380 1.00 89.62 420 ALA A C 1
ATOM 3189 O O . ALA A 1 420 ? 0.146 -15.944 3.445 1.00 89.62 420 ALA A O 1
ATOM 3190 N N . LEU A 1 421 ? -0.214 -13.902 4.326 1.00 93.12 421 LEU A N 1
ATOM 3191 C CA . LEU A 1 421 ? -0.886 -14.371 5.530 1.00 93.12 421 LEU A CA 1
ATOM 3192 C C . LEU A 1 421 ? -2.247 -13.694 5.650 1.00 93.12 421 LEU A C 1
ATOM 3194 O O . LEU A 1 421 ? -2.338 -12.503 5.947 1.00 93.12 421 LEU A O 1
ATOM 3198 N N . ASP A 1 422 ? -3.303 -14.468 5.432 1.00 94.06 422 ASP A N 1
ATOM 3199 C CA . ASP A 1 422 ? -4.665 -14.053 5.724 1.00 94.06 422 ASP A CA 1
ATOM 3200 C C . ASP A 1 422 ? -5.200 -14.816 6.936 1.00 94.06 422 ASP A C 1
ATOM 3202 O O . ASP A 1 422 ? -4.924 -15.997 7.134 1.00 94.06 422 ASP A O 1
ATOM 3206 N N . VAL A 1 423 ? -5.950 -14.122 7.780 1.00 95.75 423 VAL A N 1
ATOM 3207 C CA . VAL A 1 423 ? -6.483 -14.670 9.028 1.00 95.75 423 VAL A CA 1
ATOM 3208 C C . VAL A 1 423 ? -7.906 -14.178 9.163 1.00 95.75 423 VAL A C 1
ATOM 3210 O O . VAL A 1 423 ? -8.137 -12.968 9.177 1.00 95.75 423 VAL A O 1
ATOM 3213 N N . THR A 1 424 ? -8.833 -15.126 9.248 1.00 97.19 424 THR A N 1
ATOM 3214 C CA . THR A 1 424 ? -10.257 -14.895 9.472 1.00 97.19 424 THR A CA 1
ATOM 3215 C C . THR A 1 424 ? -10.617 -15.364 10.877 1.00 97.19 424 THR A C 1
ATOM 3217 O O . THR A 1 424 ? -10.482 -16.549 11.196 1.00 97.19 424 THR A O 1
ATOM 3220 N N . PHE A 1 425 ? -11.092 -14.435 11.703 1.00 97.06 425 PHE A N 1
ATOM 3221 C CA . PHE A 1 425 ? -11.583 -14.682 13.056 1.00 97.06 425 PHE A CA 1
ATOM 3222 C C . PHE A 1 425 ? -12.725 -13.696 13.374 1.00 97.06 425 PHE A C 1
ATOM 3224 O O . PHE A 1 425 ? -12.674 -12.571 12.870 1.00 97.06 425 PHE A O 1
ATOM 3231 N N . PRO A 1 426 ? -13.773 -14.079 14.131 1.00 95.06 426 PRO A N 1
ATOM 3232 C CA . PRO A 1 426 ? -14.841 -13.153 14.505 1.00 95.06 426 PRO A CA 1
ATOM 3233 C C . PRO A 1 426 ? -14.322 -12.028 15.407 1.00 95.06 426 PRO A C 1
ATOM 3235 O O . PRO A 1 426 ? -13.586 -12.290 16.350 1.00 95.06 426 PRO A O 1
ATOM 3238 N N . GLU A 1 427 ? -14.753 -10.790 15.159 1.00 93.69 427 GLU A N 1
ATOM 3239 C CA . GLU A 1 427 ? -14.409 -9.637 16.011 1.00 93.69 427 GLU A CA 1
ATOM 3240 C C . GLU A 1 427 ? -15.129 -9.664 17.370 1.00 93.69 427 GLU A C 1
ATOM 3242 O O . GLU A 1 427 ? -14.666 -9.032 18.315 1.00 93.69 427 GLU A O 1
ATOM 3247 N N . ILE A 1 428 ? -16.253 -10.385 17.470 1.00 90.44 428 ILE A N 1
ATOM 3248 C CA . ILE A 1 428 ? -17.058 -10.532 18.689 1.00 90.44 428 ILE A CA 1
ATOM 3249 C C . ILE A 1 428 ? -17.235 -12.019 18.992 1.00 90.44 428 ILE A C 1
ATOM 3251 O O . ILE A 1 428 ? -17.663 -12.777 18.115 1.00 90.44 428 ILE A O 1
ATOM 3255 N N . ILE A 1 429 ? -16.930 -12.425 20.224 1.00 93.19 429 ILE A N 1
ATOM 3256 C CA . ILE A 1 429 ? -16.958 -13.821 20.670 1.00 93.19 429 ILE A CA 1
ATOM 3257 C C . ILE A 1 429 ? -17.613 -13.975 22.051 1.00 93.19 429 ILE A C 1
ATOM 3259 O O . ILE A 1 429 ? -17.551 -13.082 22.894 1.00 93.19 429 ILE A O 1
ATOM 3263 N N . GLU A 1 430 ? -18.250 -15.124 22.281 1.00 91.19 430 GLU A N 1
ATOM 3264 C CA . GLU A 1 430 ? -18.826 -15.497 23.581 1.00 91.19 430 GLU A CA 1
ATOM 3265 C C . GLU A 1 430 ? -17.733 -16.133 24.475 1.00 91.19 430 GLU A C 1
ATOM 3267 O O . GLU A 1 430 ? -17.024 -17.033 24.003 1.00 91.19 430 GLU A O 1
ATOM 3272 N N . PRO A 1 431 ? -17.574 -15.714 25.746 1.00 91.75 431 PRO A N 1
ATOM 3273 C CA . PRO A 1 431 ? -16.611 -16.306 26.679 1.00 91.75 431 PRO A CA 1
ATOM 3274 C C . PRO A 1 431 ? -16.859 -17.795 26.898 1.00 91.75 431 PRO A C 1
ATOM 3276 O O . PRO A 1 431 ? -18.001 -18.252 26.935 1.00 91.75 431 PRO A O 1
ATOM 3279 N N . GLY A 1 432 ? -15.787 -18.571 27.045 1.00 93.56 432 GLY A N 1
ATOM 3280 C CA . GLY A 1 432 ? -15.876 -20.015 27.273 1.00 93.56 432 GLY A CA 1
ATOM 3281 C C . GLY A 1 432 ? -16.405 -20.833 26.083 1.00 93.56 432 GLY A C 1
ATOM 3282 O O . GLY A 1 432 ? -16.442 -22.065 26.165 1.00 93.56 432 GLY A O 1
ATOM 3283 N N . ILE A 1 433 ? -16.789 -20.198 24.965 1.00 95.94 433 ILE A N 1
ATOM 3284 C CA . ILE A 1 433 ? -17.232 -20.883 23.746 1.00 95.94 433 ILE A CA 1
ATOM 3285 C C . ILE A 1 433 ? -16.102 -20.887 22.708 1.00 95.94 433 ILE A C 1
ATOM 3287 O O . ILE A 1 433 ? -15.740 -19.825 22.200 1.00 95.94 433 ILE A O 1
ATOM 3291 N N . PRO A 1 434 ? -15.587 -22.067 22.312 1.00 97.31 434 PRO A N 1
ATOM 3292 C CA . PRO A 1 434 ? -14.556 -22.158 21.284 1.00 97.31 434 PRO A CA 1
ATOM 3293 C C . PRO A 1 434 ? -15.026 -21.599 19.935 1.00 97.31 434 PRO A C 1
ATOM 3295 O O . PRO A 1 434 ? -16.024 -22.057 19.369 1.00 97.31 434 PRO A O 1
ATOM 3298 N N . GLN A 1 435 ? -14.263 -20.657 19.383 1.00 97.75 435 GLN A N 1
ATOM 3299 C CA . GLN A 1 435 ? -14.478 -20.047 18.071 1.00 97.75 435 GLN A CA 1
ATOM 3300 C C . GLN A 1 435 ? -13.403 -20.499 17.091 1.00 97.75 435 GLN A C 1
ATOM 3302 O O . GLN A 1 435 ? -12.227 -20.581 17.429 1.00 97.75 435 GLN A O 1
ATOM 3307 N N . THR A 1 436 ? -13.793 -20.808 15.855 1.00 97.88 436 THR A N 1
ATOM 3308 C CA . THR A 1 436 ? -12.840 -21.262 14.832 1.00 97.88 436 THR A CA 1
ATOM 3309 C C . THR A 1 436 ? -12.064 -20.083 14.254 1.00 97.88 436 THR A C 1
ATOM 3311 O O . THR A 1 436 ? -12.668 -19.145 13.738 1.00 97.88 436 THR A O 1
ATOM 3314 N N . ILE A 1 437 ? -10.734 -20.175 14.269 1.00 97.88 437 ILE A N 1
ATOM 3315 C CA . ILE A 1 437 ? -9.837 -19.301 13.512 1.00 97.88 437 ILE A CA 1
ATOM 3316 C C . ILE A 1 437 ? -9.365 -20.032 12.256 1.00 97.88 437 ILE A C 1
ATOM 3318 O O . ILE A 1 437 ? -8.955 -21.196 12.308 1.00 97.88 437 ILE A O 1
ATOM 3322 N N . GLN A 1 438 ? -9.437 -19.349 11.117 1.00 98.12 438 GLN A N 1
ATOM 3323 C CA . GLN A 1 438 ? -8.917 -19.844 9.849 1.00 98.12 438 GLN A CA 1
ATOM 3324 C C . GLN A 1 438 ? -7.718 -18.995 9.439 1.00 98.12 438 GLN A C 1
ATOM 3326 O O . GLN A 1 438 ? -7.852 -17.804 9.169 1.00 98.12 438 GLN A O 1
ATOM 3331 N N . VAL A 1 439 ? -6.554 -19.630 9.362 1.00 97.19 439 VAL A N 1
ATOM 3332 C CA . VAL A 1 439 ? -5.315 -19.038 8.865 1.00 97.19 439 VAL A CA 1
ATOM 3333 C C . VAL A 1 439 ? -5.069 -19.576 7.464 1.00 97.19 439 VAL A C 1
ATOM 3335 O O . VAL A 1 439 ? -5.024 -20.787 7.258 1.00 97.19 439 VAL A O 1
ATOM 3338 N N . VAL A 1 440 ? -4.909 -18.690 6.491 1.00 96.00 440 VAL A N 1
ATOM 3339 C CA . VAL A 1 440 ? -4.540 -19.034 5.122 1.00 96.00 440 VAL A CA 1
ATOM 3340 C C . VAL A 1 440 ? -3.158 -18.462 4.856 1.00 96.00 440 VAL A C 1
ATOM 3342 O O . VAL A 1 440 ? -2.968 -17.248 4.894 1.00 96.00 440 VAL A O 1
ATOM 3345 N N . ALA A 1 441 ? -2.190 -19.334 4.592 1.00 95.38 441 ALA A N 1
ATOM 3346 C CA . ALA A 1 441 ? -0.834 -18.934 4.264 1.00 95.38 441 ALA A CA 1
ATOM 3347 C C . ALA A 1 441 ? -0.414 -19.460 2.889 1.00 95.38 441 ALA A C 1
ATOM 3349 O O . ALA A 1 441 ? -0.722 -20.590 2.502 1.00 95.38 441 ALA A O 1
ATOM 3350 N N . GLY A 1 442 ? 0.308 -18.630 2.145 1.00 92.19 442 GLY A N 1
ATOM 3351 C CA . GLY A 1 442 ? 0.841 -18.978 0.834 1.00 92.19 442 GLY A CA 1
ATOM 3352 C C . GLY A 1 442 ? 2.075 -18.162 0.489 1.00 92.19 442 GLY A C 1
ATOM 3353 O O . GLY A 1 442 ? 2.480 -17.262 1.224 1.00 92.19 442 GLY A O 1
ATOM 3354 N N . ARG A 1 443 ? 2.682 -18.477 -0.650 1.00 88.69 443 ARG A N 1
ATOM 3355 C CA . ARG A 1 443 ? 3.704 -17.634 -1.255 1.00 88.69 443 ARG A CA 1
ATOM 3356 C C . ARG A 1 443 ? 3.030 -16.604 -2.113 1.00 88.69 443 ARG A C 1
ATOM 3358 O O . ARG A 1 443 ? 2.209 -16.901 -2.973 1.00 88.69 443 ARG A O 1
ATOM 3365 N N . ASN A 1 444 ? 3.390 -15.378 -1.849 1.00 79.19 444 ASN A N 1
ATOM 3366 C CA . ASN A 1 444 ? 2.850 -14.245 -2.537 1.00 79.19 444 ASN A CA 1
ATOM 3367 C C . ASN A 1 444 ? 3.726 -14.097 -3.792 1.00 79.19 444 ASN A C 1
ATOM 3369 O O . ASN A 1 444 ? 4.883 -13.684 -3.718 1.00 79.19 444 ASN A O 1
ATOM 3373 N N . THR A 1 445 ? 3.230 -14.598 -4.917 1.00 79.94 445 THR A N 1
ATOM 3374 C CA . THR A 1 445 ? 3.933 -14.553 -6.203 1.00 79.94 445 THR A CA 1
ATOM 3375 C C . THR A 1 445 ? 3.412 -13.372 -7.003 1.00 79.94 445 THR A C 1
ATOM 3377 O O . THR A 1 445 ? 2.309 -12.900 -6.728 1.00 79.94 445 THR A O 1
ATOM 3380 N N . PRO A 1 446 ? 4.120 -12.909 -8.036 1.00 68.75 446 PRO A N 1
ATOM 3381 C CA . PRO A 1 446 ? 3.615 -11.802 -8.827 1.00 68.75 446 PRO A CA 1
ATOM 3382 C C . PRO A 1 446 ? 2.470 -12.216 -9.784 1.00 68.75 446 PRO A C 1
ATOM 3384 O O . PRO A 1 446 ? 1.891 -11.369 -10.461 1.00 68.75 446 PRO A O 1
ATOM 3387 N N . ASP A 1 447 ? 2.066 -13.494 -9.775 1.00 74.06 447 ASP A N 1
ATOM 3388 C CA . ASP A 1 447 ? 0.819 -13.997 -10.374 1.00 74.06 447 ASP A CA 1
ATOM 3389 C C . ASP A 1 447 ? -0.345 -14.095 -9.366 1.00 74.06 447 ASP A C 1
ATOM 3391 O O . ASP A 1 447 ? -1.467 -14.448 -9.734 1.00 74.06 447 ASP A O 1
ATOM 3395 N N . GLY A 1 448 ? -0.092 -13.790 -8.091 1.00 78.75 448 GLY A N 1
ATOM 3396 C CA . GLY A 1 448 ? -1.032 -13.910 -6.980 1.00 78.75 448 GLY A CA 1
ATOM 3397 C C . GLY A 1 448 ? -0.534 -14.854 -5.886 1.00 78.75 448 GLY A C 1
ATOM 3398 O O . GLY A 1 448 ? 0.614 -15.302 -5.877 1.00 78.75 448 GLY A O 1
ATOM 3399 N N . ILE A 1 449 ? -1.410 -15.183 -4.939 1.00 83.56 449 ILE A N 1
ATOM 3400 C CA . ILE A 1 449 ? -1.057 -16.070 -3.828 1.00 83.56 449 ILE A CA 1
ATOM 3401 C C . ILE A 1 449 ? -1.073 -17.525 -4.308 1.00 83.56 449 ILE A C 1
ATOM 3403 O O . ILE A 1 449 ? -2.121 -18.066 -4.664 1.00 83.56 449 ILE A O 1
ATOM 3407 N N . VAL A 1 450 ? 0.086 -18.175 -4.272 1.00 88.06 450 VAL A N 1
ATOM 3408 C CA . VAL A 1 450 ? 0.221 -19.621 -4.441 1.00 88.06 450 VAL A CA 1
ATOM 3409 C C . VAL A 1 450 ? 0.162 -20.262 -3.063 1.00 88.06 450 VAL A C 1
ATOM 3411 O O . VAL A 1 450 ? 1.073 -20.129 -2.247 1.00 88.06 450 VAL A O 1
ATOM 3414 N N . TYR A 1 451 ? -0.940 -20.949 -2.784 1.00 90.31 451 TYR A N 1
ATOM 3415 C CA . TYR A 1 451 ? -1.113 -21.670 -1.530 1.00 90.31 451 TYR A CA 1
ATOM 3416 C C . TYR A 1 451 ? -0.259 -22.939 -1.514 1.00 90.31 451 TYR A C 1
ATOM 3418 O O . TYR A 1 451 ? -0.337 -23.765 -2.425 1.00 90.31 451 TYR A O 1
ATOM 3426 N N . GLU A 1 452 ? 0.540 -23.102 -0.462 1.00 86.31 452 GLU A N 1
ATOM 3427 C CA . GLU A 1 452 ? 1.437 -24.244 -0.294 1.00 86.31 452 GLU A CA 1
ATOM 3428 C C . GLU A 1 452 ? 1.098 -25.008 0.990 1.00 86.31 452 GLU A C 1
ATOM 3430 O O . GLU A 1 452 ? 0.781 -24.422 2.032 1.00 86.31 452 GLU A O 1
ATOM 3435 N N . ALA A 1 453 ? 1.179 -26.337 0.911 1.00 94.56 453 ALA A N 1
ATOM 3436 C CA . ALA A 1 453 ? 1.111 -27.200 2.084 1.00 94.56 453 ALA A CA 1
ATOM 3437 C C . ALA A 1 453 ? 2.411 -27.133 2.883 1.00 94.56 453 ALA A C 1
ATOM 3439 O O . ALA A 1 453 ? 3.487 -26.982 2.304 1.00 94.56 453 ALA A O 1
ATOM 3440 N N . GLY A 1 454 ? 2.323 -27.359 4.192 1.00 95.69 454 GLY A N 1
ATOM 3441 C CA . GLY A 1 454 ? 3.506 -27.447 5.048 1.00 95.69 454 GLY A CA 1
ATOM 3442 C C . GLY A 1 454 ? 4.034 -26.099 5.545 1.00 95.69 454 GLY A C 1
ATOM 3443 O O . GLY A 1 454 ? 5.082 -26.070 6.187 1.00 95.69 454 GLY A O 1
ATOM 3444 N N . THR A 1 455 ? 3.336 -24.985 5.288 1.00 95.75 455 THR A N 1
ATOM 3445 C CA . THR A 1 455 ? 3.667 -23.694 5.908 1.00 95.75 455 THR A CA 1
ATOM 3446 C C . THR A 1 455 ? 3.428 -23.810 7.404 1.00 95.75 455 THR A C 1
ATOM 3448 O O . THR A 1 455 ? 2.313 -24.124 7.824 1.00 95.75 455 THR A O 1
ATOM 3451 N N . ARG A 1 456 ? 4.454 -23.570 8.222 1.00 97.62 456 ARG A N 1
ATOM 3452 C CA . ARG A 1 456 ? 4.334 -23.701 9.675 1.00 97.62 456 ARG A CA 1
ATOM 3453 C C . ARG A 1 456 ? 3.643 -22.473 10.239 1.00 97.62 456 ARG A C 1
ATOM 3455 O O . ARG A 1 456 ? 4.137 -21.361 10.058 1.00 97.62 456 ARG A O 1
ATOM 3462 N N . ILE A 1 457 ? 2.549 -22.690 10.952 1.00 98.12 457 ILE A N 1
ATOM 3463 C CA . ILE A 1 457 ? 1.787 -21.659 11.646 1.00 98.12 457 ILE A CA 1
ATOM 3464 C C . ILE A 1 457 ? 2.060 -21.777 13.141 1.00 98.12 457 ILE A C 1
ATOM 3466 O O . ILE A 1 457 ? 2.020 -22.877 13.689 1.00 98.12 457 ILE A O 1
ATOM 3470 N N . ASN A 1 458 ? 2.324 -20.650 13.795 1.00 98.00 458 ASN A N 1
ATOM 3471 C CA . ASN A 1 458 ? 2.333 -20.509 15.245 1.00 98.00 458 ASN A CA 1
ATOM 3472 C C . ASN A 1 458 ? 1.310 -19.441 15.625 1.00 98.00 458 ASN A C 1
ATOM 3474 O O . ASN A 1 458 ? 1.284 -18.373 15.019 1.00 98.00 458 ASN A O 1
ATOM 3478 N N . ILE A 1 459 ? 0.480 -19.726 16.618 1.00 98.31 459 ILE A N 1
ATOM 3479 C CA . ILE A 1 459 ? -0.525 -18.809 17.144 1.00 98.31 459 ILE A CA 1
ATOM 3480 C C . ILE A 1 459 ? -0.214 -18.591 18.617 1.00 98.31 459 ILE A C 1
ATOM 3482 O O . ILE A 1 459 ? -0.145 -19.544 19.395 1.00 98.31 459 ILE A O 1
ATOM 3486 N N . ASN A 1 460 ? -0.011 -17.333 18.986 1.00 98.06 460 ASN A N 1
ATOM 3487 C CA . ASN A 1 460 ? 0.101 -16.906 20.368 1.00 98.06 460 ASN A CA 1
ATOM 3488 C C . ASN A 1 460 ? -1.179 -16.166 20.755 1.00 98.06 460 ASN A C 1
ATOM 3490 O O . ASN A 1 460 ? -1.614 -15.283 20.018 1.00 98.06 460 ASN A O 1
ATOM 3494 N N . VAL A 1 461 ? -1.771 -16.549 21.881 1.00 97.62 461 VAL A N 1
ATOM 3495 C CA . VAL A 1 461 ? -3.028 -15.992 22.385 1.00 97.62 461 VAL A CA 1
ATOM 3496 C C . VAL A 1 461 ? -2.790 -15.453 23.792 1.00 97.62 461 VAL A C 1
ATOM 3498 O O . VAL A 1 461 ? -2.183 -16.142 24.615 1.00 97.62 461 VAL A O 1
ATOM 3501 N N . SER A 1 462 ? -3.251 -14.233 24.065 1.00 97.38 462 SER A N 1
ATOM 3502 C CA . SER A 1 462 ? -3.386 -13.689 25.423 1.00 97.38 462 SER A CA 1
ATOM 3503 C C . SER A 1 462 ? -4.854 -13.506 25.781 1.00 97.38 462 SER A C 1
ATOM 3505 O O . SER A 1 462 ? -5.652 -13.174 24.909 1.00 97.38 462 SER A O 1
ATOM 3507 N N . ASN A 1 463 ? -5.179 -13.710 27.065 1.00 96.50 463 ASN A N 1
ATOM 3508 C CA . ASN A 1 463 ? -6.539 -13.644 27.623 1.00 96.50 463 ASN A CA 1
ATOM 3509 C C . ASN A 1 463 ? -7.492 -14.721 27.061 1.00 96.50 463 ASN A C 1
ATOM 3511 O O . ASN A 1 463 ? -8.701 -14.529 26.947 1.00 96.50 463 ASN A O 1
ATOM 3515 N N . GLY A 1 464 ? -6.931 -15.861 26.658 1.00 96.56 464 GLY A N 1
ATOM 3516 C CA . GLY A 1 464 ? -7.687 -16.996 26.156 1.00 96.56 464 GLY A CA 1
ATOM 3517 C C . GLY A 1 464 ? -6.818 -18.225 25.919 1.00 96.56 464 GLY A C 1
ATOM 3518 O O . GLY A 1 464 ? -5.589 -18.191 26.028 1.00 96.56 464 GLY A O 1
ATOM 3519 N N . ASP A 1 465 ? -7.479 -19.305 25.522 1.00 97.69 465 ASP A N 1
ATOM 3520 C CA . ASP A 1 465 ? -6.876 -20.595 25.204 1.00 97.69 465 ASP A CA 1
ATOM 3521 C C . ASP A 1 465 ? -6.967 -20.894 23.699 1.00 97.69 465 ASP A C 1
ATOM 3523 O O . ASP A 1 465 ? -7.942 -20.546 23.031 1.00 97.69 465 ASP A O 1
ATOM 3527 N N . VAL A 1 466 ? -5.967 -21.598 23.160 1.00 98.00 466 VAL A N 1
ATOM 3528 C CA . VAL A 1 466 ? -5.959 -22.117 21.781 1.00 98.00 466 VAL A CA 1
ATOM 3529 C C . VAL A 1 466 ? -5.727 -23.627 21.786 1.00 98.00 466 VAL A C 1
ATOM 3531 O O . VAL A 1 466 ? -4.789 -24.104 22.426 1.00 98.00 466 VAL A O 1
ATOM 3534 N N . ASP A 1 467 ? -6.561 -24.380 21.062 1.00 97.62 467 ASP A N 1
ATOM 3535 C CA . ASP A 1 467 ? -6.499 -25.853 21.044 1.00 97.62 467 ASP A CA 1
ATOM 3536 C C . ASP A 1 467 ? -5.165 -26.350 20.460 1.00 97.62 467 ASP A C 1
ATOM 3538 O O . ASP A 1 467 ? -4.428 -27.106 21.097 1.00 97.62 467 ASP A O 1
ATOM 3542 N N . ASP A 1 468 ? -4.832 -25.871 19.261 1.00 97.69 468 ASP A N 1
ATOM 3543 C CA . ASP A 1 468 ? -3.557 -26.111 18.584 1.00 97.69 468 ASP A CA 1
ATOM 3544 C C . ASP A 1 468 ? -2.831 -24.775 18.352 1.00 97.69 468 ASP A C 1
ATOM 3546 O O . ASP A 1 468 ? -3.126 -24.053 17.398 1.00 97.69 468 ASP A O 1
ATOM 3550 N N . SER A 1 469 ? -1.861 -24.441 19.213 1.00 97.44 469 SER A N 1
ATOM 3551 C CA . SER A 1 469 ? -1.038 -23.218 19.098 1.00 97.44 469 SER A CA 1
ATOM 3552 C C . SER A 1 469 ? -0.001 -23.270 17.974 1.00 97.44 469 SER A C 1
ATOM 3554 O O . SER A 1 469 ? 0.687 -22.287 17.706 1.00 97.44 469 SER A O 1
ATOM 3556 N N . SER A 1 470 ? 0.157 -24.418 17.313 1.00 97.94 470 SER A N 1
ATOM 3557 C CA . SER A 1 470 ? 1.015 -24.546 16.139 1.00 97.94 470 SER A CA 1
ATOM 3558 C C . SER A 1 470 ? 0.574 -25.693 15.238 1.00 97.94 470 SER A C 1
ATOM 3560 O O . SER A 1 470 ? -0.010 -26.672 15.702 1.00 97.94 470 SER A O 1
ATOM 3562 N N . GLY A 1 471 ? 0.895 -25.595 13.952 1.00 97.81 471 GLY A N 1
ATOM 3563 C CA . GLY A 1 471 ? 0.644 -26.652 12.981 1.00 97.81 471 GLY A CA 1
ATOM 3564 C C . GLY A 1 471 ? 1.190 -26.320 11.601 1.00 97.81 471 GLY A C 1
ATOM 3565 O O . GLY A 1 471 ? 1.995 -25.406 11.441 1.00 97.81 471 GLY A O 1
ATOM 3566 N N . GLU A 1 472 ? 0.769 -27.085 10.603 1.00 98.06 472 GLU A N 1
ATOM 3567 C CA . GLU A 1 472 ? 1.139 -26.877 9.204 1.00 98.06 472 GLU A CA 1
ATOM 3568 C C . GLU A 1 472 ? -0.119 -26.677 8.359 1.00 98.06 472 GLU A C 1
ATOM 3570 O O . GLU A 1 472 ? -1.153 -27.298 8.622 1.00 98.06 472 GLU A O 1
ATOM 3575 N N . THR A 1 473 ? -0.030 -25.827 7.337 1.00 97.62 473 THR A N 1
ATOM 3576 C CA . THR A 1 473 ? -1.109 -25.657 6.362 1.00 97.62 473 THR A CA 1
ATOM 3577 C C . THR A 1 473 ? -1.346 -26.924 5.543 1.00 97.62 473 THR A C 1
ATOM 3579 O O . THR A 1 473 ? -0.419 -27.673 5.213 1.00 97.62 473 THR A O 1
ATOM 3582 N N . ASP A 1 474 ? -2.603 -27.157 5.175 1.00 97.19 474 ASP A N 1
ATOM 3583 C CA . ASP A 1 474 ? -2.999 -28.239 4.281 1.00 97.19 474 ASP A CA 1
ATOM 3584 C C . ASP A 1 474 ? -2.669 -27.946 2.799 1.00 97.19 474 ASP A C 1
ATOM 3586 O O . ASP A 1 474 ? -2.053 -26.941 2.453 1.00 97.19 474 ASP A O 1
ATOM 3590 N N . ALA A 1 475 ? -3.102 -28.826 1.888 1.00 94.69 475 ALA A N 1
ATOM 3591 C CA . ALA A 1 475 ? -2.889 -28.673 0.442 1.00 94.69 475 ALA A CA 1
ATOM 3592 C C . ALA A 1 475 ? -3.509 -27.409 -0.181 1.00 94.69 475 ALA A C 1
ATOM 3594 O O . ALA A 1 475 ? -3.181 -27.089 -1.321 1.00 94.69 475 ALA A O 1
ATOM 3595 N N . SER A 1 476 ? -4.397 -26.723 0.536 1.00 95.50 476 SER A N 1
ATOM 3596 C CA . SER A 1 476 ? -5.014 -25.461 0.121 1.00 95.50 476 SER A CA 1
ATOM 3597 C C . SER A 1 476 ? -4.394 -24.256 0.835 1.00 95.50 476 SER A C 1
ATOM 3599 O O . SER A 1 476 ? -4.937 -23.160 0.731 1.00 95.50 476 SER A O 1
ATOM 3601 N N . GLY A 1 477 ? -3.294 -24.438 1.576 1.00 96.31 477 GLY A N 1
ATOM 3602 C CA . GLY A 1 477 ? -2.667 -23.377 2.363 1.00 96.31 477 GLY A CA 1
ATOM 3603 C C . GLY A 1 477 ? -3.440 -23.019 3.631 1.00 96.31 477 GLY A C 1
ATOM 3604 O O . GLY A 1 477 ? -3.209 -21.951 4.185 1.00 96.31 477 GLY A O 1
ATOM 3605 N N . ILE A 1 478 ? -4.358 -23.872 4.100 1.00 97.62 478 ILE A N 1
ATOM 3606 C CA . ILE A 1 478 ? -5.242 -23.553 5.226 1.00 97.62 478 ILE A CA 1
ATOM 3607 C C . ILE A 1 478 ? -4.779 -24.277 6.492 1.00 97.62 478 ILE A C 1
ATOM 3609 O O . ILE A 1 478 ? -4.546 -25.485 6.486 1.00 97.62 478 ILE A O 1
ATOM 3613 N N . PHE A 1 479 ? -4.699 -23.540 7.594 1.00 98.06 479 PHE A N 1
ATOM 3614 C CA . PHE A 1 479 ? -4.592 -24.045 8.957 1.00 98.06 479 PHE A CA 1
ATOM 3615 C C . PHE A 1 479 ? -5.816 -23.576 9.753 1.00 98.06 479 PHE A C 1
ATOM 3617 O O . PHE A 1 479 ? -6.212 -22.414 9.679 1.00 98.06 479 PHE A O 1
ATOM 3624 N N . MET A 1 480 ? -6.443 -24.485 10.495 1.00 98.31 480 MET A N 1
ATOM 3625 C CA . MET A 1 480 ? -7.609 -24.188 11.325 1.00 98.31 480 MET A CA 1
ATOM 3626 C C . MET A 1 480 ? -7.369 -24.679 12.744 1.00 98.31 480 MET A C 1
ATOM 3628 O O . MET A 1 480 ? -6.900 -25.798 12.935 1.00 98.31 480 MET A O 1
ATOM 3632 N N . THR A 1 481 ? -7.761 -23.867 13.717 1.00 98.31 481 THR A N 1
ATOM 3633 C CA . THR A 1 481 ? -7.798 -24.230 15.137 1.00 98.31 481 THR A CA 1
ATOM 3634 C C . THR A 1 481 ? -8.959 -23.492 15.804 1.00 98.31 481 THR A C 1
ATOM 3636 O O . THR A 1 481 ? -9.718 -22.783 15.131 1.00 98.31 481 THR A O 1
ATOM 3639 N N . THR A 1 482 ? -9.136 -23.665 17.106 1.00 98.19 482 THR A N 1
ATOM 3640 C CA . THR A 1 482 ? -10.136 -22.935 17.887 1.00 98.19 482 THR A CA 1
ATOM 3641 C C . THR A 1 482 ? -9.484 -22.115 18.983 1.00 98.19 482 THR A C 1
ATOM 3643 O O . THR A 1 482 ? -8.504 -22.549 19.584 1.00 98.19 482 THR A O 1
ATOM 3646 N N . ILE A 1 483 ? -10.045 -20.933 19.224 1.00 97.94 483 ILE A N 1
ATOM 3647 C CA . ILE A 1 483 ? -9.657 -20.005 20.285 1.00 97.94 483 ILE A CA 1
ATOM 3648 C C . ILE A 1 483 ? -10.863 -19.808 21.201 1.00 97.94 483 ILE A C 1
ATOM 3650 O O . ILE A 1 483 ? -11.986 -19.660 20.717 1.00 97.94 483 ILE A O 1
ATOM 3654 N N . THR A 1 484 ? -10.632 -19.821 22.509 1.00 97.69 484 THR A N 1
ATOM 3655 C CA . THR A 1 484 ? -11.649 -19.595 23.541 1.00 97.69 484 THR A CA 1
ATOM 3656 C C . THR A 1 484 ? -11.231 -18.397 24.382 1.00 97.69 484 THR A C 1
ATOM 3658 O O . THR A 1 484 ? -10.109 -18.377 24.873 1.00 97.69 484 THR A O 1
ATOM 3661 N N . LEU A 1 485 ? -12.113 -17.408 24.537 1.00 96.44 485 LEU A N 1
ATOM 3662 C CA . LEU A 1 485 ? -11.913 -16.287 25.462 1.00 96.44 485 LEU A CA 1
ATOM 3663 C C . LEU A 1 485 ? -12.113 -16.765 26.904 1.00 96.44 485 LEU A C 1
ATOM 3665 O O . LEU A 1 485 ? -13.095 -17.466 27.176 1.00 96.44 485 LEU A O 1
ATOM 3669 N N . ASP A 1 486 ? -11.216 -16.370 27.807 1.00 95.19 486 ASP A N 1
ATOM 3670 C CA . ASP A 1 486 ? -11.340 -16.672 29.235 1.00 95.19 486 ASP A CA 1
ATOM 3671 C C . ASP A 1 486 ? -12.593 -16.002 29.836 1.00 95.19 486 ASP A C 1
ATOM 3673 O O . ASP A 1 486 ? -12.978 -14.900 29.447 1.00 95.19 486 ASP A O 1
ATOM 3677 N N . GLU A 1 487 ? -13.256 -16.658 30.797 1.00 90.06 487 GLU A N 1
ATOM 3678 C CA . GLU A 1 487 ? -14.539 -16.184 31.362 1.00 90.06 487 GLU A CA 1
ATOM 3679 C C . GLU A 1 487 ? -14.444 -14.811 32.057 1.00 90.06 487 GLU A C 1
ATOM 3681 O O . GLU A 1 487 ? -15.445 -14.093 32.129 1.00 90.06 487 GLU A O 1
ATOM 3686 N N . ASP A 1 488 ? -13.250 -14.440 32.525 1.00 87.88 488 ASP A N 1
ATOM 3687 C CA . ASP A 1 488 ? -12.974 -13.210 33.276 1.00 87.88 488 ASP A CA 1
ATOM 3688 C C . ASP A 1 488 ? -12.335 -12.103 32.412 1.00 87.88 488 ASP A C 1
ATOM 3690 O O . ASP A 1 488 ? -11.952 -11.056 32.935 1.00 87.88 488 ASP A O 1
ATOM 3694 N N . GLU A 1 489 ? -12.215 -12.314 31.097 1.00 90.00 489 GLU A N 1
ATOM 3695 C CA . GLU A 1 489 ? -11.532 -11.395 30.183 1.00 90.00 489 GLU A CA 1
ATOM 3696 C C . GLU A 1 489 ? -12.508 -10.713 29.209 1.00 90.00 489 GLU A C 1
ATOM 3698 O O . GLU A 1 489 ? -13.557 -11.252 28.840 1.00 90.00 489 GLU A O 1
ATOM 3703 N N . ASN A 1 490 ? -12.178 -9.482 28.796 1.00 85.88 490 ASN A N 1
ATOM 3704 C CA . ASN A 1 490 ? -13.026 -8.679 27.901 1.00 85.88 490 ASN A CA 1
ATOM 3705 C C . ASN A 1 490 ? -12.637 -8.805 26.424 1.00 85.88 490 ASN A C 1
ATOM 3707 O O . ASN A 1 490 ? -13.440 -8.517 25.538 1.00 85.88 490 ASN A O 1
ATOM 3711 N N . GLU A 1 491 ? -11.398 -9.186 26.147 1.00 92.25 491 GLU A N 1
ATOM 3712 C CA . GLU A 1 491 ? -10.877 -9.329 24.795 1.00 92.25 491 GLU A CA 1
ATOM 3713 C C . GLU A 1 491 ? -9.762 -10.366 24.765 1.00 92.25 491 GLU A C 1
ATOM 3715 O O . GLU A 1 491 ? -9.112 -10.616 25.777 1.00 92.25 491 GLU A O 1
ATOM 3720 N N . VAL A 1 492 ? -9.553 -10.952 23.591 1.00 95.56 492 VAL A N 1
ATOM 3721 C CA . VAL A 1 492 ? -8.473 -11.888 23.296 1.00 95.56 492 VAL A CA 1
ATOM 3722 C C . VAL A 1 492 ? -7.592 -11.283 22.207 1.00 95.56 492 VAL A C 1
ATOM 3724 O O . VAL A 1 492 ? -8.094 -10.907 21.143 1.00 95.56 492 VAL A O 1
ATOM 3727 N N . ASP A 1 493 ? -6.284 -11.211 22.456 1.00 97.00 493 ASP A N 1
ATOM 3728 C CA . ASP A 1 493 ? -5.306 -10.797 21.445 1.00 97.00 493 ASP A CA 1
ATOM 3729 C C . ASP A 1 493 ? -4.623 -12.022 20.848 1.00 97.00 493 ASP A C 1
ATOM 3731 O O . ASP A 1 493 ? -4.247 -12.967 21.548 1.00 97.00 493 ASP A O 1
ATOM 3735 N N . ILE A 1 494 ? -4.466 -12.008 19.529 1.00 97.81 494 ILE A N 1
ATOM 3736 C CA . ILE A 1 494 ? -4.036 -13.151 18.735 1.00 97.81 494 ILE A CA 1
ATOM 3737 C C . ILE A 1 494 ? -2.911 -12.702 17.810 1.00 97.81 494 ILE A C 1
ATOM 3739 O O . ILE A 1 494 ? -3.117 -11.886 16.914 1.00 97.81 494 ILE A O 1
ATOM 3743 N N . ILE A 1 495 ? -1.731 -13.294 17.975 1.00 97.69 495 ILE A N 1
ATOM 3744 C CA . ILE A 1 495 ? -0.589 -13.109 17.077 1.00 97.69 495 ILE A CA 1
ATOM 3745 C C . ILE A 1 495 ? -0.414 -14.392 16.272 1.00 97.69 495 ILE A C 1
ATOM 3747 O O . ILE A 1 495 ? -0.058 -15.440 16.817 1.00 97.69 495 ILE A O 1
ATOM 3751 N N . VAL A 1 496 ? -0.653 -14.316 14.965 1.00 97.69 496 VAL A N 1
ATOM 3752 C CA . VAL A 1 496 ? -0.449 -15.424 14.029 1.00 97.69 496 VAL A CA 1
ATOM 3753 C C . VAL A 1 496 ? 0.855 -15.206 13.281 1.00 97.69 496 VAL A C 1
ATOM 3755 O O . VAL A 1 496 ? 1.007 -14.219 12.569 1.00 97.69 496 VAL A O 1
ATOM 3758 N N . GLN A 1 497 ? 1.774 -16.158 13.388 1.00 97.56 497 GLN A N 1
ATOM 3759 C CA . GLN A 1 497 ? 3.033 -16.172 12.658 1.00 97.56 497 GLN A CA 1
ATOM 3760 C C . GLN A 1 497 ? 3.062 -17.345 11.677 1.00 97.56 497 GLN A C 1
ATOM 3762 O O . GLN A 1 497 ? 2.863 -18.495 12.066 1.00 97.56 497 GLN A O 1
ATOM 3767 N N . ALA A 1 498 ? 3.371 -17.073 10.414 1.00 96.56 498 ALA A N 1
ATOM 3768 C CA . ALA A 1 498 ? 3.624 -18.089 9.400 1.00 96.56 498 ALA A CA 1
ATOM 3769 C C . ALA A 1 498 ? 5.117 -18.142 9.065 1.00 96.56 498 ALA A C 1
ATOM 3771 O O . ALA A 1 498 ? 5.783 -17.108 9.034 1.00 96.56 498 ALA A O 1
ATOM 3772 N N . SER A 1 499 ? 5.651 -19.337 8.817 1.00 95.31 499 SER A N 1
ATOM 3773 C CA . SER A 1 499 ? 7.046 -19.531 8.416 1.00 95.31 499 SER A CA 1
ATOM 3774 C C . SER A 1 499 ? 7.221 -20.691 7.439 1.00 95.31 499 SER A C 1
ATOM 3776 O O . SER A 1 499 ? 6.568 -21.730 7.560 1.00 95.31 499 SER A O 1
ATOM 3778 N N . PHE A 1 500 ? 8.133 -20.524 6.484 1.00 92.12 500 PHE A N 1
ATOM 3779 C CA . PHE A 1 500 ? 8.554 -21.583 5.566 1.00 92.12 500 PHE A CA 1
ATOM 3780 C C . PHE A 1 500 ? 9.894 -22.197 5.993 1.00 92.12 500 PHE A C 1
ATOM 3782 O O . PHE A 1 500 ? 10.691 -21.578 6.698 1.00 92.12 500 PHE A O 1
ATOM 3789 N N . ASP A 1 501 ? 10.199 -23.399 5.494 1.00 89.88 501 ASP A N 1
ATOM 3790 C CA . ASP A 1 501 ? 11.496 -24.065 5.706 1.00 89.88 501 ASP A CA 1
ATOM 3791 C C . ASP A 1 501 ? 12.693 -23.271 5.147 1.00 89.88 501 ASP A C 1
ATOM 3793 O O . ASP A 1 501 ? 13.827 -23.467 5.589 1.00 89.88 501 ASP A O 1
ATOM 3797 N N . SER A 1 502 ? 12.439 -22.355 4.207 1.00 84.62 502 SER A N 1
ATOM 3798 C CA . SER A 1 502 ? 13.394 -21.376 3.669 1.00 84.62 502 SER A CA 1
ATOM 3799 C C . SER A 1 502 ? 13.833 -20.320 4.693 1.00 84.62 502 SER A C 1
ATOM 3801 O O . SER A 1 502 ? 14.862 -19.679 4.487 1.00 84.62 502 SER A O 1
ATOM 3803 N N . GLY A 1 503 ? 13.097 -20.150 5.798 1.00 87.44 503 GLY A N 1
ATOM 3804 C CA . GLY A 1 503 ? 13.366 -19.153 6.839 1.00 87.44 503 GLY A CA 1
ATOM 3805 C C . GLY A 1 503 ? 12.607 -17.831 6.682 1.00 87.44 503 GLY A C 1
ATOM 3806 O O . GLY A 1 503 ? 12.783 -16.944 7.512 1.00 87.44 503 GLY A O 1
ATOM 3807 N N . GLU A 1 504 ? 11.765 -17.690 5.657 1.00 87.19 504 GLU A N 1
ATOM 3808 C CA . GLU A 1 504 ? 10.842 -16.554 5.518 1.00 87.19 504 GLU A CA 1
ATOM 3809 C C . GLU A 1 504 ? 9.767 -16.609 6.611 1.00 87.19 504 GLU A C 1
ATOM 3811 O O . GLU A 1 504 ? 9.330 -17.697 6.996 1.00 87.19 504 GLU A O 1
ATOM 3816 N N . THR A 1 505 ? 9.330 -15.443 7.096 1.00 92.69 505 THR A N 1
ATOM 3817 C CA . THR A 1 505 ? 8.295 -15.321 8.132 1.00 92.69 505 THR A CA 1
ATOM 3818 C C . THR A 1 505 ? 7.339 -14.166 7.835 1.00 92.69 505 THR A C 1
ATOM 3820 O O . THR A 1 505 ? 7.790 -13.123 7.367 1.00 92.69 505 THR A O 1
ATOM 3823 N N . ALA A 1 506 ? 6.057 -14.313 8.170 1.00 93.31 506 ALA A N 1
ATOM 3824 C CA . ALA A 1 506 ? 5.082 -13.217 8.239 1.00 93.31 506 ALA A CA 1
ATOM 3825 C C . ALA A 1 506 ? 4.292 -13.284 9.548 1.00 93.31 506 ALA A C 1
ATOM 3827 O O . ALA A 1 506 ? 4.175 -14.356 10.141 1.00 93.31 506 ALA A O 1
ATOM 3828 N N . GLU A 1 507 ? 3.756 -12.147 9.978 1.00 95.56 507 GLU A N 1
ATOM 3829 C CA . GLU A 1 507 ? 3.026 -11.990 11.235 1.00 95.56 507 GLU A CA 1
ATOM 3830 C C . GLU A 1 507 ? 1.758 -11.159 11.007 1.00 95.56 507 GLU A C 1
ATOM 3832 O O . GLU A 1 507 ? 1.769 -10.223 10.204 1.00 95.56 507 GLU A O 1
ATOM 3837 N N . LYS A 1 508 ? 0.663 -11.520 11.681 1.00 95.50 508 LYS A N 1
ATOM 3838 C CA . LYS A 1 508 ? -0.597 -10.771 11.697 1.00 95.50 508 LYS A CA 1
ATOM 3839 C C . LYS A 1 508 ? -1.170 -10.772 13.110 1.00 95.50 508 LYS A C 1
ATOM 3841 O O . LYS A 1 508 ? -1.326 -11.835 13.708 1.00 95.50 508 LYS A O 1
ATOM 3846 N N . GLU A 1 509 ? -1.498 -9.585 13.604 1.00 96.81 509 GLU A N 1
ATOM 3847 C CA . GLU A 1 509 ? -2.134 -9.376 14.905 1.00 96.81 509 GLU A CA 1
ATOM 3848 C C . GLU A 1 509 ? -3.637 -9.138 14.719 1.00 96.81 509 GLU A C 1
ATOM 3850 O O . GLU A 1 509 ? -4.056 -8.466 13.771 1.00 96.81 509 GLU A O 1
ATOM 3855 N N . LEU A 1 510 ? -4.448 -9.719 15.601 1.00 96.12 510 LEU A N 1
ATOM 3856 C CA . LEU A 1 510 ? -5.896 -9.548 15.653 1.00 96.12 510 LEU A CA 1
ATOM 3857 C C . LEU A 1 510 ? -6.337 -9.429 17.113 1.00 96.12 510 LEU A C 1
ATOM 3859 O O . LEU A 1 510 ? -5.754 -10.074 17.979 1.00 96.12 510 LEU A O 1
ATOM 3863 N N . THR A 1 511 ? -7.419 -8.697 17.354 1.00 95.56 511 THR A N 1
ATOM 3864 C CA . THR A 1 511 ? -8.094 -8.640 18.655 1.00 95.56 511 THR A CA 1
ATOM 3865 C C . THR A 1 511 ? -9.569 -8.953 18.442 1.00 95.56 511 THR A C 1
ATOM 3867 O O . THR A 1 511 ? -10.180 -8.437 17.503 1.00 95.56 511 THR A O 1
ATOM 3870 N N . ALA A 1 512 ? -10.146 -9.796 19.295 1.00 93.19 512 ALA A N 1
ATOM 3871 C CA . ALA A 1 512 ? -11.586 -10.029 19.338 1.00 93.19 512 ALA A CA 1
ATOM 3872 C C . ALA A 1 512 ? -12.128 -9.710 20.726 1.00 93.19 512 ALA A C 1
ATOM 3874 O O . ALA A 1 512 ? -11.508 -10.037 21.735 1.00 93.19 512 ALA A O 1
ATOM 3875 N N . ARG A 1 513 ? -13.296 -9.080 20.774 1.00 90.81 513 ARG A N 1
ATOM 3876 C CA . ARG A 1 513 ? -13.936 -8.621 22.006 1.00 90.81 513 ARG A CA 1
ATOM 3877 C C . ARG A 1 513 ? -15.019 -9.593 22.453 1.00 90.81 513 ARG A C 1
ATOM 3879 O O . ARG A 1 513 ? -15.638 -10.283 21.643 1.00 90.81 513 ARG A O 1
ATOM 3886 N N . ARG A 1 514 ? -15.275 -9.606 23.754 1.00 90.38 514 ARG A N 1
ATOM 3887 C CA . ARG A 1 514 ? -16.429 -10.259 24.363 1.00 90.38 514 ARG A CA 1
ATOM 3888 C C . ARG A 1 514 ? -17.728 -9.682 23.800 1.00 90.38 514 ARG A C 1
ATOM 3890 O O . ARG A 1 514 ? -17.797 -8.502 23.454 1.00 90.38 514 ARG A O 1
ATOM 3897 N N . GLU A 1 515 ? -18.772 -10.500 23.727 1.00 85.19 515 GLU A N 1
ATOM 3898 C CA . GLU A 1 515 ? -20.116 -10.002 23.446 1.00 85.19 515 GLU A CA 1
ATOM 3899 C C . GLU A 1 515 ? -20.572 -8.937 24.458 1.00 85.19 515 GLU A C 1
ATOM 3901 O O . GLU A 1 515 ? -20.172 -8.926 25.622 1.00 85.19 515 GLU A O 1
ATOM 3906 N N . ASN A 1 516 ? -21.415 -8.008 24.003 1.00 79.69 516 ASN A N 1
ATOM 3907 C CA . ASN A 1 516 ? -21.807 -6.867 24.819 1.00 79.69 516 ASN A CA 1
ATOM 3908 C C . ASN A 1 516 ? -22.767 -7.290 25.949 1.00 79.69 516 ASN A C 1
ATOM 3910 O O . ASN A 1 516 ? -23.984 -7.307 25.747 1.00 79.69 516 ASN A O 1
ATOM 3914 N N . GLU A 1 517 ? -22.241 -7.516 27.147 1.00 81.06 517 GLU A N 1
ATOM 3915 C CA . GLU A 1 517 ? -22.974 -7.955 28.340 1.00 81.06 517 GLU A CA 1
ATOM 3916 C C . GLU A 1 517 ? -22.884 -6.906 29.462 1.00 81.06 517 GLU A C 1
ATOM 3918 O O . GLU A 1 517 ? -21.878 -6.216 29.604 1.00 81.06 517 GLU A O 1
ATOM 3923 N N . VAL A 1 518 ? -23.948 -6.772 30.263 1.00 81.69 518 VAL A N 1
ATOM 3924 C CA . VAL A 1 518 ? -23.878 -6.067 31.550 1.00 81.69 518 VAL A CA 1
ATOM 3925 C C . VAL A 1 518 ? -24.329 -7.007 32.651 1.00 81.69 518 VAL A C 1
ATOM 3927 O O . VAL A 1 518 ? -25.469 -7.487 32.639 1.00 81.69 518 VAL A O 1
ATOM 3930 N N . LEU A 1 519 ? -23.426 -7.248 33.595 1.00 83.06 519 LEU A N 1
ATOM 3931 C CA . LEU A 1 519 ? -23.601 -8.173 34.701 1.00 83.06 519 LEU A CA 1
ATOM 3932 C C . LEU A 1 519 ? -23.701 -7.390 36.010 1.00 83.06 519 LEU A C 1
ATOM 3934 O O . LEU A 1 519 ? -22.805 -6.618 36.324 1.00 83.06 519 LEU A O 1
ATOM 3938 N N . ILE A 1 520 ? -24.763 -7.591 36.790 1.00 82.06 520 ILE A N 1
ATOM 3939 C CA . ILE A 1 520 ? -24.793 -7.125 38.185 1.00 82.06 520 ILE A CA 1
ATOM 3940 C C . ILE A 1 520 ? -23.970 -8.123 39.002 1.00 82.06 520 ILE A C 1
ATOM 3942 O O . ILE A 1 520 ? -24.283 -9.315 38.999 1.00 82.06 520 ILE A O 1
ATOM 3946 N N . ILE A 1 521 ? -22.906 -7.636 39.639 1.00 85.00 521 ILE A N 1
ATOM 3947 C CA . ILE A 1 521 ? -22.005 -8.419 40.490 1.00 85.00 521 ILE A CA 1
ATOM 3948 C C . ILE A 1 521 ? -22.586 -8.503 41.900 1.00 85.00 521 ILE A C 1
ATOM 3950 O O . ILE A 1 521 ? -22.671 -9.597 42.457 1.00 85.00 521 ILE A O 1
ATOM 3954 N N . ASP A 1 522 ? -22.984 -7.356 42.449 1.00 83.94 522 ASP A N 1
ATOM 3955 C CA . ASP A 1 522 ? -23.444 -7.228 43.827 1.00 83.94 522 ASP A CA 1
ATOM 3956 C C . ASP A 1 522 ? -24.527 -6.150 43.956 1.00 83.94 522 ASP A C 1
ATOM 3958 O O . ASP A 1 522 ? -24.613 -5.223 43.143 1.00 83.94 522 ASP A O 1
ATOM 3962 N N . ARG A 1 523 ? -25.378 -6.289 44.969 1.00 82.06 523 ARG A N 1
ATOM 3963 C CA . ARG A 1 523 ? -26.451 -5.355 45.297 1.00 82.06 523 ARG A CA 1
ATOM 3964 C C . ARG A 1 523 ? -26.738 -5.440 46.787 1.00 82.06 523 ARG A C 1
ATOM 3966 O O . ARG A 1 523 ? -27.269 -6.449 47.239 1.00 82.06 523 ARG A O 1
ATOM 3973 N N . GLU A 1 524 ? -26.487 -4.353 47.498 1.00 83.44 524 GLU A N 1
ATOM 3974 C CA . GLU A 1 524 ? -26.779 -4.207 48.924 1.00 83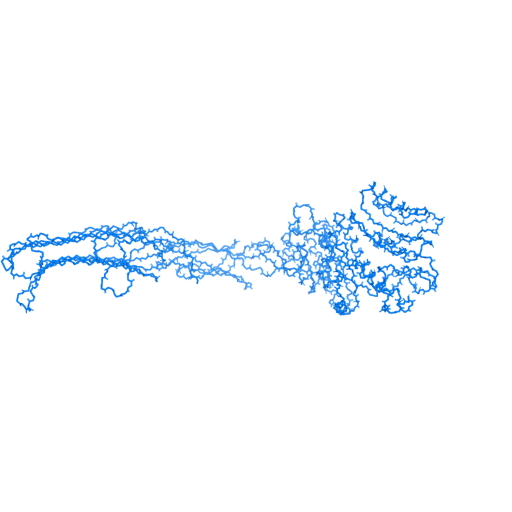.44 524 GLU A CA 1
ATOM 3975 C C . GLU A 1 524 ? -27.815 -3.093 49.107 1.00 83.44 524 GLU A C 1
ATOM 3977 O O . GLU A 1 524 ? -27.756 -2.053 48.442 1.00 83.44 524 GLU A O 1
ATOM 3982 N N . MET A 1 525 ? -28.804 -3.318 49.975 1.00 79.38 525 MET A N 1
ATOM 3983 C CA . MET A 1 525 ? -29.773 -2.287 50.328 1.00 79.38 525 MET A CA 1
ATOM 3984 C C . MET A 1 525 ? -30.010 -2.233 51.830 1.00 79.38 525 MET A C 1
ATOM 3986 O O . MET A 1 525 ? -30.412 -3.212 52.461 1.00 79.38 525 MET A O 1
ATOM 3990 N N . GLU A 1 526 ? -29.860 -1.032 52.372 1.00 80.75 526 GLU A N 1
ATOM 3991 C CA . GLU A 1 526 ? -30.116 -0.730 53.769 1.00 80.75 526 GLU A CA 1
ATOM 3992 C C . GLU A 1 526 ? -31.147 0.397 53.862 1.00 80.75 526 GLU A C 1
ATOM 3994 O O . GLU A 1 526 ? -30.991 1.466 53.278 1.00 80.75 526 GLU A O 1
ATOM 3999 N N . MET A 1 527 ? -32.226 0.181 54.614 1.00 74.00 527 MET A N 1
ATOM 4000 C CA . MET A 1 527 ? -33.207 1.228 54.887 1.00 74.00 527 MET A CA 1
ATOM 4001 C C . MET A 1 527 ? -33.538 1.320 56.364 1.00 74.00 527 MET A C 1
ATOM 4003 O O . MET A 1 527 ? -33.828 0.328 57.037 1.00 74.00 527 MET A O 1
ATOM 4007 N N . GLN A 1 528 ? -33.593 2.548 56.859 1.00 74.69 528 GLN A N 1
ATOM 4008 C CA . GLN A 1 528 ? -33.897 2.858 58.241 1.00 74.69 528 GLN A CA 1
ATOM 4009 C C . GLN A 1 528 ? -34.942 3.967 58.329 1.00 74.69 528 GLN A C 1
ATOM 4011 O O . GLN A 1 528 ? -34.867 4.983 57.647 1.00 74.69 528 GLN A O 1
ATOM 4016 N N . ALA A 1 529 ? -35.916 3.801 59.218 1.00 71.50 529 ALA A N 1
ATOM 4017 C CA . ALA A 1 529 ? -36.846 4.860 59.590 1.00 71.50 529 ALA A CA 1
ATOM 4018 C C . ALA A 1 529 ? -36.916 4.959 61.105 1.00 71.50 529 ALA A C 1
ATOM 4020 O O . ALA A 1 529 ? -37.215 3.980 61.795 1.00 71.50 529 ALA A O 1
ATOM 4021 N N . TYR A 1 530 ? -36.673 6.153 61.639 1.00 74.06 530 TYR A N 1
ATOM 4022 C CA . TYR A 1 530 ? -36.716 6.377 63.073 1.00 74.06 530 TYR A CA 1
ATOM 4023 C C . TYR A 1 530 ? -37.486 7.640 63.442 1.00 74.06 530 TYR A C 1
ATOM 4025 O O . TYR A 1 530 ? -37.405 8.691 62.807 1.00 74.06 530 TYR A O 1
ATOM 4033 N N . THR A 1 531 ? -38.250 7.534 64.528 1.00 67.38 531 THR A N 1
ATOM 4034 C CA . THR A 1 531 ? -38.972 8.660 65.125 1.00 67.38 531 THR A CA 1
ATOM 4035 C C . THR A 1 531 ? -38.507 8.864 66.556 1.00 67.38 531 THR A C 1
ATOM 4037 O O . THR A 1 531 ? -38.437 7.936 67.371 1.00 67.38 531 THR A O 1
ATOM 4040 N N . SER A 1 532 ? -38.185 10.107 66.909 1.00 70.81 532 SER A N 1
ATOM 4041 C CA . SER A 1 532 ? -37.775 10.413 68.274 1.00 70.81 532 SER A CA 1
ATOM 4042 C C . SER A 1 532 ? -38.151 11.823 68.718 1.00 70.81 532 SER A C 1
ATOM 4044 O O . SER A 1 532 ? -38.433 12.729 67.935 1.00 70.81 532 SER A O 1
ATOM 4046 N N . MET A 1 533 ? -38.202 12.005 70.032 1.00 68.25 533 MET A N 1
ATOM 4047 C CA . MET A 1 533 ? -38.494 13.284 70.662 1.00 68.25 533 MET A CA 1
ATOM 4048 C C . MET A 1 533 ? -37.499 13.543 71.776 1.00 68.25 533 MET A C 1
ATOM 4050 O O . MET A 1 533 ? -37.348 12.742 72.696 1.00 68.25 533 MET A O 1
ATOM 4054 N N . SER A 1 534 ? -36.882 14.718 71.754 1.00 69.12 534 SER A N 1
ATOM 4055 C CA . SER A 1 534 ? -36.078 15.224 72.860 1.00 69.12 534 SER A CA 1
ATOM 4056 C C . SER A 1 534 ? -36.753 16.407 73.526 1.00 69.12 534 SER A C 1
ATOM 4058 O O . SER A 1 534 ? -37.370 17.257 72.884 1.00 69.12 534 SER A O 1
ATOM 4060 N N . TYR A 1 535 ? -36.638 16.483 74.846 1.00 66.56 535 TYR A N 1
ATOM 4061 C CA . TYR A 1 535 ? -37.142 17.611 75.614 1.00 66.56 535 TYR A CA 1
ATOM 4062 C C . TYR A 1 535 ? -36.129 18.075 76.658 1.00 66.56 535 TYR A C 1
ATOM 4064 O O . TYR A 1 535 ? -35.400 17.288 77.265 1.00 66.56 535 TYR A O 1
ATOM 4072 N N . ASN A 1 536 ? -36.110 19.390 76.882 1.00 60.72 536 ASN A N 1
ATOM 4073 C CA . ASN A 1 536 ? -35.203 20.040 77.824 1.00 60.72 536 ASN A CA 1
ATOM 4074 C C . ASN A 1 536 ? -35.842 20.122 79.218 1.00 60.72 536 ASN A C 1
ATOM 4076 O O . ASN A 1 536 ? -36.696 20.979 79.473 1.00 60.72 536 ASN A O 1
ATOM 4080 N N . VAL A 1 537 ? -35.424 19.261 80.151 1.00 55.31 537 VAL A N 1
ATOM 4081 C CA . VAL A 1 537 ? -35.939 19.270 81.533 1.00 55.31 537 VAL A CA 1
ATOM 4082 C C . VAL A 1 537 ? -35.019 20.118 82.409 1.00 55.31 537 VAL A C 1
ATOM 4084 O O . VAL A 1 537 ? -34.244 19.600 83.201 1.00 55.31 537 VAL A O 1
ATOM 4087 N N . ASN A 1 538 ? -35.160 21.444 82.315 1.00 54.03 538 ASN A N 1
ATOM 4088 C CA . ASN A 1 538 ? -34.396 22.463 83.061 1.00 54.03 538 ASN A CA 1
ATOM 4089 C C . ASN A 1 538 ? -32.950 22.683 82.564 1.00 54.03 538 ASN A C 1
ATOM 4091 O O . ASN A 1 538 ? -32.076 21.886 82.862 1.00 54.03 538 ASN A O 1
ATOM 4095 N N . GLN A 1 539 ? -32.707 23.815 81.880 1.00 54.28 539 GLN A N 1
ATOM 4096 C CA . GLN A 1 539 ? -31.407 24.473 81.587 1.00 54.28 539 GLN A CA 1
ATOM 4097 C C . GLN A 1 539 ? -30.109 23.617 81.659 1.00 54.28 539 GLN A C 1
ATOM 4099 O O . GLN A 1 539 ? -29.118 24.073 82.232 1.00 54.28 539 GLN A O 1
ATOM 4104 N N . GLY A 1 540 ? -30.069 22.419 81.062 1.00 55.81 540 GLY A N 1
ATOM 4105 C CA . GLY A 1 540 ? -28.845 21.610 81.038 1.00 55.81 540 GLY A CA 1
ATOM 4106 C C . GLY A 1 540 ? -28.990 20.136 80.653 1.00 55.81 540 GLY A C 1
ATOM 4107 O O . GLY A 1 540 ? -28.063 19.619 80.040 1.00 55.81 540 GLY A O 1
ATOM 4108 N N . ASP A 1 541 ? -30.122 19.484 80.948 1.00 57.53 541 ASP A N 1
ATOM 4109 C CA . ASP A 1 541 ? -30.311 18.052 80.657 1.00 57.53 541 ASP A CA 1
ATOM 4110 C C . ASP A 1 541 ? -31.355 17.830 79.540 1.00 57.53 541 ASP A C 1
ATOM 4112 O O . ASP A 1 541 ? -32.553 18.088 79.720 1.00 57.53 541 ASP A O 1
ATOM 4116 N N . ASN A 1 542 ? -30.892 17.327 78.388 1.00 62.66 542 ASN A N 1
ATOM 4117 C CA . ASN A 1 542 ? -31.737 16.813 77.304 1.00 62.66 542 ASN A CA 1
ATOM 4118 C C . ASN A 1 542 ? -32.122 15.363 77.618 1.00 62.66 542 ASN A C 1
ATOM 4120 O O . ASN A 1 542 ? -31.246 14.514 77.792 1.00 62.66 542 ASN A O 1
ATOM 4124 N N . LEU A 1 543 ? -33.418 15.064 77.661 1.00 67.12 543 LEU A N 1
ATOM 4125 C CA . LEU A 1 543 ? -33.911 13.691 77.702 1.00 67.12 543 LEU A CA 1
ATOM 4126 C C . LEU A 1 543 ? -34.514 13.357 76.337 1.00 67.12 543 LEU A C 1
ATOM 4128 O O . LEU A 1 543 ? -35.541 13.919 75.965 1.00 67.12 543 LEU A O 1
ATOM 4132 N N . THR A 1 544 ? -33.856 12.457 75.606 1.00 70.62 544 THR A N 1
ATOM 4133 C CA . THR A 1 544 ? -34.327 11.927 74.320 1.00 70.62 544 THR A CA 1
ATOM 4134 C C . THR A 1 544 ? -35.079 10.623 74.552 1.00 70.62 544 THR A C 1
ATOM 4136 O O . THR A 1 544 ? -34.557 9.702 75.179 1.00 70.62 544 THR A O 1
ATOM 4139 N N . ILE A 1 545 ? -36.312 10.558 74.064 1.00 65.88 545 ILE A N 1
ATOM 4140 C CA . ILE A 1 545 ? -37.113 9.343 73.962 1.00 65.88 545 ILE A CA 1
ATOM 4141 C C . ILE A 1 545 ? -37.147 8.968 72.481 1.00 65.88 545 ILE A C 1
ATOM 4143 O O . ILE A 1 545 ? -37.698 9.708 71.671 1.00 65.88 545 ILE A O 1
ATOM 4147 N N . VAL A 1 546 ? -36.552 7.827 72.141 1.00 65.31 546 VAL A N 1
ATOM 4148 C CA . VAL A 1 546 ? -36.745 7.182 70.835 1.00 65.31 546 VAL A CA 1
ATOM 4149 C C . VAL A 1 546 ? -38.056 6.408 70.911 1.00 65.31 546 VAL A C 1
ATOM 4151 O O . VAL A 1 546 ? -38.261 5.663 71.875 1.00 65.31 546 VAL A O 1
ATOM 4154 N N . PHE A 1 547 ? -38.971 6.659 69.977 1.00 63.06 547 PHE A N 1
ATOM 4155 C CA . PHE A 1 547 ? -40.302 6.056 70.000 1.00 63.06 547 PHE A CA 1
ATOM 4156 C C . PHE A 1 547 ? -40.353 4.770 69.196 1.00 63.06 547 PHE A C 1
ATOM 4158 O O . PHE A 1 547 ? -40.907 3.797 69.698 1.00 63.06 547 PHE A O 1
ATOM 4165 N N . ASP A 1 548 ? -39.755 4.775 68.007 1.00 63.75 548 ASP A N 1
ATOM 4166 C CA . ASP A 1 548 ? -39.652 3.630 67.113 1.00 63.75 548 ASP A CA 1
ATOM 4167 C C . ASP A 1 548 ? -38.407 3.753 66.236 1.00 63.75 548 ASP A C 1
ATOM 4169 O O . ASP A 1 548 ? -38.041 4.852 65.813 1.00 63.75 548 ASP A O 1
ATOM 4173 N N . GLU A 1 549 ? -37.789 2.607 65.974 1.00 72.50 549 GLU A N 1
ATOM 4174 C CA . GLU A 1 549 ? -36.698 2.408 65.026 1.00 72.50 549 GLU A CA 1
ATOM 4175 C C . GLU A 1 549 ? -37.058 1.164 64.211 1.00 72.50 549 GLU A C 1
ATOM 4177 O O . GLU A 1 549 ? -37.314 0.096 64.779 1.00 72.50 549 GLU A O 1
ATOM 4182 N N . ILE A 1 550 ? -37.147 1.331 62.896 1.00 70.12 550 ILE A N 1
ATOM 4183 C CA . ILE A 1 550 ? -37.267 0.249 61.924 1.00 70.12 550 ILE A CA 1
ATOM 4184 C C . ILE A 1 550 ? -35.973 0.241 61.137 1.00 70.12 550 ILE A C 1
ATOM 4186 O O . ILE A 1 550 ? -35.569 1.280 60.618 1.00 70.12 550 ILE A O 1
ATOM 4190 N N . LYS A 1 551 ? -35.352 -0.930 61.055 1.00 73.75 551 LYS A N 1
ATOM 4191 C CA . LYS A 1 551 ? -34.185 -1.175 60.227 1.00 73.75 551 LYS A CA 1
ATOM 4192 C C . LYS A 1 551 ? -34.472 -2.422 59.399 1.00 73.75 551 LYS A C 1
ATOM 4194 O O . LYS A 1 551 ? -34.662 -3.495 59.971 1.00 73.75 551 LYS A O 1
ATOM 4199 N N . SER A 1 552 ? -34.550 -2.224 58.091 1.00 70.06 552 SER A N 1
ATOM 4200 C CA . SER A 1 552 ? -34.696 -3.265 57.086 1.00 70.06 552 SER A CA 1
ATOM 4201 C C . SER A 1 552 ? -33.360 -3.373 56.366 1.00 70.06 552 SER A C 1
ATOM 4203 O O . SER A 1 552 ? -33.035 -2.501 55.564 1.00 70.06 552 SER A O 1
ATOM 4205 N N . ASP A 1 553 ? -32.635 -4.451 56.642 1.00 71.00 553 ASP A N 1
ATOM 4206 C CA . ASP A 1 553 ? -31.445 -4.846 55.890 1.00 71.00 553 ASP A CA 1
ATOM 4207 C C . ASP A 1 553 ? -31.840 -6.030 55.020 1.00 71.00 553 ASP A C 1
ATOM 4209 O O . ASP A 1 553 ? -32.471 -6.969 55.526 1.00 71.00 553 ASP A O 1
ATOM 4213 N N . ASP A 1 554 ? -31.492 -5.986 53.740 1.00 67.69 554 ASP A N 1
ATOM 4214 C CA . ASP A 1 554 ? -31.686 -7.124 52.856 1.00 67.69 554 ASP A CA 1
ATOM 4215 C C . ASP A 1 554 ? -30.413 -7.444 52.074 1.00 67.69 554 ASP A C 1
ATOM 4217 O O . ASP A 1 554 ? -29.914 -6.619 51.311 1.00 67.69 554 ASP A O 1
ATOM 4221 N N . ASP A 1 555 ? -29.938 -8.673 52.282 1.00 65.62 555 ASP A N 1
ATOM 4222 C CA . ASP A 1 555 ? -28.772 -9.273 51.631 1.00 65.62 555 ASP A CA 1
ATOM 4223 C C . ASP A 1 555 ? -29.194 -10.421 50.677 1.00 65.62 555 ASP A C 1
ATOM 4225 O O . ASP A 1 555 ? -28.339 -11.171 50.198 1.00 65.62 555 ASP A O 1
ATOM 4229 N N . ASP A 1 556 ? -30.501 -10.654 50.453 1.00 55.94 556 ASP A N 1
ATOM 4230 C CA . ASP A 1 556 ? -30.988 -11.838 49.727 1.00 55.94 556 ASP A CA 1
ATOM 4231 C C . ASP A 1 556 ? -30.965 -11.694 48.178 1.00 55.94 556 ASP A C 1
ATOM 4233 O O . ASP A 1 556 ? -31.009 -10.612 47.589 1.00 55.94 556 ASP A O 1
ATOM 4237 N N . ASP A 1 557 ? -30.888 -12.864 47.522 1.00 54.59 557 ASP A N 1
ATOM 4238 C CA . ASP A 1 557 ? -30.453 -13.134 46.139 1.00 54.59 557 ASP A CA 1
ATOM 4239 C C . ASP A 1 557 ? -30.828 -12.117 45.020 1.00 54.59 557 ASP A C 1
ATOM 4241 O O . ASP A 1 557 ? -31.970 -11.716 44.783 1.00 54.59 557 ASP A O 1
ATOM 4245 N N . LEU A 1 558 ? -29.793 -11.854 44.218 1.00 59.66 558 LEU A N 1
ATOM 4246 C CA . LEU A 1 558 ? -29.447 -10.679 43.405 1.00 59.66 558 LEU A CA 1
ATOM 4247 C C . LEU A 1 558 ? -30.264 -10.323 42.143 1.00 59.66 558 LEU A C 1
ATOM 4249 O O . LEU A 1 558 ? -29.892 -9.373 41.455 1.00 59.66 558 LEU A O 1
ATOM 4253 N N . PHE A 1 559 ? -31.340 -11.028 41.775 1.00 61.25 559 PHE A N 1
ATOM 4254 C CA . PHE A 1 559 ? -31.854 -10.911 40.388 1.00 61.25 559 PHE A CA 1
ATOM 4255 C C . PHE A 1 559 ? -33.370 -10.827 40.199 1.00 61.25 559 PHE A C 1
ATOM 4257 O O . PHE A 1 559 ? -33.814 -10.574 39.077 1.00 61.25 559 PHE A O 1
ATOM 4264 N N . ASP A 1 560 ? -34.164 -11.001 41.254 1.00 63.91 560 ASP A N 1
ATOM 4265 C CA . ASP A 1 560 ? -35.621 -10.914 41.151 1.00 63.91 560 ASP A CA 1
ATOM 4266 C C . ASP A 1 560 ? -36.141 -9.550 41.618 1.00 63.91 560 ASP A C 1
ATOM 4268 O O . ASP A 1 560 ? -35.532 -8.860 42.441 1.00 63.91 560 ASP A O 1
ATOM 4272 N N . SER A 1 561 ? -37.297 -9.160 41.072 1.00 66.69 561 SER A N 1
ATOM 4273 C CA . SER A 1 561 ? -38.036 -8.011 41.581 1.00 66.69 561 SER A CA 1
ATOM 4274 C C . SER A 1 561 ? -38.429 -8.267 43.028 1.00 66.69 561 SER A C 1
ATOM 4276 O O . SER A 1 561 ? -39.038 -9.304 43.320 1.00 66.69 561 SER A O 1
ATOM 4278 N N . TYR A 1 562 ? -38.121 -7.327 43.906 1.00 73.75 562 TYR A N 1
ATOM 4279 C CA . TYR A 1 562 ? -38.343 -7.487 45.332 1.00 73.75 562 TYR A CA 1
ATOM 4280 C C . TYR A 1 562 ? -39.134 -6.307 45.883 1.00 73.75 562 TYR A C 1
ATOM 4282 O O . TYR A 1 562 ? -38.795 -5.161 45.603 1.00 73.75 562 TYR A O 1
ATOM 4290 N N . GLU A 1 563 ? -40.181 -6.609 46.650 1.00 78.25 563 GLU A N 1
ATOM 4291 C CA . GLU A 1 563 ? -41.014 -5.634 47.350 1.00 78.25 563 GLU A CA 1
ATOM 4292 C C . GLU A 1 563 ? -41.012 -5.987 48.840 1.00 78.25 563 GLU A C 1
ATOM 4294 O O . GLU A 1 563 ? -41.429 -7.087 49.222 1.00 78.25 563 GLU A O 1
ATOM 4299 N N . ASN A 1 564 ? -40.590 -5.052 49.689 1.00 75.81 564 ASN A N 1
ATOM 4300 C CA . ASN A 1 564 ? -40.715 -5.187 51.137 1.00 75.81 564 ASN A CA 1
ATOM 4301 C C . ASN A 1 564 ? -41.369 -3.940 51.732 1.00 75.81 564 ASN A C 1
ATOM 4303 O O . ASN A 1 564 ? -41.220 -2.819 51.251 1.00 75.81 564 ASN A O 1
ATOM 4307 N N . THR A 1 565 ? -42.172 -4.158 52.768 1.00 78.50 565 THR A N 1
ATOM 4308 C CA . THR A 1 565 ? -42.855 -3.106 53.515 1.00 78.50 565 THR A CA 1
ATOM 4309 C C . THR A 1 565 ? -42.789 -3.443 54.993 1.00 78.50 565 THR A C 1
ATOM 4311 O O . THR A 1 565 ? -43.430 -4.393 55.451 1.00 78.50 565 THR A O 1
ATOM 4314 N N . GLU A 1 566 ? -42.087 -2.614 55.754 1.00 75.31 566 GLU A N 1
ATOM 4315 C CA . GLU A 1 566 ? -42.054 -2.689 57.208 1.00 75.31 566 GLU A CA 1
ATOM 4316 C C . GLU A 1 566 ? -42.802 -1.502 57.808 1.00 75.31 566 GLU A C 1
ATOM 4318 O O . GLU A 1 566 ? -42.704 -0.372 57.338 1.00 75.31 566 GLU A O 1
ATOM 4323 N N . GLN A 1 567 ? -43.594 -1.753 58.851 1.00 78.44 567 GLN A N 1
ATOM 4324 C CA . GLN A 1 567 ? -44.367 -0.712 59.520 1.00 78.44 567 GLN A CA 1
ATOM 4325 C C . GLN A 1 567 ? -44.411 -0.958 61.027 1.00 78.44 567 GLN A C 1
ATOM 4327 O O . GLN A 1 567 ? -44.776 -2.044 61.486 1.00 78.44 567 GLN A O 1
ATOM 4332 N N . THR A 1 568 ? -44.124 0.081 61.805 1.00 72.75 568 THR A N 1
ATOM 4333 C CA . THR A 1 568 ? -44.313 0.110 63.257 1.00 72.75 568 THR A CA 1
ATOM 4334 C C . THR A 1 568 ? -45.169 1.305 63.643 1.00 72.75 568 THR A C 1
ATOM 4336 O O . THR A 1 568 ? -45.203 2.335 62.970 1.00 72.75 568 THR A O 1
ATOM 4339 N N . ALA A 1 569 ? -45.936 1.140 64.717 1.00 73.75 569 ALA A N 1
ATOM 4340 C CA . ALA A 1 569 ? -46.744 2.207 65.279 1.00 73.75 569 ALA A CA 1
ATOM 4341 C C . ALA A 1 569 ? -46.791 2.059 66.798 1.00 73.75 569 ALA A C 1
ATOM 4343 O O . ALA A 1 569 ? -47.418 1.125 67.313 1.00 73.75 569 ALA A O 1
ATOM 4344 N N . ASN A 1 570 ? -46.180 2.996 67.520 1.00 74.25 570 ASN A N 1
ATOM 4345 C CA . ASN A 1 570 ? -46.259 3.064 68.969 1.00 74.25 570 ASN A CA 1
ATOM 4346 C C . ASN A 1 570 ? -47.166 4.187 69.447 1.00 74.25 570 ASN A C 1
ATOM 4348 O O . ASN A 1 570 ? -47.148 5.324 68.982 1.00 74.25 570 ASN A O 1
ATOM 4352 N N . GLN A 1 571 ? -47.932 3.865 70.484 1.00 77.06 571 GLN A N 1
ATOM 4353 C CA . GLN A 1 571 ? -48.698 4.836 71.248 1.00 77.06 571 GLN A CA 1
ATOM 4354 C C . GLN A 1 571 ? -48.272 4.766 72.702 1.00 77.06 571 GLN A C 1
ATOM 4356 O O . GLN A 1 571 ? -48.173 3.685 73.289 1.00 77.06 571 GLN A O 1
ATOM 4361 N N . GLY A 1 572 ? -48.062 5.921 73.321 1.00 76.88 572 GLY A N 1
ATOM 4362 C CA . GLY A 1 572 ? -47.634 5.956 74.707 1.00 76.88 572 GLY A CA 1
ATOM 4363 C C . GLY A 1 572 ? -47.970 7.251 75.412 1.00 76.88 572 GLY A C 1
ATOM 4364 O O . GLY A 1 572 ? -48.544 8.182 74.846 1.00 76.88 572 GLY A O 1
ATOM 4365 N N . SER A 1 573 ? -47.617 7.291 76.697 1.00 69.75 573 SER A N 1
ATOM 4366 C CA . SER A 1 573 ? -47.705 8.509 77.484 1.00 69.75 573 SER A CA 1
ATOM 4367 C C . SER A 1 573 ? -46.414 8.781 78.236 1.00 69.75 573 SER A C 1
ATOM 4369 O O . SER A 1 573 ? -45.932 7.937 78.990 1.00 69.75 573 SER A O 1
ATOM 4371 N N . ALA A 1 574 ? -45.868 9.981 78.053 1.00 67.50 574 ALA A N 1
ATOM 4372 C CA . ALA A 1 574 ? -44.695 10.470 78.763 1.00 67.50 574 ALA A CA 1
ATOM 4373 C C . ALA A 1 574 ? -45.009 11.851 79.346 1.00 67.50 574 ALA A C 1
ATOM 4375 O O . ALA A 1 574 ? -45.583 12.702 78.674 1.00 67.50 574 ALA A O 1
ATOM 4376 N N . LEU A 1 575 ? -44.679 12.070 80.625 1.00 66.00 575 LEU A N 1
ATOM 4377 C CA . LEU A 1 575 ? -44.869 13.360 81.312 1.00 66.00 575 LEU A CA 1
ATOM 4378 C C . LEU A 1 575 ? -46.307 13.928 81.244 1.00 66.00 575 LEU A C 1
ATOM 4380 O O . LEU A 1 575 ? -46.515 15.138 81.304 1.00 66.00 575 LEU A O 1
ATOM 4384 N N . GLY A 1 576 ? -47.313 13.051 81.151 1.00 69.12 576 GLY A N 1
ATOM 4385 C CA . GLY A 1 576 ? -48.726 13.434 81.056 1.00 69.12 576 GLY A CA 1
ATOM 4386 C C . GLY A 1 576 ? -49.194 13.823 79.649 1.00 69.12 576 GLY A C 1
ATOM 4387 O O . GLY A 1 576 ? -50.303 14.336 79.523 1.00 69.12 576 GLY A O 1
ATOM 4388 N N . GLN A 1 577 ? -48.372 13.591 78.623 1.00 69.56 577 GLN A N 1
ATOM 4389 C CA . GLN A 1 577 ? -48.714 13.725 77.203 1.00 69.56 577 GLN A CA 1
ATOM 4390 C C . GLN A 1 577 ? -49.059 12.376 76.609 1.00 69.56 577 GLN A C 1
ATOM 4392 O O . GLN A 1 577 ? -48.474 11.390 77.043 1.00 69.56 577 GLN A O 1
ATOM 4397 N N . ASN A 1 578 ? -49.952 12.334 75.624 1.00 78.50 578 ASN A N 1
ATOM 4398 C CA . ASN A 1 578 ? -50.118 11.159 74.777 1.00 78.50 578 ASN A CA 1
ATOM 4399 C C . ASN A 1 578 ? -49.423 11.424 73.442 1.00 78.50 578 ASN A C 1
ATOM 4401 O O . ASN A 1 578 ? -49.586 12.505 72.869 1.00 78.50 578 ASN A O 1
ATOM 4405 N N . TYR A 1 579 ? -48.678 10.440 72.958 1.00 75.56 579 TYR A N 1
ATOM 4406 C CA . TYR A 1 579 ? -48.068 10.463 71.635 1.00 75.56 579 TYR A CA 1
ATOM 4407 C C . TYR A 1 579 ? -48.531 9.252 70.826 1.00 75.56 579 TYR A C 1
ATOM 4409 O O . TYR A 1 579 ? -48.800 8.188 71.396 1.00 75.56 579 TYR A O 1
ATOM 4417 N N . SER A 1 580 ? -48.614 9.436 69.513 1.00 77.44 580 SER A N 1
ATOM 4418 C CA . SER A 1 580 ? -48.650 8.373 68.514 1.00 77.44 580 SER A CA 1
ATOM 4419 C C . SER A 1 580 ? -47.476 8.617 67.578 1.00 77.44 580 SER A C 1
ATOM 4421 O O . SER A 1 580 ? -47.325 9.731 67.090 1.00 77.44 580 SER A O 1
ATOM 4423 N N . ALA A 1 581 ? -46.633 7.618 67.377 1.00 74.31 581 ALA A N 1
ATOM 4424 C CA . ALA A 1 581 ? -45.573 7.645 66.385 1.00 74.31 581 ALA A CA 1
ATOM 4425 C C . ALA A 1 581 ? -45.755 6.436 65.471 1.00 74.31 581 ALA A C 1
ATOM 4427 O O . ALA A 1 581 ? -46.119 5.361 65.949 1.00 74.31 581 ALA A O 1
ATOM 4428 N N . SER A 1 582 ? -45.539 6.609 64.177 1.00 75.44 582 SER A N 1
ATOM 4429 C CA . SER A 1 582 ? -45.429 5.504 63.236 1.00 75.44 582 SER A CA 1
ATOM 4430 C C . SER A 1 582 ? -44.259 5.732 62.307 1.00 75.44 582 SER A C 1
ATOM 4432 O O . SER A 1 582 ? -44.003 6.859 61.897 1.00 75.44 582 SER A O 1
ATOM 4434 N N . ALA A 1 583 ? -43.571 4.652 61.982 1.00 72.69 583 ALA A N 1
ATOM 4435 C CA . ALA A 1 583 ? -42.566 4.616 60.941 1.00 72.69 583 ALA A CA 1
ATOM 4436 C C . ALA A 1 583 ? -42.976 3.536 59.940 1.00 72.69 583 ALA A C 1
ATOM 4438 O O . ALA A 1 583 ? -43.549 2.506 60.314 1.00 72.69 583 ALA A O 1
ATOM 4439 N N . ARG A 1 584 ? -42.721 3.782 58.665 1.00 75.81 584 ARG A N 1
ATOM 4440 C CA . ARG A 1 584 ? -42.919 2.835 57.585 1.00 75.81 584 ARG A CA 1
ATOM 4441 C C . ARG A 1 584 ? -41.787 2.999 56.593 1.00 75.81 584 ARG A C 1
ATOM 4443 O O . ARG A 1 584 ? -41.485 4.112 56.179 1.00 75.81 584 ARG A O 1
ATOM 4450 N N . THR A 1 585 ? -41.214 1.882 56.193 1.00 74.50 585 THR A N 1
ATOM 4451 C CA . THR A 1 585 ? -40.339 1.806 55.034 1.00 74.50 585 THR A CA 1
ATOM 4452 C C . THR A 1 585 ? -41.004 0.892 54.017 1.00 74.50 585 THR A C 1
ATOM 4454 O O . THR A 1 585 ? -41.577 -0.143 54.364 1.00 74.50 585 THR A O 1
ATOM 4457 N N . GLN A 1 586 ? -41.001 1.297 52.760 1.00 79.25 586 GLN A N 1
ATOM 4458 C CA . GLN A 1 586 ? -41.426 0.477 51.641 1.00 79.25 586 GLN A CA 1
ATOM 4459 C C . GLN A 1 586 ? -40.404 0.639 50.534 1.00 79.25 586 GLN A C 1
ATOM 4461 O O . GLN A 1 586 ? -39.949 1.749 50.289 1.00 79.25 586 GLN A O 1
ATOM 4466 N N . TYR A 1 587 ? -40.066 -0.449 49.861 1.00 79.81 587 TYR A N 1
ATOM 4467 C CA . TYR A 1 587 ? -39.266 -0.370 48.655 1.00 79.81 587 TYR A CA 1
ATOM 4468 C C . TYR A 1 587 ? -39.652 -1.433 47.647 1.00 79.81 587 TYR A C 1
ATOM 4470 O O . TYR A 1 587 ? -40.133 -2.506 48.016 1.00 79.81 587 TYR A O 1
ATOM 4478 N N . GLU A 1 588 ? -39.414 -1.110 46.384 1.00 81.50 588 GLU A N 1
ATOM 4479 C CA . GLU A 1 588 ? -39.565 -1.975 45.230 1.00 81.50 588 GLU A CA 1
ATOM 4480 C C . GLU A 1 588 ? -38.306 -1.855 44.362 1.00 81.50 588 GLU A C 1
ATOM 4482 O O . GLU A 1 588 ? -37.858 -0.757 44.038 1.00 81.50 588 GLU A O 1
ATOM 4487 N N . THR A 1 589 ? -37.707 -2.987 43.994 1.00 79.31 589 THR A N 1
ATOM 4488 C CA . THR A 1 589 ? -36.650 -3.034 42.974 1.00 79.31 589 THR A CA 1
ATOM 4489 C C . THR A 1 589 ? -37.131 -3.824 41.775 1.00 79.31 589 THR A C 1
ATOM 4491 O O . THR A 1 589 ? -37.702 -4.906 41.917 1.00 79.31 589 THR A O 1
ATOM 4494 N N . GLN A 1 590 ? -36.851 -3.323 40.578 1.00 83.44 590 GLN A N 1
ATOM 4495 C CA . GLN A 1 590 ? -37.117 -4.014 39.330 1.00 83.44 590 GLN A CA 1
ATOM 4496 C C . GLN A 1 590 ? -35.868 -3.998 38.448 1.00 83.44 590 GLN A C 1
ATOM 4498 O O . GLN A 1 590 ? -35.455 -2.966 37.928 1.00 83.44 590 GLN A O 1
ATOM 4503 N N . VAL A 1 591 ? -35.281 -5.174 38.223 1.00 80.06 591 VAL A N 1
ATOM 4504 C CA . VAL A 1 591 ? -34.236 -5.354 37.210 1.00 80.06 591 VAL A CA 1
ATOM 4505 C C . VAL A 1 591 ? -34.915 -5.711 35.891 1.00 80.06 591 VAL A C 1
ATOM 4507 O O . VAL A 1 591 ? -35.627 -6.709 35.777 1.00 80.06 591 VAL A O 1
ATOM 4510 N N . SER A 1 592 ? -34.730 -4.871 34.879 1.00 81.06 592 SER A N 1
ATOM 4511 C CA . SER A 1 592 ? -35.174 -5.143 33.515 1.00 81.06 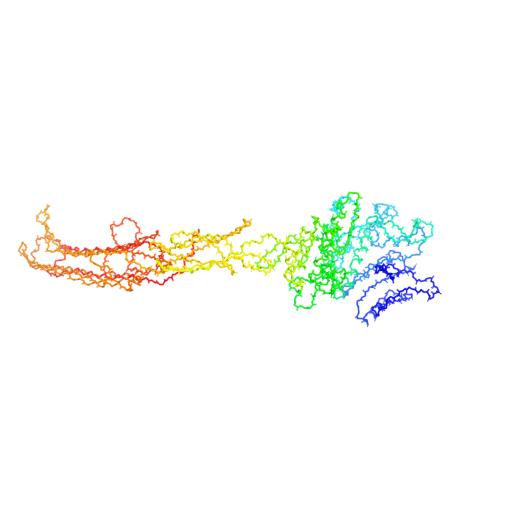592 SER A CA 1
ATOM 4512 C C . SER A 1 592 ? -34.042 -5.811 32.734 1.00 81.06 592 SER A C 1
ATOM 4514 O O . SER A 1 592 ? -32.921 -5.308 32.706 1.00 81.06 592 SER A O 1
ATOM 4516 N N . GLY A 1 593 ? -34.326 -6.958 32.117 1.00 69.88 593 GLY A N 1
ATOM 4517 C CA . GLY A 1 593 ? -33.326 -7.768 31.416 1.00 69.88 593 GLY A CA 1
ATOM 4518 C C . GLY A 1 593 ? -33.456 -9.260 31.724 1.00 69.88 593 GLY A C 1
ATOM 4519 O O . GLY A 1 593 ? -34.213 -9.653 32.607 1.00 69.88 593 GLY A O 1
ATOM 4520 N N . GLY A 1 594 ? -32.760 -10.107 30.963 1.00 62.88 594 GLY A N 1
ATOM 4521 C CA . GLY A 1 594 ? -32.530 -11.510 31.340 1.00 62.88 594 GLY A CA 1
ATOM 4522 C C . GLY A 1 594 ? -31.240 -11.647 32.156 1.00 62.88 594 GLY A C 1
ATOM 4523 O O . GLY A 1 594 ? -30.469 -10.691 32.230 1.00 62.88 594 GLY A O 1
ATOM 4524 N N . GLN A 1 595 ? -30.971 -12.830 32.724 1.00 58.75 595 GLN A N 1
ATOM 4525 C CA . GLN A 1 595 ? -29.635 -13.145 33.257 1.00 58.75 595 GLN A CA 1
ATOM 4526 C C . GLN A 1 595 ? -28.585 -12.860 32.164 1.00 58.75 595 GLN A C 1
ATOM 4528 O O . GLN A 1 595 ? -28.688 -13.434 31.081 1.00 58.75 595 GLN A O 1
ATOM 4533 N N . GLY A 1 596 ? -27.656 -11.934 32.429 1.00 55.47 596 GLY A N 1
ATOM 4534 C CA . GLY A 1 596 ? -26.596 -11.511 31.495 1.00 55.47 596 GLY A CA 1
ATOM 4535 C C . GLY A 1 596 ? -26.952 -10.376 30.520 1.00 55.47 596 GLY A C 1
ATOM 4536 O O . GLY A 1 596 ? -26.165 -10.021 29.653 1.00 55.47 596 GLY A O 1
ATOM 4537 N N . ALA A 1 597 ? -28.140 -9.770 30.606 1.00 66.81 597 ALA A N 1
ATOM 4538 C CA . ALA A 1 597 ? -28.495 -8.645 29.732 1.00 66.81 597 ALA A CA 1
ATOM 4539 C C . ALA A 1 597 ? -29.370 -7.627 30.460 1.00 66.81 597 ALA A C 1
ATOM 4541 O O . ALA A 1 597 ? -30.523 -7.399 30.081 1.00 66.81 597 ALA A O 1
ATOM 4542 N N . VAL A 1 598 ? -28.830 -7.039 31.527 1.00 75.75 598 VAL A N 1
ATOM 4543 C CA . VAL A 1 598 ? -29.518 -5.982 32.271 1.00 75.75 598 VAL A CA 1
ATOM 4544 C C . VAL A 1 598 ? -29.652 -4.749 31.377 1.00 75.75 598 VAL A C 1
ATOM 4546 O O . VAL A 1 598 ? -28.669 -4.136 30.972 1.00 75.75 598 VAL A O 1
ATOM 4549 N N . THR A 1 599 ? -30.891 -4.397 31.042 1.00 79.88 599 THR A N 1
ATOM 4550 C CA . THR A 1 599 ? -31.241 -3.193 30.274 1.00 79.88 599 THR A CA 1
ATOM 4551 C C . THR A 1 599 ? -31.594 -2.016 31.170 1.00 79.88 599 THR A C 1
ATOM 4553 O O . THR A 1 599 ? -31.705 -0.889 30.696 1.00 79.88 599 THR A O 1
ATOM 4556 N N . GLY A 1 600 ? -31.776 -2.263 32.463 1.00 80.69 600 GLY A N 1
ATOM 4557 C CA . GLY A 1 600 ? -31.966 -1.205 33.432 1.00 80.69 600 GLY A CA 1
ATOM 4558 C C . GLY A 1 600 ? -32.384 -1.699 34.803 1.00 80.69 600 GLY A C 1
ATOM 4559 O O . GLY A 1 600 ? -32.843 -2.832 34.946 1.00 80.69 600 GLY A O 1
ATOM 4560 N N . ILE A 1 601 ? -32.228 -0.829 35.789 1.00 79.19 601 ILE A N 1
ATOM 4561 C CA . ILE A 1 601 ? -32.539 -1.066 37.195 1.00 79.19 601 ILE A CA 1
ATOM 4562 C C . ILE A 1 601 ? -33.455 0.071 37.639 1.00 79.19 601 ILE A C 1
ATOM 4564 O O . ILE A 1 601 ? -33.084 1.236 37.527 1.00 79.19 601 ILE A O 1
ATOM 4568 N N . GLU A 1 602 ? -34.653 -0.262 38.094 1.00 84.44 602 GLU A N 1
ATOM 4569 C CA . GLU A 1 602 ? -35.615 0.673 38.673 1.00 84.44 602 GLU A CA 1
ATOM 4570 C C . GLU A 1 602 ? -35.726 0.387 40.172 1.00 84.44 602 GLU A C 1
ATOM 4572 O O . GLU A 1 602 ? -35.735 -0.771 40.598 1.00 84.44 602 GLU A O 1
ATOM 4577 N N . PHE A 1 603 ? -35.720 1.444 40.970 1.00 79.50 603 PHE A N 1
ATOM 4578 C CA . PHE A 1 603 ? -35.754 1.402 42.419 1.00 79.50 603 PHE A CA 1
ATOM 4579 C C . PHE A 1 603 ? -36.688 2.489 42.922 1.00 79.50 603 PHE A C 1
ATOM 4581 O O . PHE A 1 603 ? -36.427 3.675 42.729 1.00 79.50 603 PHE A O 1
ATOM 4588 N N . ASP A 1 604 ? -37.743 2.070 43.601 1.00 79.94 604 ASP A N 1
ATOM 4589 C CA . ASP A 1 604 ? -38.674 2.956 44.272 1.00 79.94 604 ASP A CA 1
ATOM 4590 C C . ASP A 1 604 ? -38.566 2.720 45.777 1.00 79.94 604 ASP A C 1
ATOM 4592 O O . ASP A 1 604 ? -38.701 1.591 46.245 1.00 79.94 604 ASP A O 1
ATOM 4596 N N . ALA A 1 605 ? -38.325 3.774 46.549 1.00 75.31 605 ALA A N 1
ATOM 4597 C CA . ALA A 1 605 ? -38.293 3.715 48.003 1.00 75.31 605 ALA A CA 1
ATOM 4598 C C . ALA A 1 605 ? -39.183 4.794 48.605 1.00 75.31 605 ALA A C 1
ATOM 4600 O O . ALA A 1 605 ? -39.189 5.952 48.188 1.00 75.31 605 ALA A O 1
ATOM 4601 N N . THR A 1 606 ? -39.935 4.407 49.625 1.00 77.12 606 THR A N 1
ATOM 4602 C CA . THR A 1 606 ? -40.793 5.285 50.403 1.00 77.12 606 THR A CA 1
ATOM 4603 C C . THR A 1 606 ? -40.463 5.138 51.876 1.00 77.12 606 THR A C 1
ATOM 4605 O O . THR A 1 606 ? -40.541 4.043 52.437 1.00 77.12 606 THR A O 1
ATOM 4608 N N . VAL A 1 607 ? -40.143 6.253 52.526 1.00 71.81 607 VAL A N 1
ATOM 4609 C CA . VAL A 1 607 ? -39.994 6.304 53.981 1.00 71.81 607 VAL A CA 1
ATOM 4610 C C . VAL A 1 607 ? -41.022 7.278 54.535 1.00 71.81 607 VAL A C 1
ATOM 4612 O O . VAL A 1 607 ? -40.963 8.473 54.259 1.00 71.81 607 VAL A O 1
ATOM 4615 N N . GLU A 1 608 ? -41.972 6.756 55.308 1.00 75.44 608 GLU A N 1
ATOM 4616 C CA . GLU A 1 608 ? -43.008 7.539 55.983 1.00 75.44 608 GLU A CA 1
ATOM 4617 C C . GLU A 1 608 ? -42.743 7.506 57.492 1.00 75.44 608 GLU A C 1
ATOM 4619 O O . GLU A 1 608 ? -42.666 6.444 58.110 1.00 75.44 608 GLU A O 1
ATOM 4624 N N . ALA A 1 609 ? -42.626 8.666 58.123 1.00 69.19 609 ALA A N 1
ATOM 4625 C CA . ALA A 1 609 ? -42.442 8.779 59.561 1.00 69.19 609 ALA A CA 1
ATOM 4626 C C . ALA A 1 609 ? -43.374 9.861 60.114 1.00 69.19 609 ALA A C 1
ATOM 4628 O O . ALA A 1 609 ? -43.235 11.048 59.833 1.00 69.19 609 ALA A O 1
ATOM 4629 N N . GLU A 1 610 ? -44.350 9.453 60.920 1.00 74.06 610 GLU A N 1
ATOM 4630 C CA . GLU A 1 610 ? -45.398 10.322 61.448 1.00 74.06 610 GLU A CA 1
ATOM 4631 C C . GLU A 1 610 ? -45.309 10.392 62.971 1.00 74.06 610 GLU A C 1
ATOM 4633 O O . GLU A 1 610 ? -45.216 9.371 63.653 1.00 74.06 610 GLU A O 1
ATOM 4638 N N . VAL A 1 611 ? -45.379 11.603 63.527 1.00 70.31 611 VAL A N 1
ATOM 4639 C CA . VAL A 1 611 ? -45.530 11.807 64.972 1.00 70.31 611 VAL A CA 1
ATOM 4640 C C . VAL A 1 611 ? -46.695 12.752 65.245 1.00 70.31 611 VAL A C 1
ATOM 4642 O O . VAL A 1 611 ? -46.691 13.928 64.870 1.00 70.31 611 VAL A O 1
ATOM 4645 N N . GLU A 1 612 ? -47.685 12.249 65.974 1.00 76.31 612 GLU A N 1
ATOM 4646 C CA . GLU A 1 612 ? -48.824 13.005 66.479 1.00 76.31 612 GLU A CA 1
ATOM 4647 C C . GLU A 1 612 ? -48.699 13.192 67.998 1.00 76.31 612 GLU A C 1
ATOM 4649 O O . GLU A 1 612 ? -48.633 12.237 68.781 1.00 76.31 612 GLU A O 1
ATOM 4654 N N . LEU A 1 613 ? -48.706 14.451 68.441 1.00 71.94 613 LEU A N 1
ATOM 4655 C CA . LEU A 1 613 ? -48.720 14.807 69.860 1.00 71.94 613 LEU A CA 1
ATOM 4656 C C . LEU A 1 613 ? -50.080 15.381 70.257 1.00 71.94 613 LEU A C 1
ATOM 4658 O O . LEU A 1 613 ? -50.572 16.336 69.653 1.00 71.94 613 LEU A O 1
ATOM 4662 N N . SER A 1 614 ? -50.662 14.866 71.344 1.00 76.50 614 SER A N 1
ATOM 4663 C CA . SER A 1 614 ? -51.927 15.377 71.881 1.00 76.50 614 SER A CA 1
ATOM 4664 C C . SER A 1 614 ? -51.840 15.714 73.377 1.00 76.50 614 SER A C 1
ATOM 4666 O O . SER A 1 614 ? -51.345 14.938 74.195 1.00 76.50 614 SER A O 1
ATOM 4668 N N . GLY A 1 615 ? -52.374 16.891 73.747 1.00 68.50 615 GLY A N 1
ATOM 4669 C CA . GLY A 1 615 ? -52.538 17.316 75.149 1.00 68.50 615 GLY A CA 1
ATOM 4670 C C . GLY A 1 615 ? -51.472 18.258 75.735 1.00 68.50 615 GLY A C 1
ATOM 4671 O O . GLY A 1 615 ? -51.360 18.338 76.962 1.00 68.50 615 GLY A O 1
ATOM 4672 N N . ILE A 1 616 ? -50.713 18.981 74.902 1.00 58.69 616 ILE A N 1
ATOM 4673 C CA . ILE A 1 616 ? -49.509 19.726 75.318 1.00 58.69 616 ILE A CA 1
ATOM 4674 C C . ILE A 1 616 ? -49.845 20.973 76.166 1.00 58.69 616 ILE A C 1
ATOM 4676 O O . ILE A 1 616 ? -50.512 21.886 75.678 1.00 58.69 616 ILE A O 1
ATOM 4680 N N . PRO A 1 617 ? -49.366 21.091 77.423 1.00 58.34 617 PRO A N 1
ATOM 4681 C CA . PRO A 1 617 ? -49.327 22.355 78.140 1.00 58.34 617 PRO A CA 1
ATOM 4682 C C . PRO A 1 617 ? -48.124 23.186 77.658 1.00 58.34 617 PRO A C 1
ATOM 4684 O O . PRO A 1 617 ? -47.018 22.666 77.549 1.00 58.34 617 PRO A O 1
ATOM 4687 N N . ASN A 1 618 ? -48.332 24.488 77.430 1.00 59.47 618 ASN A N 1
ATOM 4688 C CA . ASN A 1 618 ? -47.389 25.473 76.852 1.00 59.47 618 ASN A CA 1
ATOM 4689 C C . ASN A 1 618 ? -46.066 25.729 77.631 1.00 59.47 618 ASN A C 1
ATOM 4691 O O . ASN A 1 618 ? -45.563 26.850 77.618 1.00 59.47 618 ASN A O 1
ATOM 4695 N N . VAL A 1 619 ? -45.525 24.771 78.388 1.00 56.91 619 VAL A N 1
ATOM 4696 C CA . VAL A 1 619 ? -44.481 25.027 79.402 1.00 56.91 619 VAL A CA 1
ATOM 4697 C C . VAL A 1 619 ? -43.131 24.364 79.091 1.00 56.91 619 VAL A C 1
ATOM 4699 O O . VAL A 1 619 ? -42.157 24.666 79.775 1.00 56.91 619 VAL A O 1
ATOM 4702 N N . PHE A 1 620 ? -43.029 23.512 78.066 1.00 63.56 620 PHE A N 1
ATOM 4703 C CA . PHE A 1 620 ? -41.777 22.833 77.705 1.00 63.56 620 PHE A CA 1
ATOM 4704 C C . PHE A 1 620 ? -41.362 23.132 76.266 1.00 63.56 620 PHE A C 1
ATOM 4706 O O . PHE A 1 620 ? -42.195 23.101 75.364 1.00 63.56 620 PHE A O 1
ATOM 4713 N N . ASN A 1 621 ? -40.063 23.362 76.063 1.00 65.62 621 ASN A N 1
ATOM 4714 C CA . ASN A 1 621 ? -39.450 23.310 74.741 1.00 65.62 621 ASN A CA 1
ATOM 4715 C C . ASN A 1 621 ? -39.143 21.840 74.441 1.00 65.62 621 ASN A C 1
ATOM 4717 O O . ASN A 1 621 ? -38.344 21.218 75.149 1.00 65.62 621 ASN A O 1
ATOM 4721 N N . TYR A 1 622 ? -39.794 21.296 73.423 1.00 62.66 622 TYR A N 1
ATOM 4722 C CA . TYR A 1 622 ? -39.531 19.966 72.890 1.00 62.66 622 TYR A CA 1
ATOM 4723 C C . TYR A 1 622 ? -39.083 20.101 71.433 1.00 62.66 622 TYR A C 1
ATOM 4725 O O . TYR A 1 622 ? -39.431 21.069 70.759 1.00 62.66 622 TYR A O 1
ATOM 4733 N N . GLN A 1 623 ? -38.286 19.142 70.983 1.00 67.12 623 GLN A N 1
ATOM 4734 C CA . GLN A 1 623 ? -37.939 18.922 69.589 1.00 67.12 623 GLN A CA 1
ATOM 4735 C C . GLN A 1 623 ? -38.385 17.508 69.258 1.00 67.12 623 GLN A C 1
ATOM 4737 O O . GLN A 1 623 ? -37.977 16.556 69.921 1.00 67.12 623 GLN A O 1
ATOM 4742 N N . VAL A 1 624 ? -39.256 17.384 68.269 1.00 64.31 624 VAL A N 1
ATOM 4743 C CA . VAL A 1 624 ? -39.542 16.097 67.640 1.00 64.31 624 VAL A CA 1
ATOM 4744 C C . VAL A 1 624 ? -38.804 16.103 66.321 1.00 64.31 624 VAL A C 1
ATOM 4746 O O . VAL A 1 624 ? -38.802 17.129 65.630 1.00 64.31 624 VAL A O 1
ATOM 4749 N N . TRP A 1 625 ? -38.179 14.980 66.006 1.00 68.44 625 TRP A N 1
ATOM 4750 C CA . TRP A 1 625 ? -37.703 14.732 64.666 1.00 68.44 625 TRP A CA 1
ATOM 4751 C C . TRP A 1 625 ? -38.069 13.325 64.233 1.00 68.44 625 TRP A C 1
ATOM 4753 O O . TRP A 1 625 ? -38.157 12.382 65.026 1.00 68.44 625 TRP A O 1
ATOM 4763 N N . ALA A 1 626 ? -38.331 13.246 62.948 1.00 66.62 626 ALA A N 1
ATOM 4764 C CA . ALA A 1 626 ? -38.540 12.030 62.207 1.00 66.62 626 ALA A CA 1
ATOM 4765 C C . ALA A 1 626 ? -37.515 12.040 61.080 1.00 66.62 626 ALA A C 1
ATOM 4767 O O . ALA A 1 626 ? -37.175 13.109 60.552 1.00 66.62 626 ALA A O 1
ATOM 4768 N N . SER A 1 627 ? -36.997 10.862 60.784 1.00 74.19 627 SER A N 1
ATOM 4769 C CA . SER A 1 627 ? -35.897 10.709 59.849 1.00 74.19 627 SER A CA 1
ATOM 4770 C C . SER A 1 627 ? -35.922 9.346 59.204 1.00 74.19 627 SER A C 1
ATOM 4772 O O . SER A 1 627 ? -36.343 8.356 59.809 1.00 74.19 627 SER A O 1
ATOM 4774 N N . GLY A 1 628 ? -35.494 9.350 57.955 1.00 72.25 628 GLY A N 1
ATOM 4775 C CA . GLY A 1 628 ? -35.436 8.192 57.096 1.00 72.25 628 GLY A CA 1
ATOM 4776 C C . GLY A 1 628 ? -34.115 8.209 56.363 1.00 72.25 628 GLY A C 1
ATOM 4777 O O . GLY A 1 628 ? -33.786 9.231 55.761 1.00 72.25 628 GLY A O 1
ATOM 4778 N N . ASP A 1 629 ? -33.412 7.089 56.426 1.00 77.44 629 ASP A N 1
ATOM 4779 C CA . ASP A 1 629 ? -32.163 6.866 55.721 1.00 77.44 629 ASP A CA 1
ATOM 4780 C C . ASP A 1 629 ? -32.373 5.674 54.782 1.00 77.44 629 ASP A C 1
ATOM 4782 O O . ASP A 1 629 ? -32.954 4.660 55.177 1.00 77.44 629 ASP A O 1
ATOM 4786 N N . ALA A 1 630 ? -31.961 5.804 53.526 1.00 77.69 630 ALA A N 1
ATOM 4787 C CA . ALA A 1 630 ? -31.986 4.699 52.574 1.00 77.69 630 ALA A CA 1
ATOM 4788 C C .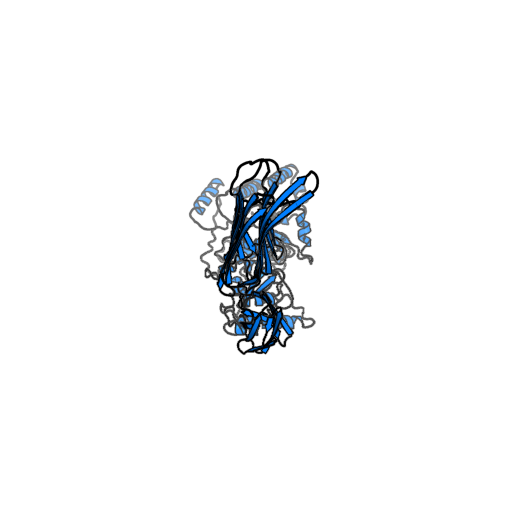 ALA A 1 630 ? -30.690 4.695 51.771 1.00 77.69 630 ALA A C 1
ATOM 4790 O O . ALA A 1 630 ? -30.309 5.721 51.210 1.00 77.69 630 ALA A O 1
ATOM 4791 N N . GLU A 1 631 ? -30.033 3.547 51.720 1.00 84.38 631 GLU A N 1
ATOM 4792 C CA . GLU A 1 631 ? -28.787 3.310 51.009 1.00 84.38 631 GLU A CA 1
ATOM 4793 C C . GLU A 1 631 ? -28.985 2.145 50.036 1.00 84.38 631 GLU A C 1
ATOM 4795 O O . GLU A 1 631 ? -29.463 1.075 50.410 1.00 84.38 631 GLU A O 1
ATOM 4800 N N . LEU A 1 632 ? -28.660 2.381 48.768 1.00 84.25 632 LEU A N 1
ATOM 4801 C CA . LEU A 1 632 ? -28.612 1.373 47.716 1.00 84.25 632 LEU A CA 1
ATOM 4802 C C . LEU A 1 632 ? -27.204 1.365 47.137 1.00 84.25 632 LEU A C 1
ATOM 4804 O O . LEU A 1 632 ? -26.742 2.386 46.630 1.00 84.25 632 LEU A O 1
ATOM 4808 N N . ASP A 1 633 ? -26.574 0.203 47.137 1.00 87.25 633 ASP A N 1
ATOM 4809 C CA . ASP A 1 633 ? -25.292 -0.035 46.499 1.00 87.25 633 ASP A CA 1
ATOM 4810 C C . ASP A 1 633 ? -25.453 -1.102 45.419 1.00 87.25 633 ASP A C 1
ATOM 4812 O O . ASP A 1 633 ? -26.014 -2.168 45.664 1.00 87.25 633 ASP A O 1
ATOM 4816 N N . VAL A 1 634 ? -25.012 -0.802 44.201 1.00 86.94 634 VAL A N 1
ATOM 4817 C CA . VAL A 1 634 ? -25.049 -1.724 43.064 1.00 86.94 634 VAL A CA 1
ATOM 4818 C C . VAL A 1 634 ? -23.669 -1.786 42.433 1.00 86.94 634 VAL A C 1
ATOM 4820 O O . VAL A 1 634 ? -23.217 -0.811 41.828 1.00 86.94 634 VAL A O 1
ATOM 4823 N N . GLU A 1 635 ? -23.035 -2.952 42.488 1.00 89.50 635 GLU A N 1
ATOM 4824 C CA . GLU A 1 635 ? -21.836 -3.258 41.715 1.00 89.50 635 GLU A CA 1
ATOM 4825 C C . GLU A 1 635 ? -22.235 -3.960 40.414 1.00 89.50 635 GLU A C 1
ATOM 4827 O O . GLU A 1 635 ? -22.949 -4.964 40.412 1.00 89.50 635 GLU A O 1
ATOM 4832 N N . PHE A 1 636 ? -21.784 -3.436 39.279 1.00 87.50 636 PHE A N 1
ATOM 4833 C CA . PHE A 1 636 ? -22.036 -4.023 37.971 1.00 87.50 636 PHE A CA 1
ATOM 4834 C C . PHE A 1 636 ? -20.819 -3.907 37.058 1.00 87.50 636 PHE A C 1
ATOM 4836 O O . PHE A 1 636 ? -19.996 -3.003 37.180 1.00 87.50 636 PHE A O 1
ATOM 4843 N N . GLN A 1 637 ? -20.726 -4.823 36.106 1.00 88.25 637 GLN A N 1
ATOM 4844 C CA . GLN A 1 637 ? -19.645 -4.919 35.142 1.00 88.25 637 GLN A CA 1
ATOM 4845 C C . GLN A 1 637 ? -20.184 -4.794 33.727 1.00 88.25 637 GLN A C 1
ATOM 4847 O O . GLN A 1 637 ? -21.184 -5.421 33.376 1.00 88.25 637 GLN A O 1
ATOM 4852 N N . ILE A 1 638 ? -19.512 -3.986 32.915 1.00 86.62 638 ILE A N 1
ATOM 4853 C CA . ILE A 1 638 ? -19.805 -3.827 31.491 1.00 86.62 638 ILE A CA 1
ATOM 4854 C C . ILE A 1 638 ? -18.745 -4.581 30.694 1.00 86.62 638 ILE A C 1
ATOM 4856 O O . ILE A 1 638 ? -17.551 -4.370 30.894 1.00 86.62 638 ILE A O 1
ATOM 4860 N N . TRP A 1 639 ? -19.193 -5.411 29.760 1.00 85.50 639 TRP A N 1
ATOM 4861 C CA . TRP A 1 639 ? -18.370 -6.155 28.815 1.00 85.50 639 TRP A CA 1
ATOM 4862 C C . TRP A 1 639 ? -18.648 -5.714 27.369 1.00 85.50 639 TRP A C 1
ATOM 4864 O O . TRP A 1 639 ? -19.735 -5.221 27.048 1.00 85.50 639 TRP A O 1
ATOM 4874 N N . GLY A 1 640 ? -17.673 -5.928 26.486 1.00 84.69 640 GLY A N 1
ATOM 4875 C CA . GLY A 1 640 ? -17.757 -5.659 25.051 1.00 84.69 640 GLY A CA 1
ATOM 4876 C C . GLY A 1 640 ? -17.496 -4.196 24.688 1.00 84.69 640 GLY A C 1
ATOM 4877 O O . GLY A 1 640 ? -16.391 -3.690 24.869 1.00 84.69 640 GLY A O 1
ATOM 4878 N N . GLU A 1 641 ? -18.484 -3.522 24.110 1.00 83.62 641 GLU A N 1
ATOM 4879 C CA . GLU A 1 641 ? -18.437 -2.118 23.692 1.00 83.62 641 GLU A CA 1
ATOM 4880 C C . GLU A 1 641 ? -18.953 -1.166 24.777 1.00 83.62 641 GLU A C 1
ATOM 4882 O O . GLU A 1 641 ? -19.778 -1.526 25.623 1.00 83.62 641 GLU A O 1
ATOM 4887 N N . ALA A 1 642 ? -18.524 0.097 24.699 1.00 83.00 642 ALA A N 1
ATOM 4888 C CA . ALA A 1 642 ? -19.015 1.148 25.577 1.00 83.00 642 ALA A CA 1
ATOM 4889 C C . ALA A 1 642 ? -20.548 1.299 25.492 1.00 83.00 642 ALA A C 1
ATOM 4891 O O . ALA A 1 642 ? -21.160 1.211 24.421 1.00 83.00 642 ALA A O 1
ATOM 4892 N N . ARG A 1 643 ? -21.192 1.554 26.634 1.00 82.31 643 ARG A N 1
ATOM 4893 C CA . ARG A 1 643 ? -22.653 1.651 26.754 1.00 82.31 643 ARG A CA 1
ATOM 4894 C C . ARG A 1 643 ? -23.084 3.051 27.149 1.00 82.31 643 ARG A C 1
ATOM 4896 O O . ARG A 1 643 ? -22.531 3.645 28.072 1.00 82.31 643 ARG A O 1
ATOM 4903 N N . ALA A 1 644 ? -24.127 3.551 26.486 1.00 83.69 644 ALA A N 1
ATOM 4904 C CA . ALA A 1 644 ? -24.852 4.710 26.986 1.00 83.69 644 ALA A CA 1
ATOM 4905 C C . ALA A 1 644 ? -25.627 4.304 28.240 1.00 83.69 644 ALA A C 1
ATOM 4907 O O . ALA A 1 644 ? -26.433 3.384 28.180 1.00 83.69 644 ALA A O 1
ATOM 4908 N N . VAL A 1 645 ? -25.439 5.004 29.345 1.00 81.69 645 VAL A N 1
ATOM 4909 C CA . VAL A 1 645 ? -26.180 4.812 30.586 1.00 81.69 645 VAL A CA 1
ATOM 4910 C C . VAL A 1 645 ? -26.921 6.099 30.888 1.00 81.69 645 VAL A C 1
ATOM 4912 O O . VAL A 1 645 ? -26.311 7.162 30.967 1.00 81.69 645 VAL A O 1
ATOM 4915 N N . ASN A 1 646 ? -28.242 6.016 31.008 1.00 81.44 646 ASN A N 1
ATOM 4916 C CA . ASN A 1 646 ? -29.065 7.141 31.424 1.00 81.44 646 ASN A CA 1
ATOM 4917 C C . ASN A 1 646 ? -29.447 6.937 32.881 1.00 81.44 646 ASN A C 1
ATOM 4919 O O . ASN A 1 646 ? -30.173 6.001 33.211 1.00 81.44 646 ASN A O 1
ATOM 4923 N N . LEU A 1 647 ? -28.955 7.820 33.738 1.00 81.12 647 LEU A N 1
ATOM 4924 C CA . LEU A 1 647 ? -29.325 7.845 35.142 1.00 81.12 647 LEU A CA 1
ATOM 4925 C C . LEU A 1 647 ? -30.451 8.862 35.319 1.00 81.12 647 LEU A C 1
ATOM 4927 O O . LEU A 1 647 ? -30.237 10.057 35.113 1.00 81.12 647 LEU A O 1
ATOM 4931 N N . ASN A 1 648 ? -31.641 8.377 35.666 1.00 79.31 648 ASN A N 1
ATOM 4932 C CA . ASN A 1 648 ? -32.826 9.182 35.930 1.00 79.31 648 ASN A CA 1
ATOM 4933 C C . ASN A 1 648 ? -33.198 9.058 37.409 1.00 79.31 648 ASN A C 1
ATOM 4935 O O . ASN A 1 648 ? -33.558 7.978 37.859 1.00 79.31 648 ASN A O 1
ATOM 4939 N N . ALA A 1 649 ? -33.138 10.152 38.164 1.00 75.19 649 ALA A N 1
ATOM 4940 C CA . ALA A 1 649 ? -33.552 10.170 39.569 1.00 75.19 649 ALA A CA 1
ATOM 4941 C C . ALA A 1 649 ? -34.630 11.235 39.790 1.00 75.19 649 ALA A C 1
ATOM 4943 O O . ALA A 1 649 ? -34.441 12.395 39.412 1.00 75.19 649 ALA A O 1
ATOM 4944 N N . THR A 1 650 ? -35.742 10.847 40.414 1.00 75.88 650 THR A N 1
ATOM 4945 C CA . THR A 1 650 ? -36.767 11.762 40.930 1.00 75.88 650 THR A CA 1
ATOM 4946 C C . THR A 1 650 ? -36.742 11.696 42.449 1.00 75.88 650 THR A C 1
ATOM 4948 O O . THR A 1 650 ? -36.957 10.637 43.032 1.00 75.88 650 THR A O 1
ATOM 4951 N N . LEU A 1 651 ? -36.452 12.834 43.075 1.00 72.38 651 LEU A N 1
ATOM 4952 C CA . LEU A 1 651 ? -36.213 12.960 44.509 1.00 72.38 651 LEU A CA 1
ATOM 4953 C C . LEU A 1 651 ? -37.148 14.031 45.076 1.00 72.38 651 LEU A C 1
ATOM 4955 O O . LEU A 1 651 ? -37.125 15.164 44.598 1.00 72.38 651 LEU A O 1
ATOM 4959 N N . ASP A 1 652 ? -37.938 13.693 46.098 1.00 74.88 652 ASP A N 1
ATOM 4960 C CA . ASP A 1 652 ? -38.739 14.673 46.860 1.00 74.88 652 ASP A CA 1
ATOM 4961 C C . ASP A 1 652 ? -38.068 15.062 48.197 1.00 74.88 652 ASP A C 1
ATOM 4963 O O . ASP A 1 652 ? -38.721 15.477 49.154 1.00 74.88 652 ASP A O 1
ATOM 4967 N N . THR A 1 653 ? -36.741 14.894 48.300 1.00 71.06 653 THR A N 1
ATOM 4968 C CA . THR A 1 653 ? -35.967 15.154 49.528 1.00 71.06 653 THR A CA 1
ATOM 4969 C C . THR A 1 653 ? -34.913 16.245 49.312 1.00 71.06 653 THR A C 1
ATOM 4971 O O . THR A 1 653 ? -34.367 16.411 48.221 1.00 71.06 653 THR A O 1
ATOM 4974 N N . GLU A 1 654 ? -34.614 17.012 50.368 1.00 71.50 654 GLU A N 1
ATOM 4975 C CA . GLU A 1 654 ? -33.602 18.076 50.306 1.00 71.50 654 GLU A CA 1
ATOM 4976 C C . GLU A 1 654 ? -32.160 17.556 50.450 1.00 71.50 654 GLU A C 1
ATOM 4978 O O . GLU A 1 654 ? -31.250 18.258 50.006 1.00 71.50 654 GLU A O 1
ATOM 4983 N N . ASN A 1 655 ? -31.931 16.355 51.012 1.00 78.00 655 ASN A N 1
ATOM 4984 C CA . ASN A 1 655 ? -30.595 15.751 51.095 1.00 78.00 655 ASN A CA 1
ATOM 4985 C C . ASN A 1 655 ? -30.577 14.342 50.497 1.00 78.00 655 ASN A C 1
ATOM 4987 O O . ASN A 1 655 ? -31.235 13.414 50.969 1.00 78.00 655 ASN A O 1
ATOM 4991 N N . TYR A 1 656 ? -29.760 14.204 49.467 1.00 81.38 656 TYR A N 1
ATOM 4992 C CA . TYR A 1 656 ? -29.453 12.950 48.807 1.00 81.38 656 TYR A CA 1
ATOM 4993 C C . TYR A 1 656 ? -28.028 13.031 48.252 1.00 81.38 656 TYR A C 1
ATOM 4995 O O . TYR A 1 656 ? -27.485 14.129 48.057 1.00 81.38 656 TYR A O 1
ATOM 5003 N N . GLU A 1 657 ? -27.454 11.870 47.974 1.00 84.62 657 GLU A N 1
ATOM 5004 C CA . GLU A 1 657 ? -26.170 11.684 47.316 1.00 84.62 657 GLU A CA 1
ATOM 5005 C C . GLU A 1 657 ? -26.253 10.468 46.387 1.00 84.62 657 GLU A C 1
ATOM 5007 O O . GLU A 1 657 ? -26.696 9.396 46.777 1.00 84.62 657 GLU A O 1
ATOM 5012 N N . VAL A 1 658 ? -25.858 10.644 45.132 1.00 84.50 658 VAL A N 1
ATOM 5013 C CA . VAL A 1 658 ? -25.764 9.594 44.120 1.00 84.50 658 VAL A CA 1
ATOM 5014 C C . VAL A 1 658 ? -24.337 9.594 43.594 1.00 84.50 658 VAL A C 1
ATOM 5016 O O . VAL A 1 658 ? -23.887 10.587 43.016 1.00 84.50 658 VAL A O 1
ATOM 5019 N N . VAL A 1 659 ? -23.630 8.487 43.803 1.00 86.94 659 VAL A N 1
ATOM 5020 C CA . VAL A 1 659 ? -22.237 8.282 43.411 1.00 86.94 659 VAL A CA 1
ATOM 5021 C C . VAL A 1 659 ? -22.143 7.119 42.435 1.00 86.94 659 VAL A C 1
ATOM 5023 O O . VAL A 1 659 ? -22.282 5.966 42.827 1.00 86.94 659 VAL A O 1
ATOM 5026 N N . LEU A 1 660 ? -21.841 7.404 41.171 1.00 88.44 660 LEU A N 1
ATOM 5027 C CA . LEU A 1 660 ? -21.432 6.388 40.201 1.00 88.44 660 LEU A CA 1
ATOM 5028 C C . LEU A 1 660 ? -19.914 6.446 40.033 1.00 88.44 660 LEU A C 1
ATOM 5030 O O . LEU A 1 660 ? -19.383 7.478 39.629 1.00 88.44 660 LEU A O 1
ATOM 5034 N N . SER A 1 661 ? -19.213 5.351 40.311 1.00 89.19 661 SER A N 1
ATOM 5035 C CA . SER A 1 661 ? -17.749 5.282 40.217 1.00 89.19 661 SER A CA 1
ATOM 5036 C C . SER A 1 661 ? -17.271 4.001 39.533 1.00 89.19 661 SER A C 1
ATOM 5038 O O . SER A 1 661 ? -17.859 2.950 39.744 1.00 89.19 661 SER A O 1
ATOM 5040 N N . GLY A 1 662 ? -16.223 4.075 38.709 1.00 88.19 662 GLY A N 1
ATOM 5041 C CA . GLY A 1 662 ? -15.646 2.920 38.001 1.00 88.19 662 GLY A CA 1
ATOM 5042 C C . GLY A 1 662 ? -14.815 3.325 36.781 1.00 88.19 662 GLY A C 1
ATOM 5043 O O . GLY A 1 662 ? -15.115 4.339 36.159 1.00 88.19 662 GLY A O 1
ATOM 5044 N N . GLU A 1 663 ? -13.747 2.586 36.458 1.00 86.25 663 GLU A N 1
ATOM 5045 C CA . GLU A 1 663 ? -12.861 2.804 35.288 1.00 86.25 663 GLU A CA 1
ATOM 5046 C C . GLU A 1 663 ? -12.543 4.279 34.958 1.00 86.25 663 GLU A C 1
ATOM 5048 O O . GLU A 1 663 ? -12.723 4.764 33.840 1.00 86.25 663 GLU A O 1
ATOM 5053 N N . GLY A 1 664 ? -12.118 5.047 35.965 1.00 82.50 664 GLY A N 1
ATOM 5054 C CA . GLY A 1 664 ? -11.783 6.468 35.798 1.00 82.50 664 GLY A CA 1
ATOM 5055 C C . GLY A 1 664 ? -12.984 7.413 35.643 1.00 82.50 664 GLY A C 1
ATOM 5056 O O . GLY A 1 664 ? -12.792 8.623 35.549 1.00 82.50 664 GLY A O 1
ATOM 5057 N N . THR A 1 665 ? -14.210 6.893 35.676 1.00 81.25 665 THR A N 1
ATOM 5058 C CA . THR A 1 665 ? -15.454 7.659 35.795 1.00 81.25 665 THR A CA 1
ATOM 5059 C C . THR A 1 665 ? -15.808 7.807 37.273 1.00 81.25 665 THR A C 1
ATOM 5061 O O . THR A 1 665 ? -15.784 6.838 38.029 1.00 81.25 665 THR A O 1
ATOM 5064 N N . SER A 1 666 ? -16.116 9.027 37.705 1.00 85.38 666 SER A N 1
ATOM 5065 C CA . SER A 1 666 ? -16.687 9.302 39.024 1.00 85.38 666 SER A CA 1
ATOM 5066 C C . SER A 1 666 ? -17.654 10.464 38.897 1.00 85.38 666 SER A C 1
ATOM 5068 O O . SER A 1 666 ? -17.277 11.544 38.441 1.00 85.38 666 SER A O 1
ATOM 5070 N N . ILE A 1 667 ? -18.905 10.219 39.252 1.00 82.69 667 ILE A N 1
ATOM 5071 C CA . ILE A 1 667 ? -19.988 11.188 39.186 1.00 82.69 667 ILE A CA 1
ATOM 5072 C C . ILE A 1 667 ? -20.607 11.217 40.561 1.00 82.69 667 ILE A C 1
ATOM 5074 O O . ILE A 1 667 ? -21.116 10.206 41.029 1.00 82.69 667 ILE A O 1
ATOM 5078 N N . VAL A 1 668 ? -20.539 12.384 41.189 1.00 83.81 668 VAL A N 1
ATOM 5079 C CA . VAL A 1 668 ? -21.159 12.657 42.479 1.00 83.81 668 VAL A CA 1
ATOM 5080 C C . VAL A 1 668 ? -22.206 13.728 42.235 1.00 83.81 668 VAL A C 1
ATOM 5082 O O . VAL A 1 668 ? -21.874 14.859 41.874 1.00 83.81 668 VAL A O 1
ATOM 5085 N N . CYS A 1 669 ? -23.471 13.375 42.414 1.00 81.44 669 CYS A N 1
ATOM 5086 C CA . CYS A 1 669 ? -24.561 14.334 42.433 1.00 81.44 669 CYS A CA 1
ATOM 5087 C C . CYS A 1 669 ? -25.241 14.281 43.797 1.00 81.44 669 CYS A C 1
ATOM 5089 O O . CYS A 1 669 ? -25.682 13.227 44.235 1.00 81.44 669 CYS A O 1
ATOM 5091 N N . GLY A 1 670 ? -25.353 15.418 44.473 1.00 76.31 670 GLY A N 1
ATOM 5092 C CA . GLY A 1 670 ? -26.009 15.462 45.769 1.00 76.31 670 GLY A CA 1
ATOM 5093 C C . GLY A 1 670 ? -26.163 16.875 46.292 1.00 76.31 670 GLY A C 1
ATOM 5094 O O . GLY A 1 670 ? -25.353 17.755 45.994 1.00 76.31 670 GLY A O 1
ATOM 5095 N N . ASN A 1 671 ? -27.193 17.076 47.107 1.00 73.31 671 ASN A N 1
ATOM 5096 C CA . ASN A 1 671 ? -27.427 18.327 47.828 1.00 73.31 671 ASN A CA 1
ATOM 5097 C C . ASN A 1 671 ? -27.041 18.215 49.313 1.00 73.31 671 ASN A C 1
ATOM 5099 O O . ASN A 1 671 ? -27.490 19.004 50.139 1.00 73.31 671 ASN A O 1
ATOM 5103 N N . ASN A 1 672 ? -26.209 17.229 49.665 1.00 68.88 672 ASN A N 1
ATOM 5104 C CA . ASN A 1 672 ? -25.782 17.014 51.038 1.00 68.88 672 ASN A CA 1
ATOM 5105 C C . ASN A 1 672 ? -24.907 18.197 51.527 1.00 68.88 672 ASN A C 1
ATOM 5107 O O . ASN A 1 672 ? -23.777 18.369 51.055 1.00 68.88 672 ASN A O 1
ATOM 5111 N N . PRO A 1 673 ? -25.385 19.014 52.491 1.00 63.22 673 PRO A N 1
ATOM 5112 C CA . PRO A 1 673 ? -24.661 20.186 52.986 1.00 63.22 673 PRO A CA 1
ATOM 5113 C C . PRO A 1 673 ? -23.388 19.831 53.772 1.00 63.22 673 PRO A C 1
ATOM 5115 O O . PRO A 1 673 ? -22.640 20.734 54.154 1.00 63.22 673 PRO A O 1
ATOM 5118 N N . PHE A 1 674 ? -23.152 18.544 54.045 1.00 62.12 674 PHE A N 1
ATOM 5119 C CA . PHE A 1 674 ? -21.980 18.042 54.755 1.00 62.12 674 PHE A CA 1
ATOM 5120 C C . PHE A 1 674 ? -20.803 17.679 53.839 1.00 62.12 674 PHE A C 1
ATOM 5122 O O . PHE A 1 674 ? -19.714 17.421 54.353 1.00 62.12 674 PHE A O 1
ATOM 5129 N N . LEU A 1 675 ? -20.976 17.696 52.513 1.00 63.00 675 LEU A N 1
ATOM 5130 C CA . LEU A 1 675 ? -19.892 17.408 51.572 1.00 63.00 675 LEU A CA 1
ATOM 5131 C C . LEU A 1 675 ? -19.003 18.649 51.370 1.00 63.00 675 LEU A C 1
ATOM 5133 O O . LEU A 1 675 ? -19.465 19.724 50.980 1.00 63.00 675 LEU A O 1
ATOM 5137 N N . GLU A 1 676 ? -17.710 18.507 51.681 1.00 53.44 676 GLU A N 1
ATOM 5138 C CA . GLU A 1 676 ? -16.701 19.560 51.523 1.00 53.44 676 GLU A CA 1
ATOM 5139 C C . GLU A 1 676 ? -16.369 19.759 50.027 1.00 53.44 676 GLU A C 1
ATOM 5141 O O . GLU A 1 676 ? -15.706 18.929 49.418 1.00 53.44 676 GLU A O 1
ATOM 5146 N N . ASP A 1 677 ? -16.808 20.895 49.468 1.00 47.62 677 ASP A N 1
ATOM 5147 C CA . ASP A 1 677 ? -16.424 21.493 48.176 1.00 47.62 677 ASP A CA 1
ATOM 5148 C C . ASP A 1 677 ? -16.760 20.721 46.870 1.00 47.62 677 ASP A C 1
ATOM 5150 O O . ASP A 1 677 ? -16.050 19.811 46.457 1.00 47.62 677 ASP A O 1
ATOM 5154 N N . GLY A 1 678 ? -17.741 21.225 46.097 1.00 54.56 678 GLY A N 1
ATOM 5155 C CA . GLY A 1 678 ? -17.750 21.079 44.624 1.00 54.56 678 GLY A CA 1
ATOM 5156 C C . GLY A 1 678 ? -18.996 20.502 43.942 1.00 54.56 678 GLY A C 1
ATOM 5157 O O . GLY A 1 678 ? -19.043 20.526 42.713 1.00 54.56 678 GLY A O 1
ATOM 5158 N N . ASN A 1 679 ? -20.007 20.038 44.678 1.00 55.66 679 ASN A N 1
ATOM 5159 C CA . ASN A 1 679 ? -21.160 19.371 44.061 1.00 55.66 679 ASN A CA 1
ATOM 5160 C C . ASN A 1 679 ? -22.085 20.332 43.300 1.00 55.66 679 ASN A C 1
ATOM 5162 O O . ASN A 1 679 ? -22.434 21.416 43.778 1.00 55.66 679 ASN A O 1
ATOM 5166 N N . MET A 1 680 ? -22.504 19.910 42.104 1.00 55.19 680 MET A N 1
ATOM 5167 C CA . MET A 1 680 ? -23.616 20.535 41.395 1.00 55.19 680 MET A CA 1
ATOM 5168 C C . MET A 1 680 ? -24.926 20.088 42.061 1.00 55.19 680 MET A C 1
ATOM 5170 O O . MET A 1 680 ? -25.159 18.884 42.151 1.00 55.19 680 MET A O 1
ATOM 5174 N N . PRO A 1 681 ? -25.792 21.010 42.517 1.00 60.03 681 PRO A N 1
ATOM 5175 C CA . PRO A 1 681 ? -27.145 20.643 42.912 1.00 60.03 681 PRO A CA 1
ATOM 5176 C C . PRO A 1 681 ? -27.896 20.183 41.657 1.00 60.03 681 PRO A C 1
ATOM 5178 O O . PRO A 1 681 ? -28.111 20.986 40.745 1.00 60.03 681 PRO A O 1
ATOM 5181 N N . CYS A 1 682 ? -28.259 18.902 41.576 1.00 66.12 682 CYS A N 1
ATOM 5182 C CA . CYS A 1 682 ? -29.054 18.385 40.466 1.00 66.12 682 CYS A CA 1
ATOM 5183 C C . CYS A 1 682 ? -30.507 18.219 40.927 1.00 66.12 682 CYS A C 1
ATOM 5185 O O . CYS A 1 682 ? -30.904 17.166 41.403 1.00 66.12 682 CYS A O 1
ATOM 5187 N N . ASP A 1 683 ? -31.351 19.238 40.763 1.00 58.88 683 ASP A N 1
ATOM 5188 C CA . ASP A 1 683 ? -32.793 19.113 41.070 1.00 58.88 683 ASP A CA 1
ATOM 5189 C C . ASP A 1 683 ? -33.476 17.963 40.280 1.00 58.88 683 ASP A C 1
ATOM 5191 O O . ASP A 1 683 ? -34.574 17.526 40.609 1.00 58.88 683 ASP A O 1
ATOM 5195 N N . SER A 1 684 ? -32.810 17.460 39.234 1.00 63.16 684 SER A N 1
ATOM 5196 C CA . SER A 1 684 ? -33.071 16.187 38.562 1.00 63.16 684 SER A CA 1
ATOM 5197 C C . SER A 1 684 ? -31.766 15.669 37.948 1.00 63.16 684 SER A C 1
ATOM 5199 O O . SER A 1 684 ? -31.077 16.447 37.278 1.00 63.16 684 SER A O 1
ATOM 5201 N N . ILE A 1 685 ? -31.446 14.383 38.107 1.00 63.88 685 ILE A N 1
ATOM 5202 C CA . ILE A 1 685 ? -30.373 13.735 37.338 1.00 63.88 685 ILE A CA 1
ATOM 5203 C C . ILE A 1 685 ? -31.022 13.160 36.082 1.00 63.88 685 ILE A C 1
ATOM 5205 O O . ILE A 1 685 ? -31.927 12.340 36.179 1.00 63.88 685 ILE A O 1
ATOM 5209 N N . SER A 1 686 ? -30.609 13.651 34.919 1.00 70.25 686 SER A N 1
ATOM 5210 C CA . SER A 1 686 ? -30.913 13.075 33.606 1.00 70.25 686 SER A CA 1
ATOM 5211 C C . SER A 1 686 ? -29.635 13.201 32.789 1.00 70.25 686 SER A C 1
ATOM 5213 O O . SER A 1 686 ? -29.541 14.018 31.868 1.00 70.25 686 SER A O 1
ATOM 5215 N N . GLU A 1 687 ? -28.616 12.449 33.189 1.00 69.69 687 GLU A N 1
ATOM 5216 C CA . GLU A 1 687 ? -27.333 12.431 32.496 1.00 69.69 687 GLU A CA 1
ATOM 5217 C C . GLU A 1 687 ? -27.224 11.176 31.638 1.00 69.69 687 GLU A C 1
ATOM 5219 O O . GLU A 1 687 ? -27.440 10.060 32.110 1.00 69.69 687 GLU A O 1
ATOM 5224 N N . SER A 1 688 ? -26.898 11.380 30.362 1.00 77.81 688 SER A N 1
ATOM 5225 C CA . SER A 1 688 ? -26.464 10.316 29.465 1.00 77.81 688 SER A CA 1
ATOM 5226 C C . SER A 1 688 ? -24.948 10.213 29.552 1.00 77.81 688 SER A C 1
ATOM 5228 O O . SER A 1 688 ? -24.231 11.137 29.165 1.00 77.81 688 SER A O 1
ATOM 5230 N N . LEU A 1 689 ? -24.471 9.083 30.046 1.00 84.31 689 LEU A N 1
ATOM 5231 C CA . LEU A 1 689 ? -23.064 8.783 30.263 1.00 84.31 689 LEU A CA 1
ATOM 5232 C C . LEU A 1 689 ? -22.636 7.689 29.301 1.00 84.31 689 LEU A C 1
ATOM 5234 O O . LEU A 1 689 ? -23.442 6.837 28.952 1.00 84.31 689 LEU A O 1
ATOM 5238 N N . VAL A 1 690 ? -21.379 7.692 28.872 1.00 85.69 690 VAL A N 1
ATOM 5239 C CA . VAL A 1 690 ? -20.817 6.574 28.108 1.00 85.69 690 VAL A CA 1
ATOM 5240 C C . VAL A 1 690 ? -19.846 5.851 29.025 1.00 85.69 690 VAL A C 1
ATOM 5242 O O . VAL A 1 690 ? -18.773 6.374 29.319 1.00 85.69 690 VAL A O 1
ATOM 5245 N N . LEU A 1 691 ? -20.249 4.680 29.508 1.00 86.12 691 LEU A N 1
ATOM 5246 C CA . LEU A 1 691 ? -19.413 3.829 30.346 1.00 86.12 691 LEU A CA 1
ATOM 5247 C C . LEU A 1 691 ? -18.641 2.857 29.453 1.00 86.12 691 LEU A C 1
ATOM 5249 O O . LEU A 1 691 ? -19.220 2.241 28.556 1.00 86.12 691 LEU A O 1
ATOM 5253 N N . ARG A 1 692 ? -17.331 2.756 29.671 1.00 87.81 692 ARG A N 1
ATOM 5254 C CA . ARG A 1 692 ? -16.449 1.812 28.973 1.00 87.81 692 ARG A CA 1
ATOM 5255 C C . ARG A 1 692 ? -16.578 0.417 29.604 1.00 87.81 692 ARG A C 1
ATOM 5257 O O . ARG A 1 692 ? -17.200 0.292 30.653 1.00 87.81 692 ARG A O 1
ATOM 5264 N N . PRO A 1 693 ? -16.031 -0.638 28.989 1.00 85.81 693 PRO A N 1
ATOM 5265 C CA . PRO A 1 693 ? -15.951 -1.935 29.650 1.00 85.81 693 PRO A CA 1
ATOM 5266 C C . PRO A 1 693 ? -15.162 -1.852 30.962 1.00 85.81 693 PRO A C 1
ATOM 5268 O O . PRO A 1 693 ? -14.129 -1.184 31.014 1.00 85.81 693 PRO A O 1
ATOM 5271 N N . GLY A 1 694 ? -15.650 -2.531 31.997 1.00 87.88 694 GLY A N 1
ATOM 5272 C CA . GLY A 1 694 ? -15.028 -2.622 33.317 1.00 87.88 694 GLY A CA 1
ATOM 5273 C C . GLY A 1 694 ? -16.031 -2.583 34.467 1.00 87.88 694 GLY A C 1
ATOM 5274 O O . GLY A 1 694 ? -17.232 -2.774 34.260 1.00 87.88 694 GLY A O 1
ATOM 5275 N N . ASN A 1 695 ? -15.523 -2.385 35.685 1.00 88.81 695 ASN A N 1
ATOM 5276 C CA . ASN A 1 695 ? -16.308 -2.492 36.918 1.00 88.81 695 ASN A CA 1
ATOM 5277 C C . ASN A 1 695 ? -16.792 -1.126 37.401 1.00 88.81 695 ASN A C 1
ATOM 5279 O O . ASN A 1 695 ? -16.016 -0.170 37.496 1.00 88.81 695 ASN A O 1
ATOM 5283 N N . TYR A 1 696 ? -18.069 -1.065 37.760 1.00 90.94 696 TYR A N 1
ATOM 5284 C CA . TYR A 1 696 ? -18.754 0.129 38.222 1.00 90.94 696 TYR A CA 1
ATOM 5285 C C . TYR A 1 696 ? -19.518 -0.147 39.508 1.00 90.94 696 TYR A C 1
ATOM 5287 O O . TYR A 1 696 ? -20.062 -1.227 39.712 1.00 90.94 696 TYR A O 1
ATOM 5295 N N . ARG A 1 697 ? -19.593 0.872 40.357 1.00 91.56 697 ARG A N 1
ATOM 5296 C CA . ARG A 1 697 ? -20.360 0.879 41.595 1.00 91.56 697 ARG A CA 1
ATOM 5297 C C . ARG A 1 697 ? -21.237 2.119 41.639 1.00 91.56 697 ARG A C 1
ATOM 5299 O O . ARG A 1 697 ? -20.727 3.238 41.518 1.00 91.56 697 ARG A O 1
ATOM 5306 N N . LEU A 1 698 ? -22.538 1.914 41.790 1.00 88.62 698 LEU A N 1
ATOM 5307 C CA . LEU A 1 698 ? -23.549 2.946 41.972 1.00 88.62 698 LEU A CA 1
ATOM 5308 C C . LEU A 1 698 ? -24.009 2.920 43.429 1.00 88.62 698 LEU A C 1
ATOM 5310 O O . LEU A 1 698 ? -24.703 1.996 43.825 1.00 88.62 698 LEU A O 1
ATOM 5314 N N . ASN A 1 699 ? -23.656 3.951 44.190 1.00 88.00 699 ASN A N 1
ATOM 5315 C CA . ASN A 1 699 ? -24.139 4.167 45.550 1.00 88.00 699 ASN A CA 1
ATOM 5316 C C . ASN A 1 699 ? -25.175 5.290 45.539 1.00 88.00 699 ASN A C 1
ATOM 5318 O O . ASN A 1 699 ? -24.921 6.362 44.987 1.00 88.00 699 ASN A O 1
ATOM 5322 N N . VAL A 1 700 ? -26.332 5.069 46.144 1.00 83.62 700 VAL A N 1
ATOM 5323 C CA . VAL A 1 700 ? -27.394 6.062 46.306 1.00 83.62 700 VAL A CA 1
ATOM 5324 C C . VAL A 1 700 ? -27.735 6.134 47.782 1.00 83.62 700 VAL A C 1
ATOM 5326 O O . VAL A 1 700 ? -28.228 5.165 48.344 1.00 83.62 700 VAL A O 1
ATOM 5329 N N . THR A 1 701 ? -27.506 7.290 48.390 1.00 83.19 701 THR A N 1
ATOM 5330 C CA . THR A 1 701 ? -27.800 7.564 49.795 1.00 83.19 701 THR A CA 1
ATOM 5331 C C . THR A 1 701 ? -28.850 8.664 49.885 1.00 83.19 701 THR A C 1
ATOM 5333 O O . THR A 1 701 ? -28.706 9.747 49.312 1.00 83.19 701 THR A O 1
ATOM 5336 N N . LEU A 1 702 ? -29.919 8.407 50.626 1.00 78.06 702 LEU A N 1
ATOM 5337 C CA . LEU A 1 702 ? -30.935 9.383 50.991 1.00 78.06 702 LEU A CA 1
ATOM 5338 C C . LEU A 1 702 ? -30.857 9.636 52.485 1.00 78.06 702 LEU A C 1
ATOM 5340 O O . LEU A 1 702 ? -30.910 8.686 53.259 1.00 78.06 702 LEU A O 1
ATOM 5344 N N . GLU A 1 703 ? -30.819 10.906 52.878 1.00 78.38 703 GLU A N 1
ATOM 5345 C CA . GLU A 1 703 ? -30.883 11.294 54.285 1.00 78.38 703 GLU A CA 1
ATOM 5346 C C . GLU A 1 703 ? -31.964 12.354 54.486 1.00 78.38 703 GLU A C 1
ATOM 5348 O O . GLU A 1 703 ? -31.870 13.518 54.075 1.00 78.38 703 GLU A O 1
ATOM 5353 N N . GLY A 1 704 ? -33.027 11.959 55.164 1.00 70.44 704 GLY A N 1
ATOM 5354 C CA . GLY A 1 704 ? -34.134 12.834 55.478 1.00 70.44 704 GLY A CA 1
ATOM 5355 C C . GLY A 1 704 ? -34.193 13.141 56.963 1.00 70.44 704 GLY A C 1
ATOM 5356 O O . GLY A 1 704 ? -34.344 12.228 57.765 1.00 70.44 704 GLY A O 1
ATOM 5357 N N . ILE A 1 705 ? -34.134 14.420 57.357 1.00 69.56 705 ILE A N 1
ATOM 5358 C CA . ILE A 1 705 ? -34.383 14.824 58.749 1.00 69.56 705 ILE A CA 1
ATOM 5359 C C . ILE A 1 705 ? -35.337 16.012 58.786 1.00 69.56 705 ILE A C 1
ATOM 5361 O O . ILE A 1 705 ? -35.021 17.096 58.293 1.00 69.56 705 ILE A O 1
ATOM 5365 N N . VAL A 1 706 ? -36.477 15.855 59.461 1.00 68.00 706 VAL A N 1
ATOM 5366 C CA . VAL A 1 706 ? -37.401 16.968 59.718 1.00 68.00 706 VAL A CA 1
ATOM 5367 C C . VAL A 1 706 ? -37.349 17.362 61.184 1.00 68.00 706 VAL A C 1
ATOM 5369 O O . VAL A 1 706 ? -37.727 16.599 62.070 1.00 68.00 706 VAL A O 1
ATOM 5372 N N . PHE A 1 707 ? -36.914 18.596 61.449 1.00 63.84 707 PHE A N 1
ATOM 5373 C CA . PHE A 1 707 ? -36.910 19.179 62.790 1.00 63.84 707 PHE A CA 1
ATOM 5374 C C . PHE A 1 707 ? -38.160 20.028 63.031 1.00 63.84 707 PHE A C 1
ATOM 5376 O O . PHE A 1 707 ? -38.397 21.014 62.330 1.00 63.84 707 PHE A O 1
ATOM 5383 N N . LEU A 1 708 ? -38.905 19.747 64.103 1.00 59.12 708 LEU A N 1
ATOM 5384 C CA . LEU A 1 708 ? -39.943 20.667 64.570 1.00 59.12 708 LEU A CA 1
ATOM 5385 C C . LEU A 1 708 ? -39.331 21.799 65.403 1.00 59.12 708 LEU A C 1
ATOM 5387 O O . LEU A 1 708 ? -38.731 21.567 66.458 1.00 59.12 708 LEU A O 1
ATOM 5391 N N . GLN A 1 709 ? -39.520 23.046 64.958 1.00 58.28 709 GLN A N 1
ATOM 5392 C CA . GLN A 1 709 ? -39.185 24.206 65.781 1.00 58.28 709 GLN A CA 1
ATOM 5393 C C . GLN A 1 709 ? -40.275 24.467 66.841 1.00 58.28 709 GLN A C 1
ATOM 5395 O O . GLN A 1 709 ? -41.464 24.404 66.520 1.00 58.28 709 GLN A O 1
ATOM 5400 N N . PRO A 1 710 ? -39.902 24.828 68.087 1.00 52.66 710 PRO A N 1
ATOM 5401 C CA . PRO A 1 710 ? -40.832 24.993 69.219 1.00 52.66 710 PRO A CA 1
ATOM 5402 C C . PRO A 1 710 ? -41.946 26.042 69.033 1.00 52.66 710 PRO A C 1
ATOM 5404 O O . PRO A 1 710 ? -42.888 26.108 69.827 1.00 52.66 710 PRO A O 1
ATOM 5407 N N . ASP A 1 711 ? -41.830 26.892 68.015 1.00 54.34 711 ASP A N 1
ATOM 5408 C CA . ASP A 1 711 ? -42.606 28.122 67.864 1.00 54.34 711 ASP A CA 1
ATOM 5409 C C . ASP A 1 711 ? -43.958 27.883 67.153 1.00 54.34 711 ASP A C 1
ATOM 5411 O O . ASP A 1 711 ? -44.852 28.734 67.193 1.00 54.34 711 ASP A O 1
ATOM 5415 N N . GLN A 1 712 ? -44.142 26.706 66.545 1.00 53.22 712 GLN A N 1
ATOM 5416 C CA . GLN A 1 712 ? -45.357 26.279 65.838 1.00 53.22 712 GLN A CA 1
ATOM 5417 C C . GLN A 1 712 ? -46.345 25.624 66.830 1.00 53.22 712 GLN A C 1
ATOM 5419 O O . GLN A 1 712 ? -46.545 24.414 66.862 1.00 53.22 712 GLN A O 1
ATOM 5424 N N . GLN A 1 713 ? -46.944 26.429 67.716 1.00 50.75 713 GLN A N 1
ATOM 5425 C CA . GLN A 1 713 ? -47.881 25.958 68.749 1.00 50.75 713 GLN A CA 1
ATOM 5426 C C . GLN A 1 713 ? -49.279 25.621 68.191 1.00 50.75 713 GLN A C 1
ATOM 5428 O O . GLN A 1 713 ? -50.174 26.467 68.207 1.00 50.75 713 GLN A O 1
ATOM 5433 N N . ALA A 1 714 ? -49.511 24.370 67.793 1.00 51.19 714 ALA A N 1
ATOM 5434 C CA . ALA A 1 714 ? -50.832 23.732 67.820 1.00 51.19 714 ALA A CA 1
ATOM 5435 C C . ALA A 1 714 ? -50.680 22.204 67.830 1.00 51.19 714 ALA A C 1
ATOM 5437 O O . ALA A 1 714 ? -49.745 21.675 67.243 1.00 51.19 714 ALA A O 1
ATOM 5438 N N . ALA A 1 715 ? -51.603 21.493 68.485 1.00 56.47 715 ALA A N 1
ATOM 5439 C CA . ALA A 1 715 ? -51.755 20.055 68.278 1.00 56.47 715 ALA A CA 1
ATOM 5440 C C . ALA A 1 715 ? -51.915 19.786 66.772 1.00 56.47 715 ALA A C 1
ATOM 5442 O O . ALA A 1 715 ? -52.777 20.398 66.137 1.00 56.47 715 ALA A O 1
ATOM 5443 N N . GLY A 1 716 ? -51.075 18.919 66.222 1.00 58.91 716 GLY A N 1
ATOM 5444 C CA . GLY A 1 716 ? -51.029 18.630 64.798 1.00 58.91 716 GLY A CA 1
ATOM 5445 C C . GLY A 1 716 ? -50.261 17.343 64.534 1.00 58.91 716 GLY A C 1
ATOM 5446 O O . GLY A 1 716 ? -49.327 17.008 65.265 1.00 58.91 716 GLY A O 1
ATOM 5447 N N . THR A 1 717 ? -50.701 16.633 63.506 1.00 62.97 717 THR A N 1
ATOM 5448 C CA . THR A 1 717 ? -49.957 15.558 62.859 1.00 62.97 717 THR A CA 1
ATOM 5449 C C . THR A 1 717 ? -48.811 16.171 62.071 1.00 62.97 717 THR A C 1
ATOM 5451 O O . THR A 1 717 ? -49.032 17.131 61.331 1.00 62.97 717 THR A O 1
ATOM 5454 N N . ASN A 1 718 ? -47.610 15.623 62.220 1.00 61.09 718 ASN A N 1
ATOM 5455 C CA . ASN A 1 718 ? -46.497 15.927 61.332 1.00 61.09 718 ASN A CA 1
ATOM 5456 C C . ASN A 1 718 ? -46.043 14.602 60.726 1.00 61.09 718 ASN A C 1
ATOM 5458 O O . ASN A 1 718 ? -45.664 13.704 61.480 1.00 61.09 718 ASN A O 1
ATOM 5462 N N . SER A 1 719 ? -46.136 14.491 59.403 1.00 62.59 719 SER A N 1
ATOM 5463 C CA . SER A 1 719 ? -45.557 13.397 58.634 1.00 62.59 719 SER A CA 1
ATOM 5464 C C . SER A 1 719 ? -44.293 13.881 57.943 1.00 62.59 719 SER A C 1
ATOM 5466 O O . SER A 1 719 ? -44.141 15.062 57.613 1.00 62.59 719 SER A O 1
ATOM 5468 N N . VAL A 1 720 ? -43.376 12.949 57.785 1.00 60.56 720 VAL A N 1
ATOM 5469 C CA . VAL A 1 720 ? -42.238 13.038 56.899 1.00 60.56 720 VAL A CA 1
ATOM 5470 C C . VAL A 1 720 ? -42.456 11.936 55.891 1.00 60.56 720 VAL A C 1
ATOM 5472 O O . VAL A 1 720 ? -42.416 10.772 56.272 1.00 60.56 720 VAL A O 1
ATOM 5475 N N . ASP A 1 721 ? -42.738 12.319 54.657 1.00 66.00 721 ASP A N 1
ATOM 5476 C CA . ASP A 1 721 ? -42.992 11.389 53.570 1.00 66.00 721 ASP A CA 1
ATOM 5477 C C . ASP A 1 721 ? -41.902 11.641 52.531 1.00 66.00 721 ASP A C 1
ATOM 5479 O O . ASP A 1 721 ? -41.804 12.744 51.989 1.00 66.00 721 ASP A O 1
ATOM 5483 N N . TYR A 1 722 ? -41.040 10.651 52.321 1.00 67.31 722 TYR A N 1
ATOM 5484 C CA . TYR A 1 722 ? -40.035 10.673 51.268 1.00 67.31 722 TYR A CA 1
ATOM 5485 C C . TYR A 1 722 ? -40.414 9.658 50.211 1.00 67.31 722 TYR A C 1
ATOM 5487 O O . TYR A 1 722 ? -40.689 8.507 50.541 1.00 67.31 722 TYR A O 1
ATOM 5495 N N . GLU A 1 723 ? -40.380 10.083 48.957 1.00 69.25 723 GLU A N 1
ATOM 5496 C CA . GLU A 1 723 ? -40.486 9.210 47.798 1.00 69.25 723 GLU A CA 1
ATOM 5497 C C . GLU A 1 723 ? -39.216 9.406 46.966 1.00 69.25 723 GLU A C 1
ATOM 5499 O O . GLU A 1 723 ? -38.873 10.527 46.571 1.00 69.25 723 GLU A O 1
ATOM 5504 N N . LEU A 1 724 ? -38.485 8.316 46.755 1.00 66.62 724 LEU A N 1
ATOM 5505 C CA . LEU A 1 724 ? -37.421 8.224 45.768 1.00 66.62 724 LEU A CA 1
ATOM 5506 C C . LEU A 1 724 ? -37.887 7.279 44.673 1.00 66.62 724 LEU A C 1
ATOM 5508 O O . LEU A 1 724 ? -38.304 6.163 44.964 1.00 66.62 724 LEU A O 1
ATOM 5512 N N . SER A 1 725 ? -37.706 7.715 43.432 1.00 73.94 725 SER A N 1
ATOM 5513 C CA . SER A 1 725 ? -37.740 6.848 42.261 1.00 73.94 725 SER A CA 1
ATOM 5514 C C . SER A 1 725 ? -36.440 7.032 41.482 1.00 73.94 725 SER A C 1
ATOM 5516 O O . SER A 1 725 ? -36.144 8.122 40.980 1.00 73.94 725 SER A O 1
ATOM 5518 N N . LEU A 1 726 ? -35.625 5.983 41.426 1.00 74.62 726 LEU A N 1
ATOM 5519 C CA . LEU A 1 726 ? -34.365 5.923 40.700 1.00 74.62 726 LEU A CA 1
ATOM 5520 C C . LEU A 1 726 ? -34.490 4.916 39.563 1.00 74.62 726 LEU A C 1
ATOM 5522 O O . LEU A 1 726 ? -34.880 3.773 39.761 1.00 74.62 726 LEU A O 1
ATOM 5526 N N . ARG A 1 727 ? -34.079 5.318 38.369 1.00 78.38 727 ARG A N 1
ATOM 5527 C CA . ARG A 1 727 ? -34.062 4.472 37.188 1.00 78.38 727 ARG A CA 1
ATOM 5528 C C . ARG A 1 727 ? -32.738 4.619 36.455 1.00 78.38 727 ARG A C 1
ATOM 5530 O O . ARG A 1 727 ? -32.415 5.680 35.924 1.00 78.38 727 ARG A O 1
ATOM 5537 N N . LEU A 1 728 ? -31.987 3.530 36.398 1.00 78.44 728 LEU A N 1
ATOM 5538 C CA . LEU A 1 728 ? -30.793 3.371 35.585 1.00 78.44 728 LEU A CA 1
ATOM 5539 C C . LEU A 1 728 ? -31.191 2.670 34.285 1.00 78.44 728 LEU A C 1
ATOM 5541 O O . LEU A 1 728 ? -31.469 1.479 34.304 1.00 78.44 728 LEU A O 1
ATOM 5545 N N . ASP A 1 729 ? -31.224 3.376 33.158 1.00 79.88 729 ASP A N 1
ATOM 5546 C CA . ASP A 1 729 ? -31.446 2.762 31.846 1.00 79.88 729 ASP A CA 1
ATOM 5547 C C . ASP A 1 729 ? -30.105 2.509 31.152 1.00 79.88 729 ASP A C 1
ATOM 5549 O O . ASP A 1 729 ? -29.373 3.445 30.819 1.00 79.88 729 ASP A O 1
ATOM 5553 N N . ILE A 1 730 ? -29.804 1.244 30.869 1.00 78.38 730 ILE A N 1
ATOM 5554 C CA . ILE A 1 730 ? -28.601 0.832 30.146 1.00 78.38 730 ILE A CA 1
ATOM 5555 C C . ILE A 1 730 ? -28.958 0.695 28.666 1.00 78.38 730 ILE A C 1
ATOM 5557 O O . ILE A 1 730 ? -29.681 -0.202 28.231 1.00 78.38 730 ILE A O 1
ATOM 5561 N N . GLY A 1 731 ? -28.484 1.657 27.886 1.00 75.12 731 GLY A N 1
ATOM 5562 C CA . GLY A 1 731 ? -28.742 1.803 26.465 1.00 75.12 731 GLY A CA 1
ATOM 5563 C C . GLY A 1 731 ? -27.962 0.835 25.574 1.00 75.12 731 GLY A C 1
ATOM 5564 O O . GLY A 1 731 ? -27.227 -0.061 26.000 1.00 75.12 731 GLY A O 1
ATOM 5565 N N . GLN A 1 732 ? -28.140 1.021 24.266 1.00 75.19 732 GLN A N 1
ATOM 5566 C CA . GLN A 1 732 ? -27.400 0.254 23.267 1.00 75.19 732 GLN A CA 1
ATOM 5567 C C . GLN A 1 732 ? -25.910 0.607 23.284 1.00 75.19 732 GLN A C 1
ATOM 5569 O O . GLN A 1 732 ? -25.509 1.646 23.814 1.00 75.19 732 GLN A O 1
ATOM 5574 N N . ALA A 1 733 ? -25.106 -0.287 22.710 1.00 71.12 733 ALA A N 1
ATOM 5575 C CA . ALA A 1 733 ? -23.705 -0.015 22.457 1.00 71.12 733 ALA A CA 1
ATOM 5576 C C . ALA A 1 733 ? -23.554 1.276 21.649 1.00 71.12 733 ALA A C 1
ATOM 5578 O O . ALA A 1 733 ? -24.331 1.555 20.728 1.00 71.12 733 ALA A O 1
ATOM 5579 N N . VAL A 1 734 ? -22.581 2.080 22.047 1.00 77.50 734 VAL A N 1
ATOM 5580 C CA . VAL A 1 734 ? -22.223 3.325 21.382 1.00 77.50 734 VAL A CA 1
ATOM 5581 C C . VAL A 1 734 ? -20.830 3.114 20.820 1.00 77.50 734 VAL A C 1
ATOM 5583 O O . VAL A 1 734 ? -19.963 2.601 21.522 1.00 77.50 734 VAL A O 1
ATOM 5586 N N . ALA A 1 735 ? -20.616 3.499 19.560 1.00 70.50 735 ALA A N 1
ATOM 5587 C CA . ALA A 1 735 ? -19.273 3.507 18.994 1.00 70.50 735 ALA A CA 1
ATOM 5588 C C . ALA A 1 735 ? -18.344 4.296 19.925 1.00 70.50 735 ALA A C 1
ATOM 5590 O O . ALA A 1 735 ? -18.751 5.357 20.416 1.00 70.50 735 ALA A O 1
ATOM 5591 N N . ASP A 1 736 ? -17.141 3.767 20.167 1.00 60.22 736 ASP A N 1
ATOM 5592 C CA . ASP A 1 736 ? -16.183 4.382 21.083 1.00 60.22 736 ASP A CA 1
ATOM 5593 C C . ASP A 1 736 ? -16.071 5.885 20.779 1.00 60.22 736 ASP A C 1
ATOM 5595 O O . ASP A 1 736 ? -15.849 6.267 19.620 1.00 60.22 736 ASP A O 1
ATOM 5599 N N . PRO A 1 737 ? -16.261 6.768 21.781 1.00 57.19 737 PRO A N 1
ATOM 5600 C CA . PRO A 1 737 ? -15.966 8.174 21.583 1.00 57.19 737 PRO A CA 1
ATOM 5601 C C . PRO A 1 737 ? -14.494 8.269 21.156 1.00 57.19 737 PRO A C 1
ATOM 5603 O O . PRO A 1 737 ? -13.664 7.561 21.735 1.00 57.19 737 PRO A O 1
ATOM 5606 N N . PRO A 1 738 ? -14.161 9.089 20.141 1.00 48.94 738 PRO A N 1
ATOM 5607 C CA . PRO A 1 738 ? -12.794 9.189 19.642 1.00 48.94 738 PRO A CA 1
ATOM 5608 C C . PRO A 1 738 ? -11.857 9.408 20.827 1.00 48.94 738 PRO A C 1
ATOM 5610 O O . PRO A 1 738 ? -12.127 10.273 21.661 1.00 48.94 738 PRO A O 1
ATOM 5613 N N . SER A 1 739 ? -10.812 8.582 20.936 1.00 46.81 739 SER A N 1
ATOM 5614 C CA . SER A 1 739 ? -9.827 8.705 22.006 1.00 46.81 739 SER A CA 1
ATOM 5615 C C . SER A 1 739 ? -9.319 10.144 22.026 1.00 46.81 739 SER A C 1
ATOM 5617 O O . SER A 1 739 ? -8.775 10.611 21.024 1.00 46.81 739 SER A O 1
ATOM 5619 N N . GLU A 1 740 ? -9.541 10.862 23.129 1.00 42.19 740 GLU A N 1
ATOM 5620 C CA . GLU A 1 740 ? -8.848 12.126 23.369 1.00 42.19 740 GLU A CA 1
ATOM 5621 C C . GLU A 1 740 ? -7.354 11.792 23.502 1.00 42.19 740 GLU A C 1
ATOM 5623 O O . GLU A 1 740 ? -6.925 11.278 24.535 1.00 42.19 740 GLU A O 1
ATOM 5628 N N . GLU A 1 741 ? -6.603 11.983 22.412 1.00 32.56 741 GLU A N 1
ATOM 5629 C CA . GLU A 1 741 ? -5.131 11.997 22.404 1.00 32.56 741 GLU A CA 1
ATOM 5630 C C . GLU A 1 741 ? -4.567 13.187 23.190 1.00 32.56 741 GLU A C 1
ATOM 5632 O O . GLU A 1 741 ? -5.067 14.327 23.006 1.00 32.56 741 GLU A O 1
#

Sequence (741 aa):
QGEDGNLGFHLAGIIGANYFDNPSFSGAHPGFDQLEVFGVPITGYDVFDLDVKLHTYLDDLNKNWVLATCLVRPDIPPMDQAVLAVMWQQDTELDLFLHVSKAGDTGEAGDYTANAANTSHWNMAGSYVDLALFLEDAGEPNIEGFYDLVDILDPPGQSENLITVGYSELSSDPEAPFKKALNSALLPDIETYGTDILGPCAPDGEAFDCPDGAMTQTGSAVATAHVAGVGAYLTSISPEKAPEEIRDVLEFAGTEGQHEHMIDAYTAVLALDPPQSQWFQNAATPRARMAVLDVAGDSDAPGENGIFDDHDIRVLLDQFTFYEAERAVPGNELDFDFAPYDLNGDGWTGGESVSPLDLDANRSFGDAALEAGGFTVIKNEKSLTDLDILCYYAYSTLYMGSTERRSEMLSDCFPPSAIALDVTFPEIIEPGIPQTIQVVAGRNTPDGIVYEAGTRININVSNGDVDDSSGETDASGIFMTTITLDEDENEVDIIVQASFDSGETAEKELTARRENEVLIIDREMEMQAYTSMSYNVNQGDNLTIVFDEIKSDDDDDLFDSYENTEQTANQGSALGQNYSASARTQYETQVSGGQGAVTGIEFDATVEAEVELSGIPNVFNYQVWASGDAELDVEFQIWGEARAVNLNATLDTENYEVVLSGEGTSIVCGNNPFLEDGNMPCDSISESLVLRPGNYRLNVTLEGIVFLQPDQQAAGTNSVDYELSLRLDIGQAVADPPSEE